Protein 4KP1 (pdb70)

B-factor: mean 35.03, std 10.56, range [16.65, 82.91]

Sequence (410 aa):
GTIVEKILAKASGKKEVSPGDIVANIDVAVHDITGPLTVNTLKEYGIEKVWNPEKIVILFDHQVPADSIKAAENHILRKFVKEQGIKYFYDIREGVCHQVLPEKGHVAPGEVVVGADSHTCTHGAFGAFATGIGSTDAHVFATGKLWFKVPETIYFNITGDLQPYVTSKDVILSIIGEVGVDGATYKACQFGGETVKKSIASRTTNAIEGGKTGIIEPDEKTIQYVKEAKKHGTERPFEVIKGDEDAEFAEVYEIEADKIEPVFACPHNVDNVKQAREVAGKPIDQVFIGSCTNGRLEDLRAIKIIEKHGGIADDVRVVVTPASREEYLKALKEGIIEKFLKYGCVVTNPSCSACGSLYGVLGPGEVCVSTSNRNFRGRQGSLEAEIYLASPITAAACAVKGELVDPRDL

Nearest PDB structures (foldseek):
  4kp1-assembly1_A  TM=1.001E+00  e=5.749E-88  Methanocaldococcus jannaschii DSM 2661
  4nqy-assembly1_A  TM=9.360E-01  e=4.429E-70  Methanocaldococcus jannaschii DSM 2661
  4kp2-assembly1_B-2  TM=8.903E-01  e=5.854E-47  Methanocaldococcus jannaschii DSM 2661
  7acn-assembly1_A  TM=8.647E-01  e=1.264E-29  Sus scrofa
  1l5j-assembly2_B  TM=8.115E-01  e=1.428E-30  Escherichia coli

Structure (mmCIF, N/CA/C/O backbone):
data_4KP1
#
_entry.id   4KP1
#
_cell.length_a   77.457
_cell.length_b   98.838
_cell.length_c   142.680
_cell.angle_alpha   90.00
_cell.angle_beta   90.00
_cell.angle_gamma   90.00
#
_symmetry.space_group_name_H-M   'I 2 2 2'
#
loop_
_entity.id
_entity.type
_entity.pdbx_description
1 polymer 'Isopropylmalate/citramalate isomerase large subunit'
2 non-polymer 2,4-dimethylpentane-2,4-diol
3 non-polymer (4S)-2-METHYL-2,4-PENTANEDIOL
4 non-polymer 'MAGNESIUM ION'
5 water water
#
loop_
_atom_site.group_PDB
_atom_site.id
_atom_site.type_symbol
_atom_site.label_atom_id
_atom_site.label_alt_id
_atom_site.label_comp_id
_atom_site.label_asym_id
_atom_site.label_entity_id
_atom_site.label_seq_id
_atom_site.pdbx_PDB_ins_code
_atom_site.Cartn_x
_atom_site.Cartn_y
_atom_site.Cartn_z
_atom_site.occupancy
_atom_site.B_iso_or_equiv
_atom_site.auth_seq_id
_atom_site.auth_comp_id
_atom_site.auth_asym_id
_atom_site.auth_atom_id
_atom_site.pdbx_PDB_model_num
ATOM 1 N N . GLY A 1 23 ? 5.563 -19.833 -26.013 1.00 38.88 2 GLY A N 1
ATOM 2 C CA . GLY A 1 23 ? 4.347 -20.569 -26.338 1.00 37.48 2 GLY A CA 1
ATOM 3 C C . GLY A 1 23 ? 3.252 -20.294 -25.308 1.00 34.80 2 GLY A C 1
ATOM 4 O O . GLY A 1 23 ? 3.260 -20.852 -24.201 1.00 31.28 2 GLY A O 1
ATOM 13 N N . THR A 1 25 ? -1.007 -19.363 -24.178 1.00 28.53 4 THR A N 1
ATOM 14 C CA . THR A 1 25 ? -2.458 -19.308 -24.436 1.00 26.71 4 THR A CA 1
ATOM 15 C C . THR A 1 25 ? -2.888 -17.879 -24.785 1.00 26.00 4 THR A C 1
ATOM 16 O O . THR A 1 25 ? -2.141 -16.940 -24.549 1.00 25.76 4 THR A O 1
ATOM 20 N N . ILE A 1 26 ? -4.091 -17.722 -25.338 1.00 24.20 5 ILE A N 1
ATOM 21 C CA . ILE A 1 26 ? -4.635 -16.398 -25.604 1.00 24.75 5 ILE A CA 1
ATOM 22 C C . ILE A 1 26 ? -4.712 -15.570 -24.306 1.00 23.48 5 ILE A C 1
ATOM 23 O O . ILE A 1 26 ? -4.341 -14.399 -24.304 1.00 22.41 5 ILE A O 1
ATOM 28 N N . VAL A 1 27 ? -5.143 -16.172 -23.199 1.00 21.80 6 VAL A N 1
ATOM 29 C CA . VAL A 1 27 ? -5.265 -15.390 -21.954 1.00 23.79 6 VAL A CA 1
ATOM 30 C C . VAL A 1 27 ? -3.896 -14.878 -21.485 1.00 24.38 6 VAL A C 1
ATOM 31 O O . VAL A 1 27 ? -3.725 -13.694 -21.134 1.00 23.32 6 VAL A O 1
ATOM 35 N N . GLU A 1 28 ? -2.903 -15.761 -21.512 1.00 24.00 7 GLU A N 1
ATOM 36 C CA . GLU A 1 28 ? -1.525 -15.378 -21.202 1.00 26.34 7 GLU A CA 1
ATOM 37 C C . GLU A 1 28 ? -1.042 -14.199 -22.073 1.00 24.03 7 GLU A C 1
ATOM 38 O O . GLU A 1 28 ? -0.515 -13.192 -21.582 1.00 24.25 7 GLU A O 1
ATOM 44 N N . LYS A 1 29 ? -1.265 -14.290 -23.364 1.00 23.23 8 LYS A N 1
ATOM 45 C CA . LYS A 1 29 ? -0.809 -13.216 -24.232 1.00 24.32 8 LYS A CA 1
ATOM 46 C C . LYS A 1 29 ? -1.494 -11.880 -23.925 1.00 23.25 8 LYS A C 1
ATOM 47 O O . LYS A 1 29 ? -0.831 -10.833 -23.906 1.00 22.92 8 LYS A O 1
ATOM 53 N N . ILE A 1 30 ? -2.815 -11.927 -23.700 1.00 22.30 9 ILE A N 1
ATOM 54 C CA . ILE A 1 30 ? -3.578 -10.718 -23.403 1.00 23.39 9 ILE A CA 1
ATOM 55 C C . ILE A 1 30 ? -3.042 -10.078 -22.123 1.00 21.16 9 ILE A C 1
ATOM 56 O O . ILE A 1 30 ? -2.796 -8.891 -22.089 1.00 22.54 9 ILE A O 1
ATOM 61 N N . LEU A 1 31 ? -2.858 -10.872 -21.070 1.00 22.16 10 LEU A N 1
ATOM 62 C CA . LEU A 1 31 ? -2.303 -10.356 -19.797 1.00 23.07 10 LEU A CA 1
ATOM 63 C C . LEU A 1 31 ? -0.803 -9.932 -19.843 1.00 25.67 10 LEU A C 1
ATOM 64 O O . LEU A 1 31 ? -0.397 -8.988 -19.145 1.00 23.64 10 LEU A O 1
ATOM 69 N N . ALA A 1 32 ? 0.009 -10.636 -20.646 1.00 23.10 11 ALA A N 1
ATOM 70 C CA . ALA A 1 32 ? 1.355 -10.179 -20.953 1.00 26.20 11 ALA A CA 1
ATOM 71 C C . ALA A 1 32 ? 1.349 -8.796 -21.602 1.00 24.61 11 ALA A C 1
ATOM 72 O O . ALA A 1 32 ? 2.051 -7.884 -21.134 1.00 23.71 11 ALA A O 1
ATOM 74 N N . LYS A 1 33 ? 0.606 -8.643 -22.700 1.00 24.24 12 LYS A N 1
ATOM 75 C CA . LYS A 1 33 ? 0.598 -7.357 -23.395 1.00 23.61 12 LYS A CA 1
ATOM 76 C C . LYS A 1 33 ? 0.108 -6.286 -22.431 1.00 23.70 12 LYS A C 1
ATOM 77 O O . LYS A 1 33 ? 0.710 -5.221 -22.314 1.00 25.30 12 LYS A O 1
ATOM 83 N N . ALA A 1 34 ? -0.955 -6.598 -21.704 1.00 22.25 13 ALA A N 1
ATOM 84 C CA . ALA A 1 34 ? -1.594 -5.598 -20.828 1.00 23.95 13 ALA A CA 1
ATOM 85 C C . ALA A 1 34 ? -0.713 -5.163 -19.652 1.00 23.84 13 ALA A C 1
ATOM 86 O O . ALA A 1 34 ? -0.934 -4.103 -19.081 1.00 23.96 13 ALA A O 1
ATOM 88 N N . SER A 1 35 ? 0.255 -6.001 -19.271 1.00 23.98 14 SER A N 1
ATOM 89 C CA . SER A 1 35 ? 1.161 -5.666 -18.176 1.00 26.46 14 SER A CA 1
ATOM 90 C C . SER A 1 35 ? 2.564 -5.279 -18.650 1.00 24.63 14 SER A C 1
ATOM 91 O O . SER A 1 35 ? 3.443 -4.990 -17.823 1.00 23.78 14 SER A O 1
ATOM 94 N N . GLY A 1 36 ? 2.755 -5.261 -19.974 1.00 24.41 15 GLY A N 1
ATOM 95 C CA . GLY A 1 36 ? 3.992 -4.820 -20.595 1.00 23.24 15 GLY A CA 1
ATOM 96 C C . GLY A 1 36 ? 5.104 -5.831 -20.400 1.00 25.90 15 GLY A C 1
ATOM 97 O O . GLY A 1 36 ? 6.284 -5.471 -20.395 1.00 24.89 15 GLY A O 1
ATOM 98 N N . LYS A 1 37 ? 4.714 -7.097 -20.206 1.00 27.07 16 LYS A N 1
ATOM 99 C CA . LYS A 1 37 ? 5.649 -8.190 -20.019 1.00 25.74 16 LYS A CA 1
ATOM 100 C C . LYS A 1 37 ? 5.880 -8.931 -21.343 1.00 26.47 16 LYS A C 1
ATOM 101 O O . LYS A 1 37 ? 5.010 -8.954 -22.225 1.00 25.43 16 LYS A O 1
ATOM 107 N N . LYS A 1 38 ? 7.045 -9.555 -21.472 1.00 27.47 17 LYS A N 1
ATOM 108 C CA . LYS A 1 38 ? 7.342 -10.349 -22.664 1.00 29.92 17 LYS A CA 1
ATOM 109 C C . LYS A 1 38 ? 6.544 -11.638 -22.631 1.00 29.12 17 LYS A C 1
ATOM 110 O O . LYS A 1 38 ? 6.092 -12.140 -23.663 1.00 30.13 17 LYS A O 1
ATOM 116 N N . GLU A 1 39 ? 6.378 -12.179 -21.427 1.00 32.02 18 GLU A N 1
ATOM 117 C CA . GLU A 1 39 ? 5.717 -13.481 -21.240 1.00 32.73 18 GLU A CA 1
ATOM 118 C C . GLU A 1 39 ? 5.107 -13.583 -19.846 1.00 30.27 18 GLU A C 1
ATOM 119 O O . GLU A 1 39 ? 5.504 -12.867 -18.926 1.00 30.38 18 GLU A O 1
ATOM 125 N N . VAL A 1 40 ? 4.225 -14.551 -19.692 1.00 26.74 19 VAL A N 1
ATOM 126 C CA . VAL A 1 40 ? 3.479 -14.731 -18.480 1.00 29.37 19 VAL A CA 1
ATOM 127 C C . VAL A 1 40 ? 3.181 -16.241 -18.338 1.00 28.86 19 VAL A C 1
ATOM 128 O O . VAL A 1 40 ? 3.067 -16.956 -19.334 1.00 29.63 19 VAL A O 1
ATOM 132 N N . SER A 1 41 ? 3.118 -16.742 -17.116 1.00 28.36 20 SER A N 1
ATOM 133 C CA . SER A 1 41 ? 2.770 -18.148 -16.900 1.00 30.20 20 SER A CA 1
ATOM 134 C C . SER A 1 41 ? 1.651 -18.162 -15.906 1.00 29.85 20 SER A C 1
ATOM 135 O O . SER A 1 41 ? 1.525 -17.209 -15.130 1.00 29.59 20 SER A O 1
ATOM 138 N N . PRO A 1 42 ? 0.835 -19.233 -15.918 1.00 28.87 21 PRO A N 1
ATOM 139 C CA . PRO A 1 42 ? -0.232 -19.347 -14.915 1.00 28.10 21 PRO A CA 1
ATOM 140 C C . PRO A 1 42 ? 0.346 -19.246 -13.497 1.00 29.88 21 PRO A C 1
ATOM 141 O O . PRO A 1 42 ? 1.392 -19.828 -13.215 1.00 30.70 21 PRO A O 1
ATOM 145 N N . GLY A 1 43 ? -0.320 -18.499 -12.628 1.00 27.27 22 GLY A N 1
ATOM 146 C CA . GLY A 1 43 ? 0.164 -18.301 -11.277 1.00 29.51 22 GLY A CA 1
ATOM 147 C C . GLY A 1 43 ? 0.951 -17.014 -11.132 1.00 29.63 22 GLY A C 1
ATOM 148 O O . GLY A 1 43 ? 1.090 -16.511 -10.028 1.00 31.78 22 GLY A O 1
ATOM 149 N N . ASP A 1 44 ? 1.480 -16.471 -12.231 1.00 29.77 23 ASP A N 1
ATOM 150 C CA . ASP A 1 44 ? 2.074 -15.141 -12.150 1.00 29.77 23 ASP A CA 1
ATOM 151 C C . ASP A 1 44 ? 1.038 -14.122 -11.717 1.00 30.71 23 ASP A C 1
ATOM 152 O O . ASP A 1 44 ? -0.142 -14.186 -12.115 1.00 28.58 23 ASP A O 1
ATOM 157 N N . ILE A 1 45 ? 1.481 -13.164 -10.914 1.00 29.87 24 ILE A N 1
ATOM 158 C CA . ILE A 1 45 ? 0.597 -12.081 -10.504 1.00 29.56 24 ILE A CA 1
ATOM 159 C C . ILE A 1 45 ? 1.110 -10.809 -11.170 1.00 29.76 24 ILE A C 1
ATOM 160 O O . ILE A 1 45 ? 2.241 -10.376 -10.931 1.00 31.17 24 ILE A O 1
ATOM 165 N N . VAL A 1 46 ? 0.286 -10.241 -12.040 1.00 28.66 25 VAL A N 1
ATOM 166 C CA . VAL A 1 46 ? 0.707 -9.132 -12.881 1.00 26.94 25 VAL A CA 1
ATOM 167 C C . VAL A 1 46 ? -0.270 -7.966 -12.763 1.00 28.22 25 VAL A C 1
ATOM 168 O O . VAL A 1 46 ? -1.464 -8.153 -12.456 1.00 25.95 25 VAL A O 1
ATOM 180 N N . ALA A 1 48 ? -2.194 -5.198 -14.759 1.00 25.11 27 ALA A N 1
ATOM 181 C CA . ALA A 1 48 ? -2.646 -5.083 -16.133 1.00 24.11 27 ALA A CA 1
ATOM 182 C C . ALA A 1 48 ? -3.468 -3.817 -16.364 1.00 21.54 27 ALA A C 1
ATOM 183 O O . ALA A 1 48 ? -4.354 -3.489 -15.572 1.00 22.86 27 ALA A O 1
ATOM 185 N N . ASN A 1 49 ? -3.162 -3.114 -17.451 1.00 21.17 28 ASN A N 1
ATOM 186 C CA . ASN A 1 49 ? -4.014 -2.064 -17.963 1.00 23.65 28 ASN A CA 1
ATOM 187 C C . ASN A 1 49 ? -5.438 -2.565 -18.296 1.00 22.27 28 ASN A C 1
ATOM 188 O O . ASN A 1 49 ? -5.611 -3.615 -18.946 1.00 20.84 28 ASN A O 1
ATOM 193 N N . ILE A 1 50 ? -6.454 -1.817 -17.844 1.00 21.70 29 ILE A N 1
ATOM 194 C CA . ILE A 1 50 ? -7.870 -2.118 -18.123 1.00 20.41 29 ILE A CA 1
ATOM 195 C C . ILE A 1 50 ? -8.373 -1.339 -19.342 1.00 21.53 29 ILE A C 1
ATOM 196 O O . ILE A 1 50 ? -8.187 -0.121 -19.432 1.00 23.26 29 ILE A O 1
ATOM 201 N N . ASP A 1 51 ? -9.019 -2.026 -20.273 1.00 23.12 30 ASP A N 1
ATOM 202 C CA . ASP A 1 51 ? -9.595 -1.362 -21.448 1.00 25.35 30 ASP A CA 1
ATOM 203 C C . ASP A 1 51 ? -11.000 -0.794 -21.234 1.00 22.52 30 ASP A C 1
ATOM 204 O O . ASP A 1 51 ? -11.325 0.261 -21.761 1.00 24.92 30 ASP A O 1
ATOM 209 N N . VAL A 1 52 ? -11.838 -1.516 -20.508 1.00 22.59 31 VAL A N 1
ATOM 210 C CA . VAL A 1 52 ? -13.201 -1.055 -20.291 1.00 23.14 31 VAL A CA 1
ATOM 211 C C . VAL A 1 52 ? -13.683 -1.659 -19.006 1.00 22.63 31 VAL A C 1
ATOM 212 O O . VAL A 1 52 ? -13.408 -2.835 -18.715 1.00 21.15 31 VAL A O 1
ATOM 216 N N . ALA A 1 53 ? -14.338 -0.823 -18.205 1.00 23.03 32 ALA A N 1
ATOM 217 C CA . ALA A 1 53 ? -14.849 -1.227 -16.897 1.00 23.64 32 ALA A CA 1
ATOM 218 C C . ALA A 1 53 ? -16.350 -0.944 -16.879 1.00 24.14 32 ALA A C 1
ATOM 219 O O . ALA A 1 53 ? -16.790 0.187 -17.113 1.00 25.40 32 ALA A O 1
ATOM 229 N N . VAL A 1 55 ? -20.070 -1.112 -14.928 1.00 24.38 34 VAL A N 1
ATOM 230 C CA . VAL A 1 55 ? -20.778 -1.189 -13.656 1.00 26.50 34 VAL A CA 1
ATOM 231 C C . VAL A 1 55 ? -22.278 -0.939 -13.819 1.00 29.75 34 VAL A C 1
ATOM 232 O O . VAL A 1 55 ? -22.713 -0.051 -14.570 1.00 26.78 34 VAL A O 1
ATOM 236 N N . HIS A 1 56 ? -23.074 -1.704 -13.089 1.00 32.79 35 HIS A N 1
ATOM 237 C CA . HIS A 1 56 ? -24.504 -1.423 -13.069 1.00 37.53 35 HIS A CA 1
ATOM 238 C C . HIS A 1 56 ? -25.089 -1.646 -11.693 1.00 38.55 35 HIS A C 1
ATOM 239 O O . HIS A 1 56 ? -24.510 -2.357 -10.865 1.00 38.27 35 HIS A O 1
ATOM 246 N N . ASP A 1 57 ? -26.264 -1.064 -11.477 1.00 41.51 36 ASP A N 1
ATOM 247 C CA . ASP A 1 57 ? -26.953 -1.176 -10.194 1.00 44.79 36 ASP A CA 1
ATOM 248 C C . ASP A 1 57 ? -26.080 -0.747 -9.017 1.00 41.08 36 ASP A C 1
ATOM 249 O O . ASP A 1 57 ? -25.392 0.254 -9.103 1.00 40.30 36 ASP A O 1
ATOM 254 N N . ILE A 1 58 ? -26.094 -1.517 -7.936 1.00 42.73 37 ILE A N 1
ATOM 255 C CA . ILE A 1 58 ? -25.531 -1.039 -6.682 1.00 40.12 37 ILE A CA 1
ATOM 256 C C . ILE A 1 58 ? -24.011 -0.856 -6.727 1.00 41.01 37 ILE A C 1
ATOM 257 O O . ILE A 1 58 ? -23.489 0.021 -6.040 1.00 39.00 37 ILE A O 1
ATOM 262 N N . THR A 1 59 ? -23.294 -1.648 -7.531 1.00 39.02 38 THR A N 1
ATOM 263 C CA . THR A 1 59 ? -21.834 -1.528 -7.531 1.00 38.31 38 THR A CA 1
ATOM 264 C C . THR A 1 59 ? -21.429 -0.116 -8.008 1.00 34.56 38 THR A C 1
ATOM 265 O O . THR A 1 59 ? -20.361 0.389 -7.657 1.00 33.00 38 THR A O 1
ATOM 269 N N . GLY A 1 60 ? -22.297 0.517 -8.792 1.00 33.91 39 GLY A N 1
ATOM 270 C CA . GLY A 1 60 ? -22.070 1.887 -9.209 1.00 33.51 39 GLY A CA 1
ATOM 271 C C . GLY A 1 60 ? -21.890 2.806 -8.009 1.00 35.98 39 GLY A C 1
ATOM 272 O O . GLY A 1 60 ? -20.848 3.461 -7.878 1.00 33.92 39 GLY A O 1
ATOM 273 N N . PRO A 1 61 ? -22.917 2.879 -7.131 1.00 38.75 40 PRO A N 1
ATOM 274 C CA . PRO A 1 61 ? -22.810 3.726 -5.928 1.00 38.19 40 PRO A CA 1
ATOM 275 C C . PRO A 1 61 ? -21.747 3.324 -4.909 1.00 34.56 40 PRO A C 1
ATOM 276 O O . PRO A 1 61 ? -21.185 4.211 -4.270 1.00 35.47 40 PRO A O 1
ATOM 280 N N . LEU A 1 62 ? -21.473 2.038 -4.746 1.00 35.38 41 LEU A N 1
ATOM 281 C CA . LEU A 1 62 ? -20.378 1.652 -3.868 1.00 36.06 41 LEU A CA 1
ATOM 282 C C . LEU A 1 62 ? -19.090 2.255 -4.413 1.00 37.07 41 LEU A C 1
ATOM 283 O O . LEU A 1 62 ? -18.336 2.913 -3.673 1.00 35.20 41 LEU A O 1
ATOM 288 N N . THR A 1 63 ? -18.869 2.072 -5.719 1.00 34.30 42 THR A N 1
ATOM 289 C CA . THR A 1 63 ? -17.600 2.449 -6.333 1.00 34.32 42 THR A CA 1
ATOM 290 C C . THR A 1 63 ? -17.375 3.943 -6.251 1.00 33.77 42 THR A C 1
ATOM 291 O O . THR A 1 63 ? -16.288 4.388 -5.844 1.00 32.54 42 THR A O 1
ATOM 295 N N . VAL A 1 64 ? -18.409 4.710 -6.607 1.00 33.30 43 VAL A N 1
ATOM 296 C CA . VAL A 1 64 ? -18.357 6.175 -6.556 1.00 31.02 43 VAL A CA 1
ATOM 297 C C . VAL A 1 64 ? -18.076 6.684 -5.133 1.00 35.81 43 VAL A C 1
ATOM 298 O O . VAL A 1 64 ? -17.296 7.646 -4.932 1.00 34.42 43 VAL A O 1
ATOM 302 N N . ASN A 1 65 ? -18.690 6.011 -4.161 1.00 34.51 44 ASN A N 1
ATOM 303 C CA . ASN A 1 65 ? -18.512 6.324 -2.753 1.00 34.74 44 ASN A CA 1
ATOM 304 C C . ASN A 1 65 ? -17.082 6.053 -2.251 1.00 35.50 44 ASN A C 1
ATOM 305 O O . ASN A 1 65 ? -16.478 6.903 -1.592 1.00 33.83 44 ASN A O 1
ATOM 310 N N . THR A 1 66 ? -16.562 4.854 -2.536 1.00 33.01 45 THR A N 1
ATOM 311 C CA . THR A 1 66 ? -15.164 4.563 -2.261 1.00 32.34 45 THR A CA 1
ATOM 312 C C . THR A 1 66 ? -14.245 5.637 -2.852 1.00 33.93 45 THR A C 1
ATOM 313 O O . THR A 1 66 ? -13.311 6.126 -2.193 1.00 34.42 45 THR A O 1
ATOM 317 N N . LEU A 1 67 ? -14.520 6.034 -4.088 1.00 32.26 46 LEU A N 1
ATOM 318 C CA . LEU A 1 67 ? -13.680 7.022 -4.748 1.00 33.18 46 LEU A CA 1
ATOM 319 C C . LEU A 1 67 ? -13.744 8.362 -3.993 1.00 35.60 46 LEU A C 1
ATOM 320 O O . LEU A 1 67 ? -12.725 9.030 -3.814 1.00 36.71 46 LEU A O 1
ATOM 325 N N . LYS A 1 68 ? -14.935 8.732 -3.534 1.00 35.49 47 LYS A N 1
ATOM 326 C CA . LYS A 1 68 ? -15.130 9.983 -2.799 1.00 36.29 47 LYS A CA 1
ATOM 327 C C . LYS A 1 68 ? -14.317 9.961 -1.511 1.00 36.15 47 LYS A C 1
ATOM 328 O O . LYS A 1 68 ? -13.638 10.926 -1.197 1.00 37.46 47 LYS A O 1
ATOM 334 N N . GLU A 1 69 ? -14.359 8.836 -0.803 1.00 35.08 48 GLU A N 1
ATOM 335 C CA . GLU A 1 69 ? -13.615 8.663 0.445 1.00 37.00 48 GLU A CA 1
ATOM 336 C C . GLU A 1 69 ? -12.096 8.746 0.317 1.00 36.85 48 GLU A C 1
ATOM 337 O O . GLU A 1 69 ? -11.424 9.136 1.265 1.00 37.24 48 GLU A O 1
ATOM 343 N N . TYR A 1 70 ? -11.549 8.357 -0.827 1.00 34.41 49 TYR A N 1
ATOM 344 C CA . TYR A 1 70 ? -10.105 8.473 -1.025 1.00 34.12 49 TYR A CA 1
ATOM 345 C C . TYR A 1 70 ? -9.737 9.859 -1.536 1.00 34.36 49 TYR A C 1
ATOM 346 O O . TYR A 1 70 ? -8.562 10.161 -1.688 1.00 36.02 49 TYR A O 1
ATOM 355 N N . GLY A 1 71 ? -10.733 10.687 -1.829 1.00 33.51 50 GLY A N 1
ATOM 356 C CA . GLY A 1 71 ? -10.470 11.992 -2.416 1.00 36.33 50 GLY A CA 1
ATOM 357 C C . GLY A 1 71 ? -10.042 11.948 -3.878 1.00 37.63 50 GLY A C 1
ATOM 358 O O . GLY A 1 7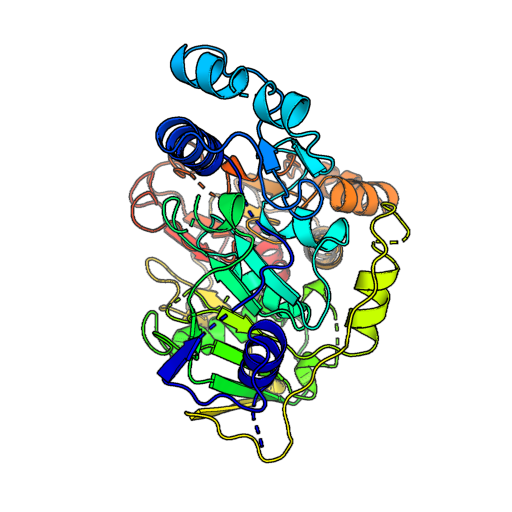1 ? -9.384 12.874 -4.372 1.00 39.06 50 GLY A O 1
ATOM 359 N N . ILE A 1 72 ? -10.411 10.878 -4.585 1.00 35.68 51 ILE A N 1
ATOM 360 C CA . ILE A 1 72 ? -10.107 10.799 -6.014 1.00 34.56 51 ILE A CA 1
ATOM 361 C C . ILE A 1 72 ? -11.054 11.715 -6.788 1.00 35.92 51 ILE A C 1
ATOM 362 O O . ILE A 1 72 ? -12.223 11.387 -6.953 1.00 38.06 51 ILE A O 1
ATOM 367 N N . GLU A 1 73 ? -10.557 12.844 -7.280 1.00 35.47 52 GLU A N 1
ATOM 368 C CA . GLU A 1 73 ? -11.394 13.771 -8.034 1.00 38.44 52 GLU A CA 1
ATOM 369 C C . GLU A 1 73 ? -11.844 13.213 -9.390 1.00 37.93 52 GLU A C 1
ATOM 370 O O . GLU A 1 73 ? -12.955 13.508 -9.840 1.00 35.70 52 GLU A O 1
ATOM 376 N N . LYS A 1 74 ? -10.990 12.420 -10.042 1.00 33.51 53 LYS A N 1
ATOM 377 C CA . LYS A 1 74 ? -11.221 12.021 -11.432 1.00 31.67 53 LYS A CA 1
ATOM 378 C C . LYS A 1 74 ? -10.998 10.523 -11.694 1.00 29.88 53 LYS A C 1
ATOM 379 O O . LYS A 1 74 ? -10.031 9.934 -11.191 1.00 29.17 53 LYS A O 1
ATOM 385 N N . VAL A 1 75 ? -11.874 9.915 -12.497 1.00 25.49 54 VAL A N 1
ATOM 386 C CA . VAL A 1 75 ? -11.606 8.569 -12.996 1.00 26.49 54 VAL A CA 1
ATOM 387 C C . VAL A 1 75 ? -10.442 8.630 -13.997 1.00 25.57 54 VAL A C 1
ATOM 388 O O . VAL A 1 75 ? -10.149 9.684 -14.586 1.00 26.35 54 VAL A O 1
ATOM 392 N N . TRP A 1 76 ? -9.786 7.505 -14.233 1.00 25.80 55 TRP A N 1
ATOM 393 C CA . TRP A 1 76 ? -8.571 7.557 -15.075 1.00 24.51 55 TRP A CA 1
ATOM 394 C C . TRP A 1 76 ? -8.890 7.904 -16.516 1.00 24.96 55 TRP A C 1
ATOM 395 O O . TRP A 1 76 ? -8.165 8.668 -17.147 1.00 25.09 55 TRP A O 1
ATOM 406 N N . ASN A 1 77 ? -9.983 7.341 -17.030 1.00 23.73 56 ASN A N 1
ATOM 407 C CA . ASN A 1 77 ? -10.389 7.576 -18.410 1.00 26.61 56 ASN A CA 1
ATOM 408 C C . ASN A 1 77 ? -11.909 7.424 -18.524 1.00 27.15 56 ASN A C 1
ATOM 409 O O . ASN A 1 77 ? -12.432 6.318 -18.473 1.00 23.72 56 ASN A O 1
ATOM 414 N N . PRO A 1 78 ? -12.624 8.551 -18.651 1.00 29.89 57 PRO A N 1
ATOM 415 C CA . PRO A 1 78 ? -14.094 8.537 -18.666 1.00 30.58 57 PRO A CA 1
ATOM 416 C C . PRO A 1 78 ? -14.668 7.829 -19.913 1.00 30.32 57 PRO A C 1
ATOM 417 O O . PRO A 1 78 ? -15.870 7.546 -19.968 1.00 33.84 57 PRO A O 1
ATOM 421 N N . GLU A 1 79 ? -13.817 7.547 -20.894 1.00 31.03 58 GLU A N 1
ATOM 422 C CA . GLU A 1 79 ? -14.227 6.846 -22.109 1.00 31.03 58 GLU A CA 1
ATOM 423 C C . GLU A 1 79 ? -14.011 5.337 -22.028 1.00 29.13 58 GLU A C 1
ATOM 424 O O . GLU A 1 79 ? -14.265 4.626 -22.994 1.00 30.89 58 GLU A O 1
ATOM 430 N N . LYS A 1 80 ? -13.543 4.843 -20.891 1.00 26.70 59 LYS A N 1
ATOM 431 C CA . LYS A 1 80 ? -13.307 3.400 -20.737 1.00 26.00 59 LYS A CA 1
ATOM 432 C C . LYS A 1 80 ? -14.165 2.863 -19.606 1.00 26.90 59 LYS A C 1
ATOM 433 O O . LYS A 1 80 ? -13.978 1.736 -19.101 1.00 25.27 59 LYS A O 1
ATOM 439 N N . ILE A 1 81 ? -15.141 3.678 -19.228 1.00 25.69 60 ILE A N 1
ATOM 440 C CA . ILE A 1 81 ? -16.126 3.275 -18.235 1.00 24.74 60 ILE A CA 1
ATOM 441 C C . ILE A 1 81 ? -17.537 3.225 -18.851 1.00 26.15 60 ILE A C 1
ATOM 442 O O . ILE A 1 81 ? -17.993 4.169 -19.496 1.00 26.44 60 ILE A O 1
ATOM 447 N N . VAL A 1 82 ? -18.207 2.103 -18.652 1.00 22.97 61 VAL A N 1
ATOM 448 C CA . VAL A 1 82 ? -19.567 1.940 -19.095 1.00 24.96 61 VAL A CA 1
ATOM 449 C C . VAL A 1 82 ? -20.483 1.725 -17.901 1.00 26.47 61 VAL A C 1
ATOM 450 O O . VAL A 1 82 ? -20.351 0.735 -17.144 1.00 25.25 61 VAL A O 1
ATOM 454 N N . ILE A 1 83 ? -21.423 2.651 -17.752 1.00 27.21 62 ILE A N 1
ATOM 455 C CA . ILE A 1 83 ? -22.378 2.620 -16.648 1.00 28.54 62 ILE A CA 1
ATOM 456 C C . ILE A 1 83 ? -23.801 2.288 -17.128 1.00 28.51 62 ILE A C 1
ATOM 457 O O . ILE A 1 8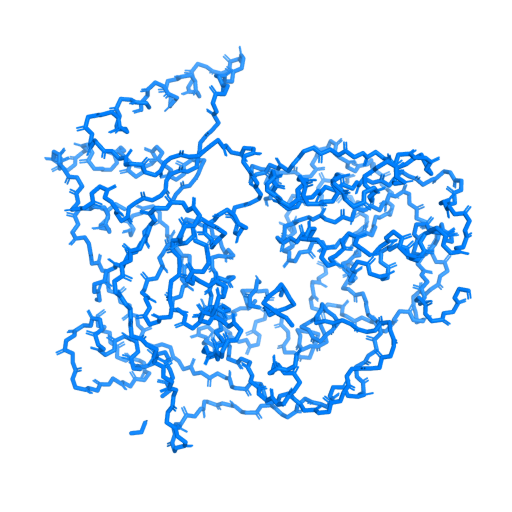3 ? -24.341 2.934 -18.033 1.00 27.24 62 ILE A O 1
ATOM 462 N N . LEU A 1 84 ? -24.399 1.260 -16.537 1.00 27.13 63 LEU A N 1
ATOM 463 C CA . LEU A 1 84 ? -25.807 0.978 -16.777 1.00 31.63 63 LEU A CA 1
ATOM 464 C C . LEU A 1 84 ? -26.597 1.344 -15.523 1.00 34.43 63 LEU A C 1
ATOM 465 O O . LEU A 1 84 ? -26.298 0.869 -14.407 1.00 33.63 63 LEU A O 1
ATOM 470 N N . PHE A 1 85 ? -27.613 2.179 -15.696 1.00 34.04 64 PHE A N 1
ATOM 471 C CA . PHE A 1 85 ? -28.358 2.626 -14.529 1.00 37.26 64 PHE A CA 1
ATOM 472 C C . PHE A 1 85 ? -29.794 3.015 -14.899 1.00 35.58 64 PHE A C 1
ATOM 473 O O . PHE A 1 85 ? -30.041 3.535 -15.986 1.00 34.18 64 PHE A O 1
ATOM 481 N N . ASP A 1 86 ? -30.730 2.743 -13.993 1.00 38.41 65 ASP A N 1
ATOM 482 C CA . ASP A 1 86 ? -32.143 3.029 -14.234 1.00 38.75 65 ASP A CA 1
ATOM 483 C C . ASP A 1 86 ? -32.405 4.520 -14.423 1.00 38.60 65 ASP A C 1
ATOM 484 O O . ASP A 1 86 ? -32.090 5.315 -13.543 1.00 39.98 65 ASP A O 1
ATOM 489 N N . HIS A 1 87 ? -32.986 4.886 -15.569 1.00 39.45 66 HIS A N 1
ATOM 490 C CA . HIS A 1 87 ? -33.369 6.278 -15.853 1.00 42.61 66 HIS A CA 1
ATOM 491 C C . HIS A 1 87 ? -34.524 6.752 -14.970 1.00 44.74 66 HIS A C 1
ATOM 492 O O . HIS A 1 87 ? -34.638 7.944 -14.670 1.00 43.82 66 HIS A O 1
ATOM 499 N N . GLN A 1 88 ? -35.409 5.823 -14.609 1.00 43.23 67 GLN A N 1
ATOM 500 C CA . GLN A 1 88 ? -36.507 6.126 -13.697 1.00 45.22 67 GLN A CA 1
ATOM 501 C C . GLN A 1 88 ? -36.020 6.227 -12.257 1.00 48.33 67 GLN A C 1
ATOM 502 O O . GLN A 1 88 ? -35.335 5.331 -11.762 1.00 46.48 67 GLN A O 1
ATOM 508 N N . VAL A 1 89 ? -36.380 7.304 -11.570 1.00 49.72 68 VAL A N 1
ATOM 509 C CA . VAL A 1 89 ? -36.186 7.323 -10.121 1.00 53.73 68 VAL A CA 1
ATOM 510 C C . VAL A 1 89 ? -37.130 6.302 -9.458 1.00 55.53 68 VAL A C 1
ATOM 511 O O . VAL A 1 89 ? -38.329 6.278 -9.747 1.00 54.64 68 VAL A O 1
ATOM 515 N N . PRO A 1 90 ? -36.577 5.429 -8.595 1.00 58.47 69 PRO A N 1
ATOM 516 C CA . PRO A 1 90 ? -37.398 4.453 -7.858 1.00 60.62 69 PRO A CA 1
ATOM 517 C C . PRO A 1 90 ? -38.438 5.190 -7.002 1.00 61.11 69 PRO A C 1
ATOM 518 O O . PRO A 1 90 ? -38.065 6.097 -6.243 1.00 61.45 69 PRO A O 1
ATOM 522 N N . ALA A 1 91 ? -39.709 4.810 -7.132 1.00 61.18 70 ALA A N 1
ATOM 523 C CA . ALA A 1 91 ? -40.826 5.620 -6.625 1.00 63.32 70 ALA A CA 1
ATOM 524 C C . ALA A 1 91 ? -40.920 5.765 -5.101 1.00 65.22 70 ALA A C 1
ATOM 525 O O . ALA A 1 91 ? -41.531 6.721 -4.611 1.00 65.63 70 ALA A O 1
ATOM 527 N N . ASP A 1 92 ? -40.336 4.828 -4.355 1.00 63.47 71 ASP A N 1
ATOM 528 C CA . ASP A 1 92 ? -40.428 4.885 -2.898 1.00 63.89 71 ASP A CA 1
ATOM 529 C C . ASP A 1 92 ? -39.142 5.257 -2.170 1.00 66.43 71 ASP A C 1
ATOM 530 O O . ASP A 1 92 ? -39.018 6.390 -1.695 1.00 67.21 71 ASP A O 1
ATOM 535 N N . SER A 1 93 ? -38.205 4.307 -2.066 1.00 67.01 72 SER A N 1
ATOM 536 C CA . SER A 1 93 ? -36.997 4.480 -1.244 1.00 65.16 72 SER A CA 1
ATOM 537 C C . SER A 1 93 ? -36.203 5.738 -1.596 1.00 63.46 72 SER A C 1
ATOM 538 O O . SER A 1 93 ? -35.847 5.962 -2.759 1.00 62.48 72 SER A O 1
ATOM 541 N N . ILE A 1 94 ? -35.955 6.559 -0.577 1.00 64.44 73 ILE A N 1
ATOM 542 C CA . ILE A 1 94 ? -35.236 7.821 -0.729 1.00 62.82 73 ILE A CA 1
ATOM 543 C C . ILE A 1 94 ? -33.750 7.577 -0.969 1.00 60.25 73 ILE A C 1
ATOM 544 O O . ILE A 1 94 ? -33.066 8.416 -1.556 1.00 58.82 73 ILE A O 1
ATOM 549 N N . LYS A 1 95 ? -33.260 6.430 -0.500 1.00 61.69 74 LYS A N 1
ATOM 550 C CA . LYS A 1 95 ? -31.874 6.029 -0.719 1.00 61.09 74 LYS A CA 1
ATOM 551 C C . LYS A 1 95 ? -31.605 5.852 -2.219 1.00 58.87 74 LYS A C 1
ATOM 552 O O . LYS A 1 95 ? -30.626 6.386 -2.755 1.00 56.74 74 LYS A O 1
ATOM 558 N N . ALA A 1 96 ? -32.492 5.129 -2.900 1.00 58.79 75 ALA A N 1
ATOM 559 C CA . ALA A 1 96 ? -32.348 4.920 -4.337 1.00 55.29 75 ALA A CA 1
ATOM 560 C C . ALA A 1 96 ? -32.536 6.210 -5.132 1.00 56.19 75 ALA A C 1
ATOM 561 O O . ALA A 1 96 ? -31.992 6.362 -6.228 1.00 54.63 75 ALA A O 1
ATOM 563 N N . ALA A 1 97 ? -33.320 7.140 -4.600 1.00 55.96 76 ALA A N 1
ATOM 564 C CA . ALA A 1 97 ? -33.447 8.431 -5.256 1.00 55.08 76 ALA A CA 1
ATOM 565 C C . ALA A 1 97 ? -32.144 9.181 -5.033 1.00 53.37 76 ALA A C 1
ATOM 566 O O . ALA A 1 97 ? -31.698 9.953 -5.879 1.00 49.41 76 ALA A O 1
ATOM 568 N N . GLU A 1 98 ? -31.543 8.946 -3.872 1.00 54.98 77 GLU A N 1
ATOM 569 C CA . GLU A 1 98 ? -30.274 9.568 -3.538 1.00 55.02 77 GLU A CA 1
ATOM 570 C C . GLU A 1 98 ? -29.162 8.981 -4.407 1.00 50.94 77 GLU A C 1
ATOM 571 O O . GLU A 1 98 ? -28.406 9.725 -5.031 1.00 49.15 77 GLU A O 1
ATOM 577 N N . ASN A 1 99 ? -29.088 7.651 -4.463 1.00 51.51 78 ASN A N 1
ATOM 578 C CA . ASN A 1 99 ? -28.171 6.961 -5.373 1.00 48.78 78 ASN A CA 1
ATOM 579 C C . ASN A 1 99 ? -28.325 7.427 -6.816 1.00 49.44 78 ASN A C 1
ATOM 580 O O . ASN A 1 99 ? -27.347 7.548 -7.558 1.00 50.29 78 ASN A O 1
ATOM 585 N N . HIS A 1 100 ? -29.554 7.724 -7.207 1.00 49.41 79 HIS A N 1
ATOM 586 C CA . HIS A 1 100 ? -29.840 8.149 -8.571 1.00 48.04 79 HIS A CA 1
ATOM 587 C C . HIS A 1 100 ? -29.278 9.541 -8.872 1.00 46.38 79 HIS A C 1
ATOM 588 O O . HIS A 1 100 ? -28.682 9.774 -9.930 1.00 46.34 79 HIS A O 1
ATOM 595 N N . ILE A 1 101 ? -29.483 10.473 -7.944 1.00 48.38 80 ILE A N 1
ATOM 596 C CA . ILE A 1 101 ? -28.902 11.815 -8.051 1.00 47.99 80 ILE A CA 1
ATOM 597 C C . ILE A 1 101 ? -27.365 11.740 -8.077 1.00 43.02 80 ILE A C 1
ATOM 598 O O . ILE A 1 101 ? -26.706 12.457 -8.840 1.00 41.60 80 ILE A O 1
ATOM 603 N N . LEU A 1 102 ? -26.820 10.883 -7.220 1.00 42.77 81 LEU A N 1
ATOM 604 C CA . LEU A 1 102 ? -25.380 10.629 -7.140 1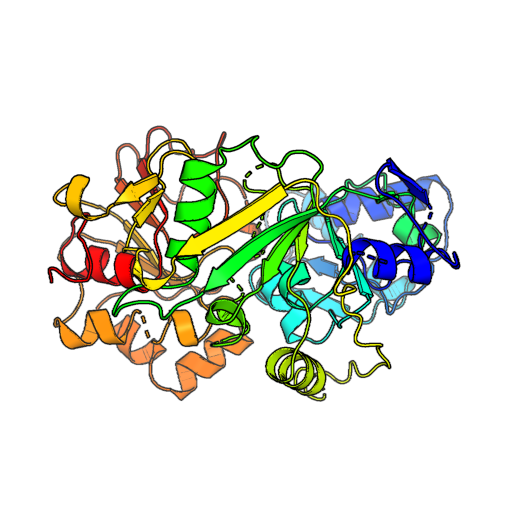.00 44.42 81 LEU A CA 1
ATOM 605 C C . LEU A 1 102 ? -24.817 10.222 -8.514 1.00 43.19 81 LEU A C 1
ATOM 606 O O . LEU A 1 102 ? -23.852 10.833 -9.020 1.00 40.01 81 LEU A O 1
ATOM 619 N N . ARG A 1 104 ? -26.057 10.584 -11.542 1.00 41.98 83 ARG A N 1
ATOM 620 C CA . ARG A 1 104 ? -26.207 11.609 -12.571 1.00 38.96 83 ARG A CA 1
ATOM 621 C C . ARG A 1 104 ? -25.129 12.667 -12.413 1.00 36.92 83 ARG A C 1
ATOM 622 O O . ARG A 1 104 ? -24.593 13.175 -13.407 1.00 34.30 83 ARG A O 1
ATOM 630 N N . LYS A 1 105 ? -24.841 13.017 -11.159 1.00 36.53 84 LYS A N 1
ATOM 631 C CA . LYS A 1 105 ? -23.804 13.989 -10.849 1.00 38.50 84 LYS A CA 1
ATOM 632 C C . LYS A 1 105 ? -22.438 13.477 -11.349 1.00 34.93 84 LYS A C 1
ATOM 633 O O . LYS A 1 105 ? -21.737 14.162 -12.096 1.00 34.23 84 LYS A O 1
ATOM 639 N N . PHE A 1 106 ? -22.100 12.255 -10.950 1.00 35.67 85 PHE A N 1
ATOM 640 C CA . PHE A 1 106 ? -20.868 11.582 -11.372 1.00 33.74 85 PHE A CA 1
ATOM 641 C C . PHE A 1 106 ? -20.695 11.558 -12.898 1.00 32.71 85 PHE A C 1
ATOM 642 O O . PHE A 1 106 ? -19.692 12.045 -13.436 1.00 32.49 85 PHE A O 1
ATOM 650 N N . VAL A 1 107 ? -21.679 10.995 -13.588 1.00 33.73 86 VAL A N 1
ATOM 651 C CA . VAL A 1 107 ? -21.670 10.930 -15.049 1.00 32.84 86 VAL A CA 1
ATOM 652 C C . VAL A 1 107 ? -21.396 12.308 -15.642 1.00 32.74 86 VAL A C 1
ATOM 653 O O . VAL A 1 107 ? -20.571 12.473 -16.541 1.00 31.12 86 VAL A O 1
ATOM 657 N N . LYS A 1 108 ? -22.089 13.309 -15.115 1.00 33.60 87 LYS A N 1
ATOM 658 C CA . LYS A 1 108 ? -21.950 14.664 -15.626 1.00 34.43 87 LYS A CA 1
ATOM 659 C C . LYS A 1 108 ? -20.563 15.246 -15.319 1.00 32.03 87 LYS A C 1
ATOM 660 O O . LYS A 1 108 ? -19.879 15.747 -16.210 1.00 35.81 87 LYS A O 1
ATOM 666 N N . GLU A 1 109 ? -20.155 15.177 -14.060 1.00 31.92 88 GLU A N 1
ATOM 667 C CA . GLU A 1 109 ? -18.907 15.795 -13.644 1.00 34.99 88 GLU A CA 1
ATOM 668 C C . GLU A 1 109 ? -17.696 15.074 -14.222 1.00 32.47 88 GLU A C 1
ATOM 669 O O . GLU A 1 109 ? -16.709 15.706 -14.585 1.00 32.44 88 GLU A O 1
ATOM 675 N N . GLN A 1 110 ? -17.776 13.748 -14.306 1.00 32.98 89 GLN A N 1
ATOM 676 C CA . GLN A 1 110 ? -16.662 12.958 -14.818 1.00 32.15 89 GLN A CA 1
ATOM 677 C C . GLN A 1 110 ? -16.631 13.004 -16.328 1.00 30.70 89 GLN A C 1
ATOM 678 O O . GLN A 1 110 ? -15.630 12.632 -16.938 1.00 31.70 89 GLN A O 1
ATOM 684 N N . GLY A 1 111 ? -17.710 13.491 -16.943 1.00 31.78 90 GLY A N 1
ATOM 685 C CA . GLY A 1 111 ? -17.815 13.462 -18.398 1.00 29.25 90 GLY A CA 1
ATOM 686 C C . GLY A 1 111 ? -17.873 12.038 -18.967 1.00 30.57 90 GLY A C 1
ATOM 687 O O . GLY A 1 111 ? -17.266 11.744 -19.998 1.00 32.71 90 GLY A O 1
ATOM 688 N N . ILE A 1 112 ? -18.598 11.147 -18.300 1.00 32.96 91 ILE A N 1
ATOM 689 C CA . ILE A 1 112 ? -18.720 9.754 -18.750 1.00 33.23 91 ILE A CA 1
ATOM 690 C C . ILE A 1 112 ? -19.603 9.674 -20.001 1.00 36.25 91 ILE A C 1
ATOM 691 O O . ILE A 1 112 ? -20.807 9.966 -19.961 1.00 36.28 91 ILE A O 1
ATOM 696 N N . LYS A 1 113 ? -19.014 9.252 -21.108 1.00 36.71 92 LYS A N 1
ATOM 697 C CA . LYS A 1 113 ? -19.697 9.236 -22.395 1.00 35.74 92 LYS A CA 1
ATOM 698 C C . LYS A 1 113 ? -20.771 8.141 -22.411 1.00 35.19 92 LYS A C 1
ATOM 699 O O . LYS A 1 113 ? -21.943 8.382 -22.738 1.00 34.75 92 LYS A O 1
ATOM 705 N N . TYR A 1 114 ? -20.356 6.943 -22.000 1.00 31.87 93 TYR A N 1
ATOM 706 C CA . TYR A 1 114 ? -21.126 5.727 -22.182 1.00 30.75 93 TYR A CA 1
ATOM 707 C C . TYR A 1 114 ? -21.965 5.297 -20.995 1.00 31.41 93 TYR A C 1
ATOM 708 O O . TYR A 1 114 ? -21.541 4.460 -20.168 1.00 29.44 93 TYR A O 1
ATOM 717 N N . PHE A 1 115 ? -23.190 5.826 -20.956 1.00 30.01 94 PHE A N 1
ATOM 718 C CA . PHE A 1 115 ? -24.147 5.470 -19.926 1.00 30.60 94 PHE A CA 1
ATOM 719 C C . PHE A 1 115 ? -25.505 5.054 -20.547 1.00 30.36 94 PHE A C 1
ATOM 720 O O . PHE A 1 115 ? -26.003 5.681 -21.485 1.00 32.82 94 PHE A O 1
ATOM 728 N N . TYR A 1 116 ? -26.072 3.973 -20.027 1.00 30.61 95 TYR A N 1
ATOM 729 C CA . TYR A 1 116 ? -27.220 3.309 -20.633 1.00 30.81 95 TYR A CA 1
ATOM 730 C C . TYR A 1 116 ? -28.258 2.985 -19.564 1.00 32.46 95 TYR A C 1
ATOM 731 O O . TYR A 1 116 ? -27.904 2.652 -18.427 1.00 30.37 95 TYR A O 1
ATOM 740 N N . ASP A 1 117 ? -29.532 3.068 -19.948 1.00 32.06 96 ASP A N 1
ATOM 741 C CA . ASP A 1 117 ? -30.649 2.717 -19.084 1.00 32.95 96 ASP A CA 1
ATOM 742 C C . ASP A 1 117 ? -30.549 1.232 -18.749 1.00 30.73 96 ASP A C 1
ATOM 743 O O . ASP A 1 117 ? -30.118 0.438 -19.558 1.00 31.38 96 ASP A O 1
ATOM 748 N N . ILE A 1 118 ? -30.933 0.849 -17.546 1.00 34.10 97 ILE A N 1
ATOM 749 C CA . ILE A 1 118 ? -30.882 -0.558 -17.165 1.00 32.79 97 ILE A CA 1
ATOM 750 C C . ILE A 1 118 ? -31.778 -1.416 -18.095 1.00 34.22 97 ILE A C 1
ATOM 751 O O . ILE A 1 118 ? -31.630 -2.647 -18.170 1.00 31.39 97 ILE A O 1
ATOM 756 N N . ARG A 1 119 ? -32.682 -0.744 -18.817 1.00 32.90 98 ARG A N 1
ATOM 757 C CA . ARG A 1 119 ? -33.617 -1.404 -19.721 1.00 33.46 98 ARG A CA 1
ATOM 758 C C . ARG A 1 119 ? -33.190 -1.328 -21.186 1.00 33.07 98 ARG A C 1
ATOM 759 O O . ARG A 1 119 ? -33.911 -1.798 -22.067 1.00 32.13 98 ARG A O 1
ATOM 767 N N . GLU A 1 120 ? -32.028 -0.733 -21.446 1.00 32.39 99 GLU A N 1
ATOM 768 C CA . GLU A 1 120 ? -31.415 -0.834 -22.773 1.00 31.07 99 GLU A CA 1
ATOM 769 C C . GLU A 1 120 ? -31.285 -2.309 -23.207 1.00 28.04 99 GLU A C 1
ATOM 770 O O . GLU A 1 120 ? -31.331 -2.622 -24.392 1.00 28.66 99 GLU A O 1
ATOM 776 N N . GLY A 1 121 ? -31.162 -3.206 -22.233 1.00 28.88 100 GLY A N 1
ATOM 777 C CA . GLY A 1 121 ? -30.958 -4.621 -22.496 1.00 27.73 100 GLY A CA 1
ATOM 778 C C . GLY A 1 121 ? -30.395 -5.340 -21.286 1.00 28.29 100 GLY A C 1
ATOM 779 O O . GLY A 1 121 ? -30.067 -4.713 -20.272 1.00 28.13 100 GLY A O 1
ATOM 780 N N . VAL A 1 122 ? -30.289 -6.663 -21.359 1.00 28.50 101 VAL A N 1
ATOM 781 C CA . VAL A 1 122 ? -29.679 -7.401 -20.263 1.00 25.76 101 VAL A CA 1
ATOM 782 C C . VAL A 1 122 ? -28.197 -7.040 -20.236 1.00 27.61 101 VAL A C 1
ATOM 783 O O . VAL A 1 122 ? -27.653 -6.611 -21.255 1.00 24.60 101 VAL A O 1
ATOM 787 N N . CYS A 1 123 ? -27.556 -7.178 -19.068 1.00 30.74 102 CYS A N 1
ATOM 788 C CA . CYS A 1 123 ? -26.218 -6.597 -18.807 1.00 32.40 102 CYS A CA 1
ATOM 789 C C . CYS A 1 123 ? -25.199 -6.929 -19.908 1.00 30.76 102 CYS A C 1
ATOM 790 O O . CYS A 1 123 ? -24.601 -6.042 -20.551 1.00 28.84 102 CYS A O 1
ATOM 793 N N . HIS A 1 124 ? -25.074 -8.219 -20.182 1.00 25.62 103 HIS A N 1
ATOM 794 C CA . HIS A 1 124 ? -24.003 -8.680 -21.056 1.00 25.95 103 HIS A CA 1
ATOM 795 C C . HIS A 1 124 ? -24.293 -8.620 -22.553 1.00 24.92 103 HIS A C 1
ATOM 796 O O . HIS A 1 124 ? -23.443 -9.007 -23.357 1.00 24.65 103 HIS A O 1
ATOM 803 N N . GLN A 1 125 ? -25.460 -8.073 -22.920 1.00 23.87 104 GLN A N 1
ATOM 804 C CA . GLN A 1 125 ? -25.807 -7.891 -24.321 1.00 22.33 104 GLN A CA 1
ATOM 805 C C . GLN A 1 125 ? -25.441 -6.502 -24.794 1.00 23.42 104 GLN A C 1
ATOM 806 O O . GLN A 1 125 ? -24.948 -6.322 -25.922 1.00 21.73 104 GLN A O 1
ATOM 812 N N . VAL A 1 126 ? -25.708 -5.519 -23.926 1.00 21.63 105 VAL A N 1
ATOM 813 C CA . VAL A 1 126 ? -25.496 -4.108 -24.236 1.00 23.64 105 VAL A CA 1
ATOM 814 C C . VAL A 1 126 ? -24.038 -3.766 -24.455 1.00 24.08 105 VAL A C 1
ATOM 815 O O . VAL A 1 126 ? -23.700 -3.057 -25.397 1.00 23.07 105 VAL A O 1
ATOM 819 N N . LEU A 1 127 ? -23.163 -4.278 -23.592 1.00 21.28 106 LEU A N 1
ATOM 820 C CA . LEU A 1 127 ? -21.736 -3.947 -23.718 1.00 24.33 106 LEU A CA 1
ATOM 821 C C . LEU A 1 127 ? -21.117 -4.292 -25.102 1.00 22.73 106 LEU A C 1
ATOM 822 O O . LEU A 1 127 ? -20.503 -3.431 -25.765 1.00 21.69 106 LEU A O 1
ATOM 827 N N . PRO A 1 128 ? -21.270 -5.552 -25.543 1.00 21.49 107 PRO A N 1
ATOM 828 C CA . PRO A 1 128 ? -20.691 -5.842 -26.860 1.00 22.45 107 PRO A CA 1
ATOM 829 C C . PRO A 1 128 ? -21.435 -5.219 -28.064 1.00 22.97 107 PRO A C 1
ATOM 830 O O . PRO A 1 128 ? -20.814 -4.874 -29.058 1.00 22.64 107 PRO A O 1
ATOM 834 N N . GLU A 1 129 ? -22.753 -5.109 -27.996 1.00 23.51 108 GLU A N 1
ATOM 835 C CA . GLU A 1 129 ? -23.459 -4.632 -29.178 1.00 26.88 108 GLU A CA 1
ATOM 836 C C . GLU A 1 129 ? -23.167 -3.160 -29.436 1.00 24.64 108 GLU A C 1
ATOM 837 O O . GLU A 1 129 ? -23.381 -2.680 -30.533 1.00 26.18 108 GLU A O 1
ATOM 843 N N . LYS A 1 130 ? -22.674 -2.426 -28.442 1.00 25.82 109 LYS A N 1
ATOM 844 C CA . LYS A 1 130 ? -22.340 -1.018 -28.706 1.00 27.14 109 LYS A CA 1
ATOM 845 C C . LYS A 1 130 ? -20.885 -0.866 -29.126 1.00 26.94 109 LYS A C 1
ATOM 846 O O . LYS A 1 130 ? -20.406 0.258 -29.358 1.00 28.78 109 LYS A O 1
ATOM 852 N N . GLY A 1 131 ? -20.167 -1.986 -29.221 1.00 25.91 110 GLY A N 1
ATOM 853 C CA . GLY A 1 131 ? -18.775 -1.925 -29.623 1.00 24.25 110 GLY A CA 1
ATOM 854 C C . GLY A 1 131 ? -17.777 -1.778 -28.480 1.00 22.83 110 GLY A C 1
ATOM 855 O O . GLY A 1 131 ? -16.610 -1.500 -28.723 1.00 25.23 110 GLY A O 1
ATOM 856 N N . HIS A 1 132 ? -18.208 -1.942 -27.233 1.00 22.63 111 HIS A N 1
ATOM 857 C CA . HIS A 1 132 ? -17.285 -1.712 -26.104 1.00 22.80 111 HIS A CA 1
ATOM 858 C C . HIS A 1 132 ? -16.348 -2.894 -25.782 1.00 23.39 111 HIS A C 1
ATOM 859 O O . HIS A 1 132 ? -15.562 -2.831 -24.819 1.00 21.28 111 HIS A O 1
ATOM 866 N N . VAL A 1 133 ? -16.465 -3.983 -26.549 1.00 21.22 112 VAL A N 1
ATOM 867 C CA . VAL A 1 133 ? -15.612 -5.155 -26.333 1.00 21.50 112 VAL A CA 1
ATOM 868 C C . VAL A 1 133 ? -14.904 -5.563 -27.624 1.00 21.53 112 VAL A C 1
ATOM 869 O O . VAL A 1 133 ? -15.568 -5.956 -28.576 1.00 20.04 112 VAL A O 1
ATOM 873 N N . ALA A 1 134 ? -13.575 -5.463 -27.651 1.00 22.53 113 ALA A N 1
ATOM 874 C CA . ALA A 1 134 ? -12.798 -5.862 -28.825 1.00 23.82 113 ALA A CA 1
ATOM 875 C C . ALA A 1 134 ? -11.817 -7.006 -28.483 1.00 23.96 113 ALA A C 1
ATOM 876 O O . ALA A 1 134 ? -11.440 -7.182 -27.299 1.00 22.04 113 ALA A O 1
ATOM 878 N N . PRO A 1 135 ? -11.398 -7.773 -29.511 1.00 22.94 114 PRO A N 1
ATOM 879 C CA . PRO A 1 135 ? -10.333 -8.756 -29.297 1.00 22.27 114 PRO A CA 1
ATOM 880 C C . PRO A 1 135 ? -9.110 -8.125 -28.631 1.00 21.02 114 PRO A C 1
ATOM 881 O O . PRO A 1 135 ? -8.761 -6.987 -28.939 1.00 22.30 114 PRO A O 1
ATOM 885 N N . GLY A 1 136 ? -8.520 -8.835 -27.671 1.00 18.48 115 GLY A N 1
ATOM 886 C CA . GLY A 1 136 ? -7.216 -8.482 -27.134 1.00 20.13 115 GLY A CA 1
ATOM 887 C C . GLY A 1 136 ? -7.345 -7.548 -25.944 1.00 21.13 115 GLY A C 1
ATOM 888 O O . GLY A 1 136 ? -6.337 -7.126 -25.375 1.00 21.03 115 GLY A O 1
ATOM 889 N N . GLU A 1 137 ? -8.591 -7.241 -25.574 1.00 21.53 116 GLU A N 1
ATOM 890 C CA . GLU A 1 137 ? -8.853 -6.248 -24.529 1.00 20.85 116 GLU A CA 1
ATOM 891 C C . GLU A 1 137 ? -9.025 -6.898 -23.162 1.00 19.77 116 GLU A C 1
ATOM 892 O O . GLU A 1 137 ? -9.374 -8.082 -23.070 1.00 21.62 116 GLU A O 1
ATOM 898 N N . VAL A 1 138 ? -8.755 -6.120 -22.112 1.00 20.17 117 VAL A N 1
ATOM 899 C CA . VAL A 1 138 ? -9.035 -6.551 -20.759 1.00 20.59 117 VAL A CA 1
ATOM 900 C C . VAL A 1 138 ? -10.317 -5.850 -20.314 1.00 20.95 117 VAL A C 1
ATOM 901 O O . VAL A 1 138 ? -10.376 -4.603 -20.274 1.00 21.33 117 VAL A O 1
ATOM 905 N N . VAL A 1 139 ? -11.345 -6.656 -20.044 1.00 17.24 118 VAL A N 1
ATOM 906 C CA . VAL A 1 139 ? -12.669 -6.173 -19.669 1.00 20.22 118 VAL A CA 1
ATOM 907 C C . VAL A 1 139 ? -12.946 -6.547 -18.227 1.00 20.30 118 VAL A C 1
ATOM 908 O O . VAL A 1 139 ? -12.850 -7.736 -17.855 1.00 20.48 118 VAL A O 1
ATOM 912 N N . VAL A 1 140 ? -13.300 -5.568 -17.403 1.00 18.93 119 VAL A N 1
ATOM 913 C CA . VAL A 1 140 ? -13.803 -5.928 -16.069 1.00 21.09 119 VAL A CA 1
ATOM 914 C C . VAL A 1 140 ? -15.271 -5.463 -15.863 1.00 20.91 119 VAL A C 1
ATOM 915 O O . VAL A 1 140 ? -15.711 -4.449 -16.406 1.00 21.07 119 VAL A O 1
ATOM 919 N N . GLY A 1 141 ? -16.026 -6.223 -15.080 1.00 22.02 120 GLY A N 1
ATOM 920 C CA . GLY A 1 141 ? -17.422 -5.942 -14.858 1.00 20.86 120 GLY A CA 1
ATOM 921 C C . GLY A 1 141 ? -17.847 -6.289 -13.442 1.00 24.13 120 GLY A C 1
ATOM 922 O O . GLY A 1 141 ? -17.269 -7.170 -12.790 1.00 23.97 120 GLY A O 1
ATOM 923 N N . ALA A 1 142 ? -18.882 -5.601 -12.973 1.00 24.71 121 ALA A N 1
ATOM 924 C CA . ALA A 1 142 ? -19.373 -5.804 -11.634 1.00 24.83 121 ALA A CA 1
ATOM 925 C C . ALA A 1 142 ? -20.142 -7.097 -11.469 1.00 26.61 121 ALA A C 1
ATOM 926 O O . ALA A 1 142 ? -20.352 -7.548 -10.336 1.00 30.22 121 ALA A O 1
ATOM 928 N N . ASP A 1 143 ? -20.552 -7.724 -12.572 1.00 26.43 122 ASP A N 1
ATOM 929 C CA . ASP A 1 143 ? -21.407 -8.915 -12.485 1.00 26.32 122 ASP A CA 1
ATOM 930 C C . ASP A 1 143 ? -20.639 -10.248 -12.596 1.00 25.42 122 ASP A C 1
ATOM 931 O O . ASP A 1 143 ? -19.565 -10.322 -13.211 1.00 24.79 122 ASP A O 1
ATOM 936 N N . SER A 1 144 ? -21.186 -11.281 -11.964 1.00 25.05 123 SER A N 1
ATOM 937 C CA . SER A 1 144 ? -20.590 -12.603 -11.918 1.00 25.69 123 SER A CA 1
ATOM 938 C C . SER A 1 144 ? -20.451 -13.223 -13.316 1.00 26.01 123 SER A C 1
ATOM 939 O O . SER A 1 144 ? -19.703 -14.196 -13.466 1.00 26.89 123 SER A O 1
ATOM 942 N N . HIS A 1 145 ? -21.176 -12.686 -14.315 1.00 22.99 124 HIS A N 1
ATOM 943 C CA . HIS A 1 145 ? -21.276 -13.317 -15.658 1.00 24.62 124 HIS A CA 1
ATOM 944 C C . HIS A 1 145 ? -20.630 -12.469 -16.748 1.00 23.13 124 HIS A C 1
ATOM 945 O O . HIS A 1 145 ? -20.945 -12.624 -17.939 1.00 20.82 124 HIS A O 1
ATOM 952 N N . THR A 1 146 ? -19.704 -11.604 -16.328 1.00 21.36 125 THR A N 1
ATOM 953 C CA . THR A 1 146 ? -18.869 -10.803 -17.247 1.00 22.09 125 THR A CA 1
ATOM 954 C C . THR A 1 146 ? -17.999 -11.703 -18.130 1.00 20.62 125 THR A C 1
ATOM 955 O O . THR A 1 146 ? -17.555 -11.277 -19.181 1.00 20.49 125 THR A O 1
ATOM 959 N N . CYS A 1 147 ? -17.801 -12.961 -17.723 1.00 21.98 126 CYS A N 1
ATOM 960 C CA . CYS A 1 147 ? -17.128 -13.969 -18.555 1.00 21.10 126 CYS A CA 1
ATOM 961 C C . CYS A 1 147 ? -17.705 -14.032 -19.970 1.00 22.01 126 CYS A C 1
ATOM 962 O O . CYS A 1 147 ? -17.004 -14.437 -20.908 1.00 21.11 126 CYS A O 1
ATOM 965 N N . THR A 1 148 ? -18.977 -13.627 -20.100 1.00 20.59 127 THR A N 1
ATOM 966 C CA . THR A 1 148 ? -19.684 -13.592 -21.384 1.00 21.74 127 THR A CA 1
ATOM 967 C C . THR A 1 148 ? -18.813 -13.030 -22.480 1.00 21.17 127 THR A C 1
ATOM 968 O O . THR A 1 148 ? -18.705 -13.621 -23.574 1.00 18.61 127 THR A O 1
ATOM 972 N N . HIS A 1 149 ? -18.158 -11.916 -22.172 1.00 19.75 128 HIS A N 1
ATOM 973 C CA . HIS A 1 149 ? -17.418 -11.121 -23.176 1.00 19.51 128 HIS A CA 1
ATOM 974 C C . HIS A 1 149 ? -16.133 -11.759 -23.658 1.00 18.30 128 HIS A C 1
ATOM 975 O O . HIS A 1 149 ? -15.521 -11.287 -24.601 1.00 17.86 128 HIS A O 1
ATOM 982 N N . GLY A 1 150 ? -15.743 -12.872 -23.045 1.00 18.98 129 GLY A N 1
ATOM 983 C CA . GLY A 1 150 ? -14.658 -13.661 -23.623 1.00 20.42 129 GLY A CA 1
ATOM 984 C C . GLY A 1 150 ? -14.975 -14.256 -24.998 1.00 22.22 129 GLY A C 1
ATOM 985 O O . GLY A 1 150 ? -14.044 -14.721 -25.701 1.00 21.46 129 GLY A O 1
ATOM 986 N N . ALA A 1 151 ? -16.253 -14.220 -25.397 1.00 20.28 130 ALA A N 1
ATOM 987 C CA . ALA A 1 151 ? -16.634 -14.652 -26.747 1.00 21.10 130 ALA A CA 1
ATOM 988 C C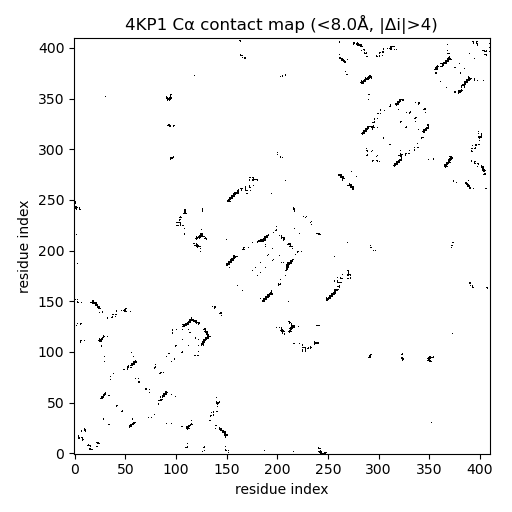 . ALA A 1 151 ? -15.926 -13.824 -27.791 1.00 21.37 130 ALA A C 1
ATOM 989 O O . ALA A 1 151 ? -15.780 -14.250 -28.939 1.00 20.13 130 ALA A O 1
ATOM 991 N N . PHE A 1 152 ? -15.473 -12.630 -27.409 1.00 20.52 131 PHE A N 1
ATOM 992 C CA . PHE A 1 152 ? -14.873 -11.723 -28.388 1.00 18.72 131 PHE A CA 1
ATOM 993 C C . PHE A 1 152 ? -13.338 -11.768 -28.437 1.00 18.50 131 PHE A C 1
ATOM 994 O O . PHE A 1 152 ? -12.699 -10.931 -29.050 1.00 20.45 131 PHE A O 1
ATOM 1002 N N . GLY A 1 153 ? -12.731 -12.776 -27.816 1.00 18.03 132 GLY A N 1
ATOM 1003 C CA . GLY A 1 153 ? -11.285 -12.826 -27.749 1.00 18.88 132 GLY A CA 1
ATOM 1004 C C . GLY A 1 153 ? -10.753 -11.777 -26.785 1.00 20.39 132 GLY A C 1
ATOM 1005 O O . GLY A 1 153 ? -9.644 -11.265 -26.986 1.00 20.81 132 GLY A O 1
ATOM 1006 N N . ALA A 1 154 ? -11.548 -11.466 -25.754 1.00 18.37 133 ALA A N 1
ATOM 1007 C CA . ALA A 1 154 ? -11.167 -10.495 -24.711 1.00 20.33 133 ALA A CA 1
ATOM 1008 C C . ALA A 1 154 ? -11.020 -11.262 -23.422 1.00 19.19 133 ALA A C 1
ATOM 1009 O O . ALA A 1 154 ? -11.664 -12.304 -23.268 1.00 17.88 133 ALA A O 1
ATOM 1011 N N . PHE A 1 155 ? -10.188 -10.757 -22.504 1.00 18.48 134 PHE A N 1
ATOM 1012 C CA . PHE A 1 155 ? -10.092 -11.334 -21.146 1.00 19.16 134 PHE A CA 1
ATOM 1013 C C . PHE A 1 155 ? -11.047 -10.563 -20.251 1.00 19.77 134 PHE A C 1
ATOM 1014 O O . PHE A 1 155 ? -10.825 -9.386 -19.980 1.00 20.24 134 PHE A O 1
ATOM 1022 N N . ALA A 1 156 ? -12.093 -11.229 -19.782 1.00 21.88 135 ALA A N 1
ATOM 1023 C CA . ALA A 1 156 ? -13.236 -10.547 -19.190 1.00 20.81 135 ALA A CA 1
ATOM 1024 C C . ALA A 1 156 ? -13.554 -11.249 -17.910 1.00 20.86 135 ALA A C 1
ATOM 1025 O O . ALA A 1 156 ? -13.788 -12.464 -17.899 1.00 20.20 135 ALA A O 1
ATOM 1027 N N . THR A 1 157 ? -13.547 -10.489 -16.814 1.00 21.20 136 THR A N 1
ATOM 1028 C CA . THR A 1 157 ? -13.809 -11.071 -15.501 1.00 21.66 136 THR A CA 1
ATOM 1029 C C . THR A 1 157 ? -14.711 -10.180 -14.645 1.00 23.62 136 THR A C 1
ATOM 1030 O O . THR A 1 157 ? -14.766 -8.951 -14.822 1.00 21.26 136 THR A O 1
ATOM 1034 N N . GLY A 1 158 ? -15.424 -10.818 -13.726 1.00 21.80 137 GLY A N 1
ATOM 1035 C CA . GLY A 1 158 ? -16.203 -10.095 -12.739 1.00 26.03 137 GLY A CA 1
ATOM 1036 C C . GLY A 1 158 ? -15.337 -9.763 -11.530 1.00 24.90 137 GLY A C 1
ATOM 1037 O O . GLY A 1 158 ? -14.575 -10.594 -11.064 1.00 24.43 137 GLY A O 1
ATOM 1038 N N . ILE A 1 159 ? -15.439 -8.534 -11.041 1.00 25.24 138 ILE A N 1
ATOM 1039 C CA . ILE A 1 159 ? -14.682 -8.087 -9.860 1.00 24.65 138 ILE A CA 1
ATOM 1040 C C . ILE A 1 159 ? -15.614 -7.350 -8.898 1.00 24.27 138 ILE A C 1
ATOM 1041 O O . ILE A 1 159 ? -16.672 -6.876 -9.318 1.00 25.22 138 ILE A O 1
ATOM 1046 N N . GLY A 1 160 ? -15.230 -7.271 -7.619 1.00 26.76 139 GLY A N 1
ATOM 1047 C CA . GLY A 1 160 ? -16.028 -6.602 -6.590 1.00 25.67 139 GLY A CA 1
ATOM 1048 C C . GLY A 1 160 ? -15.815 -5.104 -6.587 1.00 25.96 139 GLY A C 1
ATOM 1049 O O . GLY A 1 160 ? -14.962 -4.591 -7.318 1.00 23.16 139 GLY A O 1
ATOM 1050 N N . SER A 1 161 ? -16.588 -4.381 -5.777 1.00 25.97 140 SER A N 1
ATOM 1051 C CA . SER A 1 161 ? -16.481 -2.926 -5.775 1.00 28.25 140 SER A CA 1
ATOM 1052 C C . SER A 1 161 ? -15.131 -2.371 -5.276 1.00 24.60 140 SER A C 1
ATOM 1053 O O . SER A 1 161 ? -14.748 -1.290 -5.702 1.00 25.61 140 SER A O 1
ATOM 1056 N N . THR A 1 162 ? -14.428 -3.070 -4.382 1.00 25.73 141 THR A N 1
ATOM 1057 C CA . THR A 1 162 ? -13.098 -2.592 -3.971 1.00 27.38 141 THR A CA 1
ATOM 1058 C C . THR A 1 162 ? -12.144 -2.524 -5.165 1.00 23.39 141 THR A C 1
ATOM 1059 O O . THR A 1 162 ? -11.523 -1.504 -5.424 1.00 21.79 141 THR A O 1
ATOM 1063 N N . ASP A 1 163 ? -12.044 -3.629 -5.895 1.00 24.69 142 ASP A N 1
ATOM 1064 C CA . ASP A 1 163 ? -11.248 -3.679 -7.120 1.00 23.22 142 ASP A CA 1
ATOM 1065 C C . ASP A 1 163 ? -11.753 -2.663 -8.143 1.00 23.06 142 ASP A C 1
ATOM 1066 O O . ASP A 1 163 ? -10.954 -1.956 -8.784 1.00 22.72 142 ASP A O 1
ATOM 1079 N N . ALA A 1 165 ? -13.247 0.221 -7.608 1.00 23.37 144 ALA A N 1
ATOM 1080 C CA . ALA A 1 165 ? -12.751 1.566 -7.263 1.00 24.46 144 ALA A CA 1
ATOM 1081 C C . ALA A 1 165 ? -11.296 1.720 -7.661 1.00 22.52 144 ALA A C 1
ATOM 1082 O O . ALA A 1 165 ? -10.910 2.741 -8.220 1.00 22.92 144 ALA A O 1
ATOM 1084 N N . HIS A 1 166 ? -10.484 0.698 -7.403 1.00 22.64 145 HIS A N 1
ATOM 1085 C CA . HIS A 1 166 ? -9.073 0.768 -7.813 1.00 24.88 145 HIS A CA 1
ATOM 1086 C C . HIS A 1 166 ? -8.982 0.951 -9.312 1.00 24.16 145 HIS A C 1
ATOM 1087 O O . HIS A 1 166 ? -8.180 1.781 -9.809 1.00 25.55 145 HIS A O 1
ATOM 1094 N N . VAL A 1 167 ? -9.831 0.215 -10.049 1.00 23.32 146 VAL A N 1
ATOM 1095 C CA . VAL A 1 167 ? -9.831 0.333 -11.514 1.00 21.21 146 VAL A CA 1
ATOM 1096 C C . VAL A 1 167 ? -10.228 1.749 -11.936 1.00 21.00 146 VAL A C 1
ATOM 1097 O O . VAL A 1 167 ? -9.580 2.342 -12.786 1.00 23.68 146 VAL A O 1
ATOM 1101 N N . PHE A 1 168 ? -11.306 2.288 -11.366 1.00 22.81 147 PHE A N 1
ATOM 1102 C CA . PHE A 1 168 ? -11.742 3.663 -11.720 1.00 23.97 147 PHE A CA 1
ATOM 1103 C C . PHE A 1 168 ? -10.639 4.692 -11.428 1.00 24.15 147 PHE A C 1
ATOM 1104 O O . PHE A 1 168 ? -10.474 5.707 -12.129 1.00 23.57 147 PHE A O 1
ATOM 1112 N N . ALA A 1 169 ? -9.905 4.459 -10.352 1.00 23.52 148 ALA A N 1
ATOM 1113 C CA . ALA A 1 169 ? -8.872 5.423 -9.964 1.00 27.33 148 ALA A CA 1
ATOM 1114 C C . ALA A 1 169 ? -7.643 5.361 -10.853 1.00 24.20 148 ALA A C 1
ATOM 1115 O O . ALA A 1 169 ? -7.083 6.390 -11.202 1.00 24.90 148 ALA A O 1
ATOM 1117 N N . THR A 1 170 ? -7.230 4.155 -11.233 1.00 24.28 149 THR A N 1
ATOM 1118 C CA . THR A 1 170 ? -5.886 3.967 -11.815 1.00 24.58 149 THR A CA 1
ATOM 1119 C C . THR A 1 170 ? -5.857 3.380 -13.220 1.00 26.02 149 THR A C 1
ATOM 1120 O O . THR A 1 170 ? -4.826 3.469 -13.925 1.00 26.25 149 THR A O 1
ATOM 1124 N N . GLY A 1 171 ? -6.966 2.776 -13.635 1.00 24.37 150 GLY A N 1
ATOM 1125 C CA . GLY A 1 171 ? -6.973 2.087 -14.920 1.00 23.76 150 GLY A CA 1
ATOM 1126 C C . GLY A 1 171 ? -6.174 0.792 -14.910 1.00 23.88 150 GLY A C 1
ATOM 1127 O O . GLY A 1 171 ? -5.838 0.272 -15.981 1.00 23.19 150 GLY A O 1
ATOM 1128 N N . LYS A 1 172 ? -5.912 0.254 -13.713 1.00 23.07 151 LYS A N 1
ATOM 1129 C CA . LYS A 1 172 ? -5.108 -0.958 -13.554 1.00 23.85 151 LYS A CA 1
ATOM 1130 C C . LYS A 1 172 ? -5.736 -1.851 -12.543 1.00 23.22 151 LYS A C 1
ATOM 1131 O O . LYS A 1 172 ? -6.555 -1.397 -11.728 1.00 22.72 151 LYS A O 1
ATOM 1137 N N . LEU A 1 173 ? -5.339 -3.127 -12.581 1.00 23.03 152 LEU A N 1
ATOM 1138 C CA . LEU A 1 173 ? -5.705 -4.084 -11.546 1.00 23.91 152 LEU A CA 1
ATOM 1139 C C . LEU A 1 173 ? -4.690 -5.226 -11.537 1.00 25.10 152 LEU A C 1
ATOM 1140 O O . LEU A 1 173 ? -4.137 -5.597 -12.590 1.00 22.92 152 LEU A O 1
ATOM 1145 N N . TRP A 1 174 ? -4.425 -5.772 -10.348 1.00 25.75 153 TRP A N 1
ATOM 1146 C CA . TRP A 1 174 ? -3.624 -6.997 -10.260 1.00 25.85 153 TRP A CA 1
ATOM 1147 C C . TRP A 1 174 ? -4.481 -8.177 -10.670 1.00 25.83 153 TRP A C 1
ATOM 1148 O O . TRP A 1 174 ? -5.636 -8.285 -10.256 1.00 26.63 153 TRP A O 1
ATOM 1159 N N . PHE A 1 175 ? -3.914 -9.067 -11.475 1.00 25.95 154 PHE A N 1
ATOM 1160 C CA . PHE A 1 175 ? -4.607 -10.292 -11.838 1.00 24.84 154 PHE A CA 1
ATOM 1161 C C . PHE A 1 175 ? -3.665 -11.443 -11.565 1.00 27.59 154 PHE A C 1
ATOM 1162 O O . PHE A 1 175 ? -2.454 -11.298 -11.783 1.00 26.42 154 PHE A O 1
ATOM 1170 N N . LYS A 1 176 ? -4.193 -12.596 -11.141 1.00 27.80 155 LYS A N 1
ATOM 1171 C CA . LYS A 1 176 ? -3.385 -13.800 -11.163 1.00 26.87 155 LYS A CA 1
ATOM 1172 C C . LYS A 1 176 ? -3.661 -14.511 -12.481 1.00 25.11 155 LYS A C 1
ATOM 1173 O O . LYS A 1 176 ? -4.816 -14.812 -12.771 1.00 26.07 155 LYS A O 1
ATOM 1179 N N . VAL A 1 177 ? -2.626 -14.780 -13.271 1.00 23.85 156 VAL A N 1
ATOM 1180 C CA . VAL A 1 177 ? -2.833 -15.435 -14.562 1.00 26.02 156 VAL A CA 1
ATOM 1181 C C . VAL A 1 177 ? -3.392 -16.824 -14.316 1.00 26.99 156 VAL A C 1
ATOM 1182 O O . VAL A 1 177 ? -2.772 -17.628 -13.603 1.00 26.97 156 VAL A O 1
ATOM 1186 N N . PRO A 1 178 ? -4.583 -17.110 -14.874 1.00 29.17 157 PRO A N 1
ATOM 1187 C CA . PRO A 1 178 ? -5.163 -18.442 -14.658 1.00 27.07 157 PRO A CA 1
ATOM 1188 C C . PRO A 1 178 ? -4.616 -19.497 -15.633 1.00 28.49 157 PRO A C 1
ATOM 1189 O O . PRO A 1 178 ? -4.096 -19.176 -16.720 1.00 27.84 157 PRO A O 1
ATOM 1193 N N . GLU A 1 179 ? -4.743 -20.763 -15.238 1.00 27.46 158 GLU A N 1
ATOM 1194 C CA . GLU A 1 179 ? -4.560 -21.852 -16.175 1.00 29.89 158 GL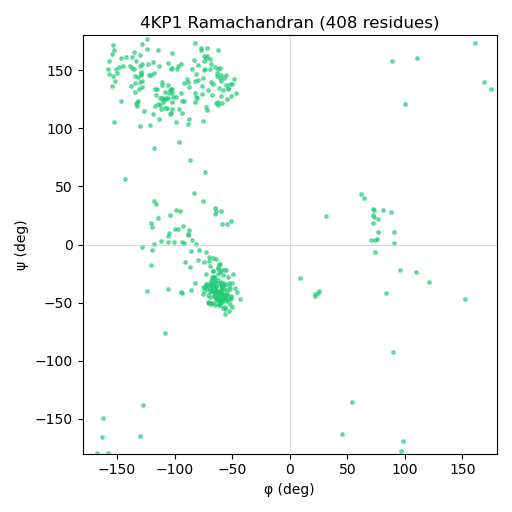U A CA 1
ATOM 1195 C C . GLU A 1 179 ? -5.748 -21.917 -17.115 1.00 27.20 158 GLU A C 1
ATOM 1196 O O . GLU A 1 179 ? -6.827 -21.412 -16.806 1.00 27.04 158 GLU A O 1
ATOM 1202 N N . THR A 1 180 ? -5.557 -22.573 -18.254 1.00 26.81 159 THR A N 1
ATOM 1203 C CA . THR A 1 180 ? -6.619 -22.722 -19.236 1.00 28.36 159 THR A CA 1
ATOM 1204 C C . THR A 1 180 ? -6.988 -24.167 -19.440 1.00 31.21 159 THR A C 1
ATOM 1205 O O . THR A 1 180 ? -6.106 -25.036 -19.590 1.00 28.70 159 THR A O 1
ATOM 1209 N N . ILE A 1 181 ? -8.298 -24.416 -19.443 1.00 28.77 160 ILE A N 1
ATOM 1210 C CA . ILE A 1 181 ? -8.830 -25.680 -19.912 1.00 28.23 160 ILE A CA 1
ATOM 1211 C C . ILE A 1 181 ? -9.339 -25.415 -21.309 1.00 29.97 160 ILE A C 1
ATOM 1212 O O . ILE A 1 181 ? -10.120 -24.463 -21.534 1.00 27.83 160 ILE A O 1
ATOM 1217 N N . TYR A 1 182 ? -8.894 -26.221 -22.261 1.00 27.51 161 TYR A N 1
ATOM 1218 C CA . TYR A 1 182 ? -9.333 -26.049 -23.635 1.00 30.82 161 TYR A CA 1
ATOM 1219 C C . TYR A 1 182 ? -10.403 -27.093 -23.997 1.00 32.64 161 TYR A C 1
ATOM 1220 O O . TYR A 1 182 ? -10.166 -28.303 -23.881 1.00 33.24 161 TYR A O 1
ATOM 1229 N N . PHE A 1 183 ? -11.580 -26.627 -24.424 1.00 29.49 162 PHE A N 1
ATOM 1230 C CA . PHE A 1 183 ? -12.592 -27.534 -24.948 1.00 30.21 162 PHE A CA 1
ATOM 1231 C C . PHE A 1 183 ? -12.545 -27.513 -26.484 1.00 32.22 162 PHE A C 1
ATOM 1232 O O . PHE A 1 183 ? -12.966 -26.537 -27.133 1.00 30.06 162 PHE A O 1
ATOM 1240 N N . ASN A 1 184 ? -11.997 -28.580 -27.066 1.00 31.41 163 ASN A N 1
ATOM 1241 C CA . ASN A 1 184 ? -11.926 -28.697 -28.512 1.00 33.15 163 ASN A CA 1
ATOM 1242 C C . ASN A 1 184 ? -13.207 -29.330 -29.034 1.00 33.94 163 ASN A C 1
ATOM 1243 O O . ASN A 1 184 ? -13.442 -30.541 -28.851 1.00 33.87 163 ASN A O 1
ATOM 1248 N N . ILE A 1 185 ? -14.048 -28.523 -29.683 1.00 32.77 164 ILE A N 1
ATOM 1249 C CA . ILE A 1 185 ? -15.374 -28.986 -30.082 1.00 32.57 164 ILE A CA 1
ATOM 1250 C C . ILE A 1 185 ? -15.422 -29.167 -31.590 1.00 32.46 164 ILE A C 1
ATOM 1251 O O . ILE A 1 185 ? -15.243 -28.199 -32.341 1.00 29.00 164 ILE A O 1
ATOM 1256 N N . THR A 1 186 ? -15.647 -30.410 -32.033 1.00 33.09 165 THR A N 1
ATOM 1257 C CA . THR A 1 186 ? -15.601 -30.718 -33.467 1.00 34.26 165 THR A CA 1
ATOM 1258 C C . THR A 1 186 ? -16.833 -31.490 -33.908 1.00 32.88 165 THR A C 1
ATOM 1259 O O . THR A 1 186 ? -17.573 -32.040 -33.080 1.00 35.62 165 THR A O 1
ATOM 1263 N N . GLY A 1 187 ? -17.059 -31.512 -35.214 1.00 35.70 166 GLY A N 1
ATOM 1264 C CA . GLY A 1 187 ? -18.262 -32.116 -35.741 1.00 36.33 166 GLY A CA 1
ATOM 1265 C C . GLY A 1 187 ? -19.342 -31.079 -36.004 1.00 37.45 166 GLY A C 1
ATOM 1266 O O . GLY A 1 187 ? -19.141 -29.852 -35.826 1.00 35.11 166 GLY A O 1
ATOM 1267 N N . ASP A 1 188 ? -20.493 -31.568 -36.453 1.00 37.73 167 ASP A N 1
ATOM 1268 C CA . ASP A 1 188 ? -21.619 -30.700 -36.766 1.00 36.91 167 ASP A CA 1
ATOM 1269 C C . ASP A 1 188 ? -22.701 -30.936 -35.750 1.00 36.78 167 ASP A C 1
ATOM 1270 O O . ASP A 1 188 ? -22.953 -32.077 -35.361 1.00 34.68 167 ASP A O 1
ATOM 1275 N N . LEU A 1 189 ? -23.348 -29.857 -35.315 1.00 35.60 168 LEU A N 1
ATOM 1276 C CA . LEU A 1 189 ? -24.476 -29.993 -34.403 1.00 34.02 168 LEU A CA 1
ATOM 1277 C C . LEU A 1 189 ? -25.656 -30.580 -35.166 1.00 35.49 168 LEU A C 1
ATOM 1278 O O . LEU A 1 189 ? -25.965 -30.141 -36.267 1.00 33.83 168 LEU A O 1
ATOM 1283 N N . GLN A 1 190 ? -26.313 -31.577 -34.592 1.00 35.57 169 GLN A N 1
ATOM 1284 C CA . GLN A 1 190 ? -27.488 -32.155 -35.232 1.00 35.67 169 GLN A CA 1
ATOM 1285 C C . GLN A 1 190 ? -28.667 -31.195 -35.170 1.00 36.71 169 GLN A C 1
ATOM 1286 O O . GLN A 1 190 ? -28.645 -30.243 -34.373 1.00 34.69 169 GLN A O 1
ATOM 1292 N N . PRO A 1 191 ? -29.700 -31.424 -36.022 1.00 38.96 170 PRO A N 1
ATOM 1293 C CA . PRO A 1 191 ? -30.922 -30.611 -35.970 1.00 36.34 170 PRO A CA 1
ATOM 1294 C C . PRO A 1 191 ? -31.512 -30.493 -34.563 1.00 34.48 170 PRO A C 1
ATOM 1295 O O . PRO A 1 191 ? -31.574 -31.494 -33.829 1.00 34.72 170 PRO A O 1
ATOM 1299 N N . TYR A 1 192 ? -31.947 -29.275 -34.229 1.00 33.28 171 TYR A N 1
ATOM 1300 C CA . TYR A 1 192 ? -32.563 -28.929 -32.951 1.00 31.54 171 TYR A CA 1
ATOM 1301 C C . TYR A 1 192 ? -31.581 -28.815 -31.804 1.00 30.86 171 TYR A C 1
ATOM 1302 O O . TYR A 1 192 ? -31.990 -28.595 -30.668 1.00 29.93 171 TYR A O 1
ATOM 1311 N N . VAL A 1 193 ? -30.291 -28.937 -32.107 1.00 30.67 172 VAL A N 1
ATOM 1312 C CA . VAL A 1 193 ? -29.258 -28.810 -31.094 1.00 31.89 172 VAL A CA 1
ATOM 1313 C C . VAL A 1 193 ? -28.519 -27.464 -31.219 1.00 30.42 172 VAL A C 1
ATOM 1314 O O . VAL A 1 193 ? -28.231 -26.996 -32.320 1.00 29.70 172 VAL A O 1
ATOM 1318 N N . THR A 1 194 ? -28.263 -26.814 -30.079 1.00 30.19 173 THR A N 1
ATOM 1319 C CA . THR A 1 194 ? -27.694 -25.467 -30.098 1.00 28.18 173 THR A CA 1
ATOM 1320 C C . THR A 1 194 ? -26.460 -25.380 -29.198 1.00 25.61 173 THR A C 1
ATOM 1321 O O . THR A 1 194 ? -26.162 -26.309 -28.469 1.00 25.25 173 THR A O 1
ATOM 1325 N N . SER A 1 195 ? -25.747 -24.254 -29.233 1.00 25.36 174 SER A N 1
ATOM 1326 C CA . SER A 1 195 ? -24.613 -24.069 -28.325 1.00 27.11 174 SER A CA 1
ATOM 1327 C C . SER A 1 195 ? -25.013 -24.124 -26.837 1.00 25.79 174 SER A C 1
ATOM 1328 O O . SER A 1 195 ? -24.165 -24.435 -25.971 1.00 26.66 174 SER A O 1
ATOM 1331 N N . LYS A 1 196 ? -26.290 -23.844 -26.537 1.00 22.87 175 LYS A N 1
ATOM 1332 C CA . LYS A 1 196 ? -26.799 -23.958 -25.167 1.00 25.55 175 LYS A CA 1
ATOM 1333 C C . LYS A 1 196 ? -26.660 -25.410 -24.710 1.00 26.97 175 LYS A C 1
ATOM 1334 O O . LYS A 1 196 ? -26.203 -25.691 -23.579 1.00 26.21 175 LYS A O 1
ATOM 1340 N N . ASP A 1 197 ? -27.001 -26.341 -25.605 1.00 25.54 176 ASP A N 1
ATOM 1341 C CA . ASP A 1 197 ? -26.868 -27.755 -25.258 1.00 27.27 176 ASP A CA 1
ATOM 1342 C C . ASP A 1 197 ? -25.422 -28.187 -25.118 1.00 26.54 176 ASP A C 1
ATOM 1343 O O . ASP A 1 197 ? -25.092 -28.997 -24.243 1.00 28.64 176 ASP A O 1
ATOM 1348 N N . VAL A 1 198 ? -24.563 -27.682 -25.995 1.00 26.80 177 VAL A N 1
ATOM 1349 C CA . VAL A 1 198 ? -23.124 -27.919 -25.870 1.00 28.72 177 VAL A CA 1
ATOM 1350 C C . VAL A 1 198 ? -22.623 -27.456 -24.496 1.00 27.56 177 VAL A C 1
ATOM 1351 O O . VAL A 1 198 ? -22.050 -28.245 -23.718 1.00 28.14 177 VAL A O 1
ATOM 1355 N N . ILE A 1 199 ? -22.873 -26.196 -24.150 1.00 28.18 178 ILE A N 1
ATOM 1356 C CA . ILE A 1 199 ? -22.312 -25.707 -22.883 1.00 27.49 178 ILE A CA 1
ATOM 1357 C C . ILE A 1 199 ? -22.903 -26.426 -21.654 1.00 28.69 178 ILE A C 1
ATOM 1358 O O . ILE A 1 199 ? -22.166 -26.784 -20.702 1.00 27.66 178 ILE A O 1
ATOM 1363 N N . LEU A 1 200 ? -24.217 -26.666 -21.683 1.00 28.23 179 LEU A N 1
ATOM 1364 C CA . LEU A 1 200 ? -24.880 -27.417 -20.606 1.00 29.07 179 LEU A CA 1
ATOM 1365 C C . LEU A 1 200 ? -24.323 -28.821 -20.465 1.00 29.14 179 LEU A C 1
ATOM 1366 O O . LEU A 1 200 ? -24.112 -29.283 -19.348 1.00 30.73 179 LEU A O 1
ATOM 1371 N N . SER A 1 201 ? -24.073 -29.493 -21.589 1.00 26.51 180 SER A N 1
ATOM 1372 C CA . SER A 1 201 ? -23.478 -30.827 -21.555 1.00 29.45 180 SER A CA 1
ATOM 1373 C C . SER A 1 201 ? -22.052 -30.814 -20.984 1.00 31.92 180 SER A C 1
ATOM 1374 O O . SER A 1 201 ? -21.651 -31.726 -20.233 1.00 32.66 180 SER A O 1
ATOM 1377 N N . ILE A 1 202 ? -21.291 -29.781 -21.335 1.00 29.79 181 ILE A N 1
ATOM 1378 C CA . ILE A 1 202 ? -19.949 -29.623 -20.789 1.00 30.70 181 ILE A CA 1
ATOM 1379 C C . ILE A 1 202 ? -20.048 -29.427 -19.267 1.00 31.83 181 ILE A C 1
ATOM 1380 O O . ILE A 1 202 ? -19.281 -30.011 -18.492 1.00 34.83 181 ILE A O 1
ATOM 1385 N N . ILE A 1 203 ? -21.020 -28.637 -18.831 1.00 30.70 182 ILE A N 1
ATOM 1386 C CA . ILE A 1 203 ? -21.125 -28.327 -17.408 1.00 31.27 182 ILE A CA 1
ATOM 1387 C C . ILE A 1 203 ? -21.625 -29.525 -16.570 1.00 35.82 182 ILE A C 1
ATOM 1388 O O . ILE A 1 203 ? -21.175 -29.715 -15.428 1.00 36.53 182 ILE A O 1
ATOM 1393 N N . GLY A 1 204 ? -22.533 -30.332 -17.125 1.00 34.10 183 GLY A N 1
ATOM 1394 C CA . GLY A 1 204 ? -22.986 -31.548 -16.451 1.00 35.19 183 GLY A CA 1
ATOM 1395 C C . GLY A 1 204 ? -21.849 -32.518 -16.156 1.00 37.44 183 GLY A C 1
ATOM 1396 O O . GLY A 1 204 ? -21.837 -33.180 -15.114 1.00 40.04 183 GLY A O 1
ATOM 1397 N N . GLU A 1 205 ? -20.891 -32.599 -17.074 1.00 38.21 184 GLU A N 1
ATOM 1398 C CA . GLU A 1 205 ? -19.680 -33.416 -16.907 1.00 39.36 184 GLU A CA 1
ATOM 1399 C C . GLU A 1 205 ? -18.636 -32.821 -15.954 1.00 41.21 184 GLU A C 1
ATOM 1400 O O . GLU A 1 205 ? -18.049 -33.548 -15.157 1.00 43.18 184 GLU A O 1
ATOM 1406 N N . VAL A 1 206 ? -18.402 -31.509 -16.057 1.00 38.57 185 VAL A N 1
ATOM 1407 C CA . VAL A 1 206 ? -17.302 -30.850 -15.364 1.00 37.32 185 VAL A CA 1
ATOM 1408 C C . VAL A 1 206 ? -17.693 -30.537 -13.927 1.00 37.47 185 VAL A C 1
ATOM 1409 O O . VAL A 1 206 ? -16.852 -30.572 -13.026 1.00 38.81 185 VAL A O 1
ATOM 1413 N N . GLY A 1 207 ? -18.974 -30.244 -13.715 1.00 38.08 186 GLY A N 1
ATOM 1414 C CA . GLY A 1 207 ? -19.497 -29.969 -12.382 1.00 39.52 186 GLY A CA 1
ATOM 1415 C C . GLY A 1 207 ? -19.399 -28.507 -12.008 1.00 38.50 186 GLY A C 1
ATOM 1416 O O . GLY A 1 207 ? -18.572 -27.794 -12.585 1.00 38.87 186 GLY A O 1
ATOM 1417 N N . VAL A 1 208 ? -20.221 -28.056 -11.058 1.00 36.71 187 VAL A N 1
ATOM 1418 C CA . VAL A 1 208 ? -20.208 -26.649 -10.629 1.00 38.32 187 VAL A CA 1
ATOM 1419 C C . VAL A 1 208 ? -18.834 -26.135 -10.168 1.00 38.66 187 VAL A C 1
ATOM 1420 O O . VAL A 1 208 ? -18.602 -24.921 -10.162 1.00 36.76 187 VAL A O 1
ATOM 1424 N N . ASP A 1 209 ? -17.940 -27.040 -9.764 1.00 38.67 188 ASP A N 1
ATOM 1425 C CA . ASP A 1 209 ? -16.606 -26.646 -9.299 1.00 39.75 188 ASP A CA 1
ATOM 1426 C C . ASP A 1 209 ? -15.461 -27.202 -10.141 1.00 38.44 188 ASP A C 1
ATOM 1427 O O . ASP A 1 209 ? -14.295 -26.965 -9.830 1.00 40.83 188 ASP A O 1
ATOM 1432 N N . GLY A 1 210 ? -15.780 -27.948 -11.187 1.00 34.12 189 GLY A N 1
ATOM 1433 C CA . GLY A 1 210 ? -14.749 -28.542 -12.007 1.00 34.12 189 GLY A CA 1
ATOM 1434 C C . GLY A 1 210 ? -13.726 -27.617 -12.652 1.00 37.19 189 GLY A C 1
ATOM 1435 O O . GLY A 1 210 ? -12.644 -28.077 -13.011 1.00 38.20 189 GLY A O 1
ATOM 1436 N N . ALA A 1 211 ? -14.028 -26.327 -12.820 1.00 32.90 190 ALA A N 1
ATOM 1437 C CA . ALA A 1 211 ? -13.098 -25.455 -13.562 1.00 33.28 190 ALA A CA 1
ATOM 1438 C C . ALA A 1 211 ? -12.591 -24.279 -12.727 1.00 33.38 190 ALA A C 1
ATOM 1439 O O . ALA A 1 211 ? -12.095 -23.288 -13.289 1.00 30.77 190 ALA A O 1
ATOM 1441 N N . THR A 1 212 ? -12.725 -24.412 -11.403 1.00 32.48 191 THR A N 1
ATOM 1442 C CA . THR A 1 212 ? -12.345 -23.363 -10.434 1.00 35.16 191 THR A CA 1
ATOM 1443 C C . THR A 1 212 ? -10.960 -22.784 -10.734 1.00 34.36 191 THR A C 1
ATOM 1444 O O . THR A 1 212 ? -10.018 -23.538 -10.954 1.00 31.63 191 THR A O 1
ATOM 1448 N N . TYR A 1 213 ? -10.861 -21.447 -10.771 1.00 35.89 192 TYR A N 1
ATOM 1449 C CA . TYR A 1 213 ? -9.610 -20.713 -11.057 1.00 33.12 192 TYR A CA 1
ATOM 1450 C C . TYR A 1 213 ? -9.187 -20.741 -12.518 1.00 31.51 192 TYR A C 1
ATOM 1451 O O . TYR A 1 213 ? -8.196 -20.108 -12.870 1.00 32.76 192 TYR A O 1
ATOM 1460 N N . LYS A 1 214 ? -9.877 -21.498 -13.365 1.00 30.06 193 LYS A N 1
ATOM 1461 C CA . LYS A 1 214 ? -9.385 -21.666 -14.734 1.00 28.05 193 LYS A CA 1
ATOM 1462 C C . LYS A 1 214 ? -10.163 -20.829 -15.748 1.00 26.31 193 LYS A C 1
ATOM 1463 O O . LYS A 1 214 ? -11.355 -20.560 -15.568 1.00 27.49 193 LYS A O 1
ATOM 1469 N N . ALA A 1 215 ? -9.478 -20.441 -16.819 1.00 25.30 194 ALA A N 1
ATOM 1470 C CA . ALA A 1 215 ? -10.105 -19.855 -17.987 1.00 26.51 194 ALA A CA 1
ATOM 1471 C C . ALA A 1 215 ? -10.610 -21.044 -18.814 1.00 28.28 194 ALA A C 1
ATOM 1472 O O . ALA A 1 215 ? -9.850 -21.993 -19.059 1.00 27.61 194 ALA A O 1
ATOM 1474 N N . CYS A 1 216 ? -11.869 -21.010 -19.237 1.00 22.91 195 CYS A N 1
ATOM 1475 C CA . CYS A 1 216 ? -12.389 -22.092 -20.058 1.00 24.87 195 CYS A CA 1
ATOM 1476 C C . CYS A 1 216 ? -12.423 -21.565 -21.462 1.00 25.39 195 CYS A C 1
ATOM 1477 O O . CYS A 1 216 ? -13.168 -20.598 -21.762 1.00 23.36 195 CYS A O 1
ATOM 1480 N N . GLN A 1 217 ? -11.581 -22.153 -22.305 1.00 22.71 196 GLN A N 1
ATOM 1481 C CA . GLN A 1 217 ? -11.470 -21.724 -23.696 1.00 24.11 196 GLN A CA 1
ATOM 1482 C C . GLN A 1 217 ? -12.215 -22.722 -24.554 1.00 24.95 196 GLN A C 1
ATOM 1483 O O . GLN A 1 217 ? -12.026 -23.925 -24.402 1.00 25.09 196 GLN A O 1
ATOM 1489 N N . PHE A 1 218 ? -13.078 -22.226 -25.429 1.00 23.49 197 PHE A N 1
ATOM 1490 C CA . PHE A 1 218 ? -13.749 -23.091 -26.381 1.00 24.06 197 PHE A CA 1
ATOM 1491 C C . PHE A 1 218 ? -13.222 -22.798 -27.780 1.00 26.86 197 PHE A C 1
ATOM 1492 O O . PHE A 1 218 ? -13.027 -21.630 -28.171 1.00 25.80 197 PHE A O 1
ATOM 1500 N N . GLY A 1 219 ? -12.981 -23.861 -28.545 1.00 27.53 198 GLY A N 1
ATOM 1501 C CA . GLY A 1 219 ? -12.430 -23.708 -29.878 1.00 28.30 198 GLY A CA 1
ATOM 1502 C C . GLY A 1 219 ? -12.778 -24.952 -30.664 1.00 29.59 198 GLY A C 1
ATOM 1503 O O . GLY A 1 219 ? -13.437 -25.858 -30.152 1.00 30.12 198 GLY A O 1
ATOM 1504 N N . GLY A 1 220 ? -12.342 -25.009 -31.909 1.00 31.34 199 GLY A N 1
ATOM 1505 C CA . GLY A 1 220 ? -12.639 -26.177 -32.715 1.00 31.96 199 GLY A CA 1
ATOM 1506 C C . GLY A 1 220 ? -13.611 -25.825 -33.807 1.00 31.99 199 GLY A C 1
ATOM 1507 O O . GLY A 1 220 ? -14.293 -24.789 -33.756 1.00 30.65 199 GLY A O 1
ATOM 1508 N N . GLU A 1 221 ? -13.633 -26.684 -34.817 1.00 31.85 200 GLU A N 1
ATOM 1509 C CA . GLU A 1 221 ? -14.484 -26.546 -35.976 1.00 30.70 200 GLU A CA 1
ATOM 1510 C C . GLU A 1 221 ? -15.936 -26.192 -35.625 1.00 30.63 200 GLU A C 1
ATOM 1511 O O . GLU A 1 221 ? -16.548 -25.382 -36.312 1.00 29.45 200 GLU A O 1
ATOM 1517 N N . THR A 1 222 ? -16.498 -26.797 -34.576 1.00 29.38 201 THR A N 1
ATOM 1518 C CA . THR A 1 222 ? -17.888 -26.511 -34.258 1.00 29.74 201 THR A CA 1
ATOM 1519 C C . THR A 1 222 ? -18.059 -25.046 -33.813 1.00 29.06 201 THR A C 1
ATOM 1520 O O . THR A 1 222 ? -19.075 -24.410 -34.125 1.00 29.86 201 THR A O 1
ATOM 1524 N N . VAL A 1 223 ? -17.074 -24.516 -33.091 1.00 27.76 202 VAL A N 1
ATOM 1525 C CA . VAL A 1 223 ? -17.140 -23.137 -32.612 1.00 27.09 202 VAL A CA 1
ATOM 1526 C C . VAL A 1 223 ? -16.959 -22.127 -33.762 1.00 29.04 202 VAL A C 1
ATOM 1527 O O . VAL A 1 223 ? -17.634 -21.089 -33.825 1.00 27.12 202 VAL A O 1
ATOM 1531 N N . LYS A 1 224 ? -16.064 -22.451 -34.690 1.00 28.82 203 LYS A N 1
ATOM 1532 C CA . LYS A 1 224 ? -15.883 -21.654 -35.899 1.00 28.07 203 LYS A CA 1
ATOM 1533 C C . LYS A 1 224 ? -17.213 -21.455 -36.660 1.00 28.32 203 LYS A C 1
ATOM 1534 O O . LYS A 1 224 ? -17.539 -20.350 -37.076 1.00 27.11 203 LYS A O 1
ATOM 1540 N N . LYS A 1 225 ? -17.995 -22.521 -36.809 1.00 27.14 204 LYS A N 1
ATOM 1541 C CA . LYS A 1 225 ? -19.254 -22.435 -37.546 1.00 28.98 204 LYS A CA 1
ATOM 1542 C C . LYS A 1 225 ? -20.326 -21.698 -36.763 1.00 28.38 204 LYS A C 1
ATOM 1543 O O . LYS A 1 225 ? -21.279 -21.220 -37.366 1.00 29.35 204 LYS A O 1
ATOM 1557 N N . SER A 1 227 ? -22.372 -18.851 -34.791 1.00 24.41 206 SER A N 1
ATOM 1558 C CA . SER A 1 227 ? -22.461 -17.400 -34.851 1.00 24.35 206 SER A CA 1
ATOM 1559 C C . SER A 1 227 ? -21.902 -16.791 -33.541 1.00 24.36 206 SER A C 1
ATOM 1560 O O . SER A 1 227 ? -21.702 -17.500 -32.532 1.00 22.72 206 SER A O 1
ATOM 1563 N N . ILE A 1 228 ? -21.682 -15.476 -33.564 1.00 23.32 207 ILE A N 1
ATOM 1564 C CA . ILE A 1 228 ? -21.286 -14.738 -32.362 1.00 24.32 207 ILE A CA 1
ATOM 1565 C C . ILE A 1 228 ? -22.318 -14.950 -31.259 1.00 22.47 207 ILE A C 1
ATOM 1566 O O . ILE A 1 228 ? -21.962 -15.223 -30.101 1.00 23.45 207 ILE A O 1
ATOM 1571 N N . ALA A 1 229 ? -23.598 -14.864 -31.620 1.00 22.48 208 ALA A N 1
ATOM 1572 C CA . ALA A 1 229 ? -24.657 -15.075 -30.644 1.00 23.45 208 ALA A CA 1
ATOM 1573 C C . ALA A 1 229 ? -24.503 -16.432 -29.974 1.00 24.89 208 ALA A C 1
ATOM 1574 O O . ALA A 1 229 ? -24.618 -16.541 -28.759 1.00 22.49 208 ALA A O 1
ATOM 1576 N N . SER A 1 230 ? -24.278 -17.467 -30.771 1.00 22.73 209 SER A N 1
ATOM 1577 C CA . SER A 1 230 ? -24.131 -18.795 -30.202 1.00 23.56 209 SER A CA 1
ATOM 1578 C C . SER A 1 230 ? -22.884 -18.873 -29.346 1.00 21.68 209 SER A C 1
ATOM 1579 O O . SER A 1 230 ? -22.911 -19.522 -28.338 1.00 22.56 209 SER A O 1
ATOM 1582 N N . ARG A 1 231 ? -21.804 -18.199 -29.736 1.00 21.34 210 ARG A N 1
ATOM 1583 C CA . ARG A 1 231 ? -20.569 -18.238 -28.960 1.00 22.54 210 ARG A CA 1
ATOM 1584 C C . ARG A 1 231 ? -20.758 -17.590 -27.577 1.00 21.91 210 ARG A C 1
ATOM 1585 O O . ARG A 1 231 ? -20.276 -18.097 -26.564 1.00 21.29 210 ARG A O 1
ATOM 1601 N N . THR A 1 233 ? -23.347 -17.477 -25.769 1.00 22.20 212 THR A N 1
ATOM 1602 C CA . THR A 1 233 ? -24.121 -18.296 -24.829 1.00 23.20 212 THR A CA 1
ATOM 1603 C C . THR A 1 233 ? -23.203 -19.259 -24.062 1.00 23.94 212 THR A C 1
ATOM 1604 O O . THR A 1 233 ? -23.405 -19.549 -22.869 1.00 21.44 212 THR A O 1
ATOM 1616 N N . THR A 1 235 ? -19.662 -18.769 -23.455 1.00 20.06 214 THR A N 1
ATOM 1617 C CA . THR A 1 235 ? -18.792 -18.056 -22.526 1.00 20.97 214 THR A CA 1
ATOM 1618 C C . THR A 1 235 ? -19.605 -17.467 -21.362 1.00 21.98 214 THR A C 1
ATOM 1619 O O . THR A 1 235 ? -19.074 -17.319 -20.239 1.00 23.02 214 THR A O 1
ATOM 1623 N N . ASN A 1 236 ? -20.878 -17.155 -21.617 1.00 20.13 215 ASN A N 1
ATOM 1624 C CA . ASN A 1 236 ? -21.821 -16.670 -20.589 1.00 20.12 215 ASN A CA 1
ATOM 1625 C C . ASN A 1 236 ? -21.824 -17.592 -19.380 1.00 21.87 215 ASN A C 1
ATOM 1626 O O . ASN A 1 236 ? -21.954 -17.141 -18.234 1.00 21.39 215 ASN A O 1
ATOM 1639 N N . ALA A 1 238 ? -19.426 -19.893 -18.363 1.00 23.67 217 ALA A N 1
ATOM 1640 C CA . ALA A 1 238 ? -18.141 -20.381 -17.851 1.00 24.91 217 ALA A CA 1
ATOM 1641 C C . ALA A 1 238 ? -18.100 -20.363 -16.327 1.00 25.28 217 ALA A C 1
ATOM 1642 O O . ALA A 1 238 ? -17.585 -21.294 -15.715 1.00 26.24 217 ALA A O 1
ATOM 1644 N N . ILE A 1 239 ? -18.620 -19.289 -15.731 1.00 24.87 218 ILE A N 1
ATOM 1645 C CA . ILE A 1 239 ? -18.663 -19.116 -14.271 1.00 27.32 218 ILE A CA 1
ATOM 1646 C C . ILE A 1 239 ? -19.510 -20.196 -13.589 1.00 28.69 218 ILE A C 1
ATOM 1647 O O . ILE A 1 239 ? -19.326 -20.458 -12.401 1.00 31.40 218 ILE A O 1
ATOM 1652 N N . GLU A 1 240 ? -20.416 -20.845 -14.336 1.00 26.67 219 GLU A N 1
ATOM 1653 C CA . GLU A 1 240 ? -21.341 -21.830 -13.757 1.00 28.01 219 GLU A CA 1
ATOM 1654 C C . GLU A 1 240 ? -20.651 -23.160 -13.452 1.00 29.40 219 GLU A C 1
ATOM 1655 O O . GLU A 1 240 ? -21.219 -24.039 -12.778 1.00 28.66 219 GLU A O 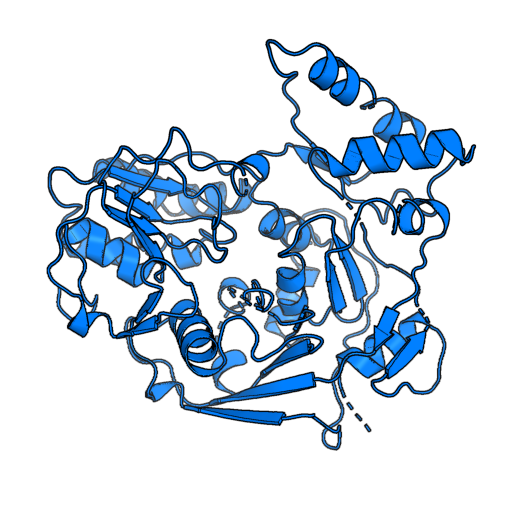1
ATOM 1669 N N . GLY A 1 242 ? -17.457 -22.825 -12.270 1.00 30.57 221 GLY A N 1
ATOM 1670 C CA . GLY A 1 242 ? -16.429 -22.355 -11.365 1.00 31.79 221 GLY A CA 1
ATOM 1671 C C . GLY A 1 242 ? -15.312 -21.689 -12.132 1.00 32.29 221 GLY A C 1
ATOM 1672 O O . GLY A 1 242 ? -14.353 -21.224 -11.534 1.00 33.06 221 GLY A O 1
ATOM 1673 N N . GLY A 1 243 ? -15.419 -21.676 -13.461 1.00 30.47 222 GLY A N 1
ATOM 1674 C CA . GLY A 1 243 ? -14.447 -20.999 -14.302 1.00 28.82 222 GLY A CA 1
ATOM 1675 C C . GLY A 1 243 ? -14.105 -19.576 -13.865 1.00 31.24 222 GLY A C 1
ATOM 1676 O O . GLY A 1 243 ? -14.979 -18.820 -13.401 1.00 32.70 222 GLY A O 1
ATOM 1677 N N . LYS A 1 244 ? -12.836 -19.197 -14.010 1.00 30.53 223 LYS A N 1
ATOM 1678 C CA . LYS A 1 244 ? -12.446 -17.796 -13.820 1.00 31.68 223 LYS A CA 1
ATOM 1679 C C . LYS A 1 244 ? -13.025 -16.928 -14.941 1.00 30.32 223 LYS A C 1
ATOM 1680 O O . LYS A 1 244 ? -13.393 -15.768 -14.725 1.00 31.01 223 LYS A O 1
ATOM 1686 N N . THR A 1 245 ? -13.099 -17.493 -16.146 1.00 27.75 224 THR A N 1
ATOM 1687 C CA . THR A 1 245 ? -13.686 -16.793 -17.273 1.00 22.71 224 THR A CA 1
ATOM 1688 C C . THR A 1 245 ? -13.904 -17.776 -18.387 1.00 24.67 224 THR A C 1
ATOM 1689 O O . THR A 1 245 ? -13.586 -18.943 -18.230 1.00 23.00 224 THR A O 1
ATOM 1693 N N . GLY A 1 246 ? -14.435 -17.288 -19.508 1.00 21.85 225 GLY A N 1
ATOM 1694 C CA . GLY A 1 246 ? -14.650 -18.091 -20.710 1.00 21.87 225 GLY A CA 1
ATOM 1695 C C . GLY A 1 246 ? -14.025 -17.291 -21.832 1.00 22.33 225 GLY A C 1
ATOM 1696 O O . GLY A 1 246 ? -14.031 -16.066 -21.776 1.00 21.75 225 GLY A O 1
ATOM 1697 N N . ILE A 1 247 ? -13.460 -17.945 -22.834 1.00 21.14 226 ILE A N 1
ATOM 1698 C CA . ILE A 1 247 ? -12.826 -17.188 -23.905 1.00 19.81 226 ILE A CA 1
ATOM 1699 C C . ILE A 1 247 ? -12.868 -17.990 -25.199 1.00 21.51 226 ILE A C 1
ATOM 1700 O O . ILE A 1 247 ? -12.755 -19.219 -25.191 1.00 21.62 226 ILE A O 1
ATOM 1705 N N . ILE A 1 248 ? -13.114 -17.288 -26.297 1.00 22.01 227 ILE A N 1
ATOM 1706 C CA . ILE A 1 248 ? -13.045 -17.879 -27.618 1.00 23.67 227 ILE A CA 1
ATOM 1707 C C . ILE A 1 248 ? -12.201 -16.943 -28.453 1.00 23.26 227 ILE A C 1
ATOM 1708 O O . ILE A 1 248 ? -12.381 -15.712 -28.398 1.00 25.72 227 ILE A O 1
ATOM 1713 N N . GLU A 1 249 ? -11.257 -17.505 -29.203 1.00 24.45 228 GLU A N 1
ATOM 1714 C CA . GLU A 1 249 ? -10.370 -16.695 -30.031 1.00 25.28 228 GLU A CA 1
ATOM 1715 C C . GLU A 1 249 ? -11.192 -16.020 -31.108 1.00 24.60 228 GLU A C 1
ATOM 1716 O O . GLU A 1 249 ? -12.246 -16.505 -31.493 1.00 25.39 228 GLU A O 1
ATOM 1722 N N . PRO A 1 250 ? -10.725 -14.864 -31.575 1.00 26.33 229 PRO A N 1
ATOM 1723 C CA . PRO A 1 250 ? -11.493 -14.149 -32.593 1.00 26.21 229 PRO A CA 1
ATOM 1724 C C . PRO A 1 250 ? -11.219 -14.746 -33.980 1.00 27.60 229 PRO A C 1
ATOM 1725 O O . PRO A 1 250 ? -10.112 -15.233 -34.244 1.00 28.58 229 PRO A O 1
ATOM 1729 N N . ASP A 1 251 ? -12.235 -14.723 -34.833 1.00 28.98 230 ASP A N 1
ATOM 1730 C CA . ASP A 1 251 ? -12.069 -14.947 -36.254 1.00 30.70 230 ASP A CA 1
ATOM 1731 C C . ASP A 1 251 ? -12.772 -13.838 -37.049 1.00 31.58 230 ASP A C 1
ATOM 1732 O O . ASP A 1 251 ? -13.152 -12.807 -36.496 1.00 30.06 230 ASP A O 1
ATOM 1737 N N . GLU A 1 252 ? -12.977 -14.077 -38.340 1.00 34.62 231 GLU A N 1
ATOM 1738 C CA . GLU A 1 252 ? -13.648 -13.131 -39.242 1.00 33.66 231 GLU A CA 1
ATOM 1739 C C . GLU A 1 252 ? -15.033 -12.692 -38.755 1.00 31.23 231 GLU A C 1
ATOM 1740 O O . GLU A 1 252 ? -15.409 -11.515 -38.888 1.00 30.98 231 GLU A O 1
ATOM 1746 N N . LYS A 1 253 ? -15.812 -13.627 -38.229 1.00 29.45 232 LYS A N 1
ATOM 1747 C CA . LYS A 1 253 ? -17.129 -13.270 -37.726 1.00 30.44 232 LYS A CA 1
ATOM 1748 C C . LYS A 1 253 ? -16.979 -12.288 -36.565 1.00 29.70 232 LYS A C 1
ATOM 1749 O O . LYS A 1 253 ? -17.708 -11.285 -36.484 1.00 29.45 232 LYS A O 1
ATOM 1755 N N . THR A 1 254 ? -16.038 -12.600 -35.672 1.00 27.78 233 THR A N 1
ATOM 1756 C CA . THR A 1 254 ? -15.780 -11.771 -34.509 1.00 27.54 233 THR A CA 1
ATOM 1757 C C . THR A 1 254 ? -15.378 -10.354 -34.915 1.00 28.52 233 THR A C 1
ATOM 1758 O O . THR A 1 254 ? -15.900 -9.351 -34.389 1.00 27.11 233 THR A O 1
ATOM 1762 N N . ILE A 1 255 ? -14.443 -10.278 -35.856 1.00 29.53 234 ILE A N 1
ATOM 1763 C CA . ILE A 1 255 ? -13.898 -8.995 -36.309 1.00 29.83 234 ILE A CA 1
ATOM 1764 C C . ILE A 1 255 ? -14.992 -8.161 -36.928 1.00 30.12 234 ILE A C 1
ATOM 1765 O O . ILE A 1 255 ? -15.148 -6.966 -36.620 1.00 30.97 234 ILE A O 1
ATOM 1770 N N . GLN A 1 256 ? -15.765 -8.791 -37.801 1.00 29.21 235 GLN A N 1
ATOM 1771 C CA . GLN A 1 256 ? -16.830 -8.069 -38.484 1.00 33.42 235 GLN A CA 1
ATOM 1772 C C . GLN A 1 256 ? -17.954 -7.621 -37.530 1.00 32.07 235 GLN A C 1
ATOM 1773 O O . GLN A 1 256 ? -18.503 -6.534 -37.686 1.00 30.91 235 GLN A O 1
ATOM 1779 N N . TYR A 1 257 ? -18.291 -8.445 -36.534 1.00 30.43 236 TYR A N 1
ATOM 1780 C CA . TYR A 1 257 ? -19.312 -8.047 -35.570 1.00 28.83 236 TYR A CA 1
ATOM 1781 C C . TYR A 1 257 ? -18.828 -6.793 -34.843 1.00 28.50 236 TYR A C 1
ATOM 1782 O O . TYR A 1 257 ? -19.533 -5.780 -34.774 1.00 28.12 236 TYR A O 1
ATOM 1791 N N . VAL A 1 258 ? -17.606 -6.864 -34.321 1.00 29.37 237 VAL A N 1
ATOM 1792 C CA . VAL A 1 258 ? -17.030 -5.768 -33.546 1.00 28.47 237 VAL A CA 1
ATOM 1793 C C . VAL A 1 258 ? -16.888 -4.477 -34.386 1.00 29.96 237 VAL A C 1
ATOM 1794 O O . VAL A 1 258 ? -17.264 -3.388 -33.940 1.00 31.46 237 VAL A O 1
ATOM 1798 N N . LYS A 1 259 ? -16.360 -4.595 -35.600 1.00 29.46 238 LYS A N 1
ATOM 1799 C CA . LYS A 1 259 ? -16.238 -3.424 -36.476 1.00 31.65 238 LYS A CA 1
ATOM 1800 C C . LYS A 1 259 ? -17.608 -2.823 -36.826 1.00 31.87 238 LYS A C 1
ATOM 1801 O O . LYS A 1 259 ? -17.795 -1.602 -36.751 1.00 31.84 238 LYS A O 1
ATOM 1807 N N . GLU A 1 260 ? -18.590 -3.666 -37.142 1.00 31.52 239 GLU A N 1
ATOM 1808 C CA . GLU A 1 260 ? -19.931 -3.151 -37.434 1.00 32.70 239 GLU A CA 1
ATOM 1809 C C . GLU A 1 260 ? -20.558 -2.469 -36.226 1.00 33.44 239 GLU A C 1
ATOM 1810 O O . GLU A 1 260 ? -21.208 -1.422 -36.366 1.00 31.73 239 GLU A O 1
ATOM 1816 N N . ALA A 1 261 ? -20.361 -3.051 -35.038 1.00 31.98 240 ALA A N 1
ATOM 1817 C CA . ALA A 1 261 ? -20.893 -2.450 -33.813 1.00 30.32 240 ALA A CA 1
ATOM 1818 C C . ALA A 1 261 ? -20.225 -1.085 -33.531 1.00 31.51 240 ALA A C 1
ATOM 1819 O O . ALA A 1 261 ? -20.901 -0.106 -33.184 1.00 31.08 240 ALA A O 1
ATOM 1829 N N . LYS A 1 263 ? -18.890 0.946 -35.696 1.00 35.43 242 LYS A N 1
ATOM 1830 C CA . LYS A 1 263 ? -19.339 1.932 -36.683 1.00 35.76 242 LYS A CA 1
ATOM 1831 C C . LYS A 1 263 ? -20.728 2.440 -36.359 1.00 33.59 242 LYS A C 1
ATOM 1832 O O . LYS A 1 263 ? -20.963 3.633 -36.403 1.00 37.19 242 LYS A O 1
ATOM 1838 N N . LYS A 1 264 ? -21.643 1.551 -35.994 1.00 31.28 243 LYS A N 1
ATOM 1839 C CA . LYS A 1 264 ? -22.991 1.977 -35.653 1.00 32.70 243 LYS A CA 1
ATOM 1840 C C . LYS A 1 264 ? -23.021 2.951 -34.467 1.00 36.01 243 LYS A C 1
ATOM 1841 O O . LYS A 1 264 ? -23.875 3.858 -34.412 1.00 36.92 243 LYS A O 1
ATOM 1847 N N . HIS A 1 265 ? -22.110 2.787 -33.510 1.00 32.32 244 HIS A N 1
ATOM 1848 C CA . HIS A 1 265 ? -22.234 3.599 -32.296 1.00 34.08 244 HIS A CA 1
ATOM 1849 C C . HIS A 1 265 ? -21.130 4.645 -32.112 1.00 35.29 244 HIS A C 1
ATOM 1850 O O . HIS A 1 265 ? -21.104 5.354 -31.101 1.00 36.55 244 HIS A O 1
ATOM 1857 N N . GLY A 1 266 ? -20.232 4.746 -33.094 1.00 34.06 245 GLY A N 1
ATOM 1858 C CA . GLY A 1 266 ? -19.173 5.740 -33.052 1.00 32.54 245 GLY A CA 1
ATOM 1859 C C . GLY A 1 266 ? -18.051 5.371 -32.099 1.00 36.53 245 GLY A C 1
ATOM 1860 O O . GLY A 1 266 ? -17.289 6.233 -31.671 1.00 35.55 245 GLY A O 1
ATOM 1861 N N . THR A 1 267 ? -17.923 4.079 -31.786 1.00 35.69 246 THR A N 1
ATOM 1862 C CA . THR A 1 267 ? -16.979 3.660 -30.746 1.00 34.37 246 THR A CA 1
ATOM 1863 C C . THR A 1 267 ? -15.704 3.037 -31.288 1.00 31.09 246 THR A C 1
ATOM 1864 O O . THR A 1 267 ? -15.076 2.240 -30.596 1.00 30.39 246 THR A O 1
ATOM 1868 N N . GLU A 1 268 ? -15.340 3.388 -32.522 1.00 31.12 247 GLU A N 1
ATOM 1869 C CA . GLU A 1 268 ? -14.096 2.919 -33.135 1.00 34.33 247 GLU A CA 1
ATOM 1870 C C . GLU A 1 268 ? -12.874 3.202 -32.277 1.00 32.97 247 GLU A C 1
ATOM 1871 O O . GLU A 1 268 ? -12.692 4.304 -31.759 1.00 35.15 247 GLU A O 1
ATOM 1877 N N . ARG A 1 269 ? -12.022 2.197 -32.152 1.00 31.51 248 ARG A N 1
ATOM 1878 C CA . ARG A 1 269 ? -10.713 2.372 -31.554 1.00 31.75 248 ARG A CA 1
ATOM 1879 C C . ARG A 1 269 ? -9.884 1.233 -32.112 1.00 32.82 248 ARG A C 1
ATOM 1880 O O . ARG A 1 269 ? -10.433 0.229 -32.589 1.00 31.71 248 ARG A O 1
ATOM 1888 N N . PRO A 1 270 ? -8.560 1.393 -32.109 1.00 34.76 249 PRO A N 1
ATOM 1889 C CA . PRO A 1 270 ? -7.752 0.297 -32.651 1.00 32.25 249 PRO A CA 1
ATOM 1890 C C . PRO A 1 270 ? -7.730 -0.892 -31.687 1.00 32.99 249 PRO A C 1
ATOM 1891 O O . PRO A 1 270 ? -7.883 -0.741 -30.458 1.00 29.35 249 PRO A O 1
ATOM 1895 N N . PHE A 1 271 ? -7.573 -2.086 -32.254 1.00 32.20 250 PHE A N 1
ATOM 1896 C CA . PHE A 1 271 ? -7.467 -3.278 -31.440 1.00 31.27 250 PHE A CA 1
ATOM 1897 C C . PHE A 1 271 ? -6.578 -4.273 -32.143 1.00 31.22 250 PHE A C 1
ATOM 1898 O O . PHE A 1 271 ? -6.476 -4.260 -33.376 1.00 31.44 250 PHE A O 1
ATOM 1906 N N . GLU A 1 272 ? -5.939 -5.128 -31.348 1.00 30.80 251 GLU A N 1
ATOM 1907 C CA . GLU A 1 272 ? -5.121 -6.209 -31.870 1.00 29.89 251 GLU A CA 1
ATOM 1908 C C . GLU A 1 272 ? -5.791 -7.566 -31.666 1.00 30.33 251 GLU A C 1
ATOM 1909 O O . GLU A 1 272 ? -6.151 -7.952 -30.554 1.00 28.76 251 GLU A O 1
ATOM 1915 N N . VAL A 1 273 ? -5.947 -8.299 -32.757 1.00 31.77 252 VAL A N 1
ATOM 1916 C CA . VAL A 1 273 ? -6.445 -9.662 -32.699 1.00 30.25 252 VAL A CA 1
ATOM 1917 C C . VAL A 1 273 ? -5.331 -10.523 -32.111 1.00 33.17 252 VAL A C 1
ATOM 1918 O O . VAL A 1 273 ? -4.229 -10.600 -32.676 1.00 35.89 252 VAL A O 1
ATOM 1922 N N . ILE A 1 274 ? -5.594 -11.133 -30.958 1.00 27.25 253 ILE A N 1
ATOM 1923 C CA . ILE A 1 274 ? -4.584 -11.922 -30.276 1.00 29.07 253 ILE A CA 1
ATOM 1924 C C . ILE A 1 274 ? -5.055 -13.363 -30.268 1.00 28.55 253 ILE A C 1
ATOM 1925 O O . ILE A 1 274 ? -6.230 -13.639 -29.982 1.00 26.23 253 ILE A O 1
ATOM 1930 N N . LYS A 1 275 ? -4.163 -14.289 -30.614 1.00 29.48 254 LYS A N 1
ATOM 1931 C CA . LYS A 1 275 ? -4.547 -15.697 -30.622 1.00 27.64 254 LYS A CA 1
ATOM 1932 C C . LYS A 1 275 ? -3.524 -16.514 -29.842 1.00 27.39 254 LYS A C 1
ATOM 1933 O O . LYS A 1 275 ? -2.367 -16.118 -29.750 1.00 30.57 254 LYS A O 1
ATOM 1939 N N . GLY A 1 276 ? -3.923 -17.655 -29.290 1.00 26.13 255 GLY A N 1
ATOM 1940 C CA . GLY A 1 276 ? -2.966 -18.452 -28.521 1.00 29.71 255 GLY A CA 1
ATOM 1941 C C . GLY A 1 276 ? -1.979 -19.171 -29.435 1.00 29.58 255 GLY A C 1
ATOM 1942 O O . GLY A 1 276 ? -2.231 -19.309 -30.620 1.00 32.69 255 GLY A O 1
ATOM 1943 N N . ASP A 1 277 ? -0.858 -19.636 -28.915 1.00 31.17 256 ASP A N 1
ATOM 1944 C CA . ASP A 1 277 ? 0.103 -20.314 -29.787 1.00 33.57 256 ASP A CA 1
ATOM 1945 C C . ASP A 1 277 ? -0.246 -21.787 -29.959 1.00 36.17 256 ASP A C 1
ATOM 1946 O O . ASP A 1 277 ? -0.816 -22.409 -29.054 1.00 35.60 256 ASP A O 1
ATOM 1951 N N . GLU A 1 278 ? 0.126 -22.355 -31.104 1.00 36.96 257 GLU A N 1
ATOM 1952 C CA . GLU A 1 278 ? -0.143 -23.771 -31.330 1.00 38.34 257 GLU A CA 1
ATOM 1953 C C . GLU A 1 278 ? 0.519 -24.644 -30.250 1.00 34.46 257 GLU A C 1
ATOM 1954 O O . GLU A 1 278 ? -0.077 -25.613 -29.778 1.00 38.41 257 GLU A O 1
ATOM 1960 N N . ASP A 1 279 ? 1.705 -24.264 -29.794 1.00 33.80 258 ASP A N 1
ATOM 1961 C CA . ASP A 1 279 ? 2.344 -25.038 -28.731 1.00 37.10 258 ASP A CA 1
ATOM 1962 C C . ASP A 1 279 ? 2.106 -24.508 -27.314 1.00 37.52 258 ASP A C 1
ATOM 1963 O O . ASP A 1 279 ? 2.936 -24.721 -26.424 1.00 37.92 258 ASP A O 1
ATOM 1968 N N . ALA A 1 280 ? 0.970 -23.850 -27.085 1.00 37.54 259 ALA A N 1
ATOM 1969 C CA . ALA A 1 280 ? 0.638 -23.369 -25.742 1.00 33.23 259 ALA A CA 1
ATOM 1970 C C . ALA A 1 280 ? 0.337 -24.553 -24.842 1.00 33.23 259 ALA A C 1
ATOM 1971 O O . ALA A 1 280 ? -0.139 -25.587 -25.317 1.00 35.24 259 ALA A O 1
ATOM 1973 N N . GLU A 1 281 ? 0.598 -24.403 -23.543 1.00 33.64 260 GLU A N 1
ATOM 1974 C CA . GLU A 1 281 ? 0.236 -25.413 -22.550 1.00 35.35 260 GLU A CA 1
ATOM 1975 C C . GLU A 1 281 ? -1.146 -25.183 -21.936 1.00 35.83 260 GLU A C 1
ATOM 1976 O O . GLU A 1 281 ? -1.500 -24.039 -21.573 1.00 32.70 260 GLU A O 1
ATOM 1982 N N . PHE A 1 282 ? -1.888 -26.280 -21.765 1.00 33.82 261 PHE A N 1
ATOM 1983 C CA . PHE A 1 282 ? -3.191 -26.259 -21.100 1.00 33.64 261 PHE A CA 1
ATOM 1984 C C . PHE A 1 282 ? -3.186 -27.187 -19.911 1.00 34.46 261 PHE A C 1
ATOM 1985 O O . PHE A 1 282 ? -2.530 -28.229 -19.948 1.00 35.62 261 PHE A O 1
ATOM 1993 N N . ALA A 1 283 ? -3.906 -26.823 -18.856 1.00 33.12 262 ALA A N 1
ATOM 1994 C CA . ALA A 1 283 ? -4.027 -27.713 -17.706 1.00 34.62 262 ALA A CA 1
ATOM 1995 C C . ALA A 1 283 ? -4.773 -28.985 -18.088 1.00 37.71 262 ALA A C 1
ATOM 1996 O O . ALA A 1 283 ? -4.526 -30.044 -17.509 1.00 39.33 262 ALA A O 1
ATOM 1998 N N . GLU A 1 284 ? -5.700 -28.861 -19.040 1.00 33.79 263 GLU A N 1
ATOM 1999 C CA . GLU A 1 284 ? -6.566 -29.956 -19.466 1.00 34.61 263 GLU A CA 1
ATOM 2000 C C . GLU A 1 284 ? -7.058 -29.636 -20.873 1.00 37.37 263 GLU A C 1
ATOM 2001 O O . GLU A 1 284 ? -7.170 -28.440 -21.258 1.00 32.55 263 GLU A O 1
ATOM 2007 N N . VAL A 1 285 ? -7.329 -30.692 -21.644 1.00 36.93 264 VAL A N 1
ATOM 2008 C CA . VAL A 1 285 ? -7.923 -30.561 -22.978 1.00 35.52 264 VAL A CA 1
ATOM 2009 C C . VAL A 1 285 ? -9.068 -31.550 -23.146 1.00 36.64 264 VAL A C 1
ATOM 2010 O O . VAL A 1 285 ? -8.873 -32.760 -23.007 1.00 36.79 264 VAL A O 1
ATOM 2014 N N . TYR A 1 286 ? -10.264 -31.039 -23.426 1.00 35.73 265 TYR A N 1
ATOM 2015 C CA . TYR A 1 286 ? -11.437 -31.889 -23.655 1.00 34.45 265 TYR A CA 1
ATOM 2016 C C . TYR A 1 286 ? -11.769 -31.936 -25.133 1.00 36.05 265 TYR A C 1
ATOM 2017 O O . TYR A 1 286 ? -11.849 -30.885 -25.799 1.00 34.72 265 TYR A O 1
ATOM 2026 N N . GLU A 1 287 ? -11.942 -33.146 -25.654 1.00 34.83 266 GLU A N 1
ATOM 2027 C CA . GLU A 1 287 ? -12.425 -33.335 -27.014 1.00 33.91 266 GLU A CA 1
ATOM 2028 C C . GLU A 1 287 ? -13.923 -33.552 -26.910 1.00 36.08 266 GLU A C 1
ATOM 2029 O O . GLU A 1 287 ? -14.383 -34.501 -26.282 1.00 36.53 266 GLU A O 1
ATOM 2035 N N . ILE A 1 288 ? -14.696 -32.641 -27.478 1.00 37.40 267 ILE A N 1
ATOM 2036 C CA . ILE A 1 288 ? -16.136 -32.694 -27.309 1.00 35.47 267 ILE A CA 1
ATOM 2037 C C . ILE A 1 288 ? -16.669 -33.088 -28.674 1.00 37.94 267 ILE A C 1
ATOM 2038 O O . ILE A 1 288 ? -16.369 -32.428 -29.687 1.00 36.32 267 ILE A O 1
ATOM 2043 N N . GLU A 1 289 ? -17.413 -34.187 -28.734 1.00 36.80 268 GLU A N 1
ATOM 2044 C CA . GLU A 1 289 ? -17.994 -34.590 -30.005 1.00 39.95 268 GLU A CA 1
ATOM 2045 C C . GLU A 1 289 ? -19.352 -33.928 -30.192 1.00 38.13 268 GLU A C 1
ATOM 2046 O O . GLU A 1 289 ? -20.344 -34.347 -29.586 1.00 36.93 268 GLU A O 1
ATOM 2052 N N . ALA A 1 290 ? -19.386 -32.891 -31.033 1.00 40.48 269 ALA A N 1
ATOM 2053 C CA . ALA A 1 290 ? -20.584 -32.062 -31.202 1.00 38.49 269 ALA A CA 1
ATOM 2054 C C . ALA A 1 290 ? -21.747 -32.825 -31.810 1.00 37.94 269 ALA A C 1
ATOM 2055 O O . ALA A 1 290 ? -22.904 -32.528 -31.499 1.00 37.16 269 ALA A O 1
ATOM 2057 N N . ASP A 1 291 ? -21.444 -33.797 -32.673 1.00 38.71 270 ASP A N 1
ATOM 2058 C CA . ASP A 1 291 ? -22.491 -34.566 -33.356 1.00 39.66 270 ASP A CA 1
ATOM 2059 C C . ASP A 1 291 ? -23.223 -35.487 -32.382 1.00 38.88 270 ASP A C 1
ATOM 2060 O O . ASP A 1 291 ? -24.309 -35.999 -32.686 1.00 39.61 270 ASP A O 1
ATOM 2065 N N . LYS A 1 292 ? -22.624 -35.668 -31.205 1.00 38.19 271 LYS A N 1
ATOM 2066 C CA . LYS A 1 292 ? -23.201 -36.453 -30.116 1.00 37.44 271 LYS A CA 1
ATOM 2067 C C . LYS A 1 292 ? -24.039 -35.633 -29.147 1.00 38.26 271 LYS A C 1
ATOM 2068 O O . LYS A 1 292 ? -24.782 -36.198 -28.342 1.00 36.40 271 LYS A O 1
ATOM 2074 N N . ILE A 1 293 ? -23.917 -34.306 -29.188 1.00 36.03 272 ILE A N 1
ATOM 2075 C CA . ILE A 1 293 ? -24.699 -33.501 -28.254 1.00 33.91 272 ILE A CA 1
ATOM 2076 C C . ILE A 1 293 ? -26.177 -33.615 -28.628 1.00 32.64 272 ILE A C 1
ATOM 2077 O O . ILE A 1 293 ? -26.518 -33.626 -29.806 1.00 33.23 272 ILE A O 1
ATOM 2082 N N . GLU A 1 294 ? -27.048 -33.720 -27.628 1.00 32.84 273 GLU A N 1
ATOM 2083 C CA . GLU A 1 294 ? -28.482 -33.783 -27.857 1.00 35.19 273 GLU A CA 1
ATOM 2084 C C . GLU A 1 294 ? -29.176 -32.658 -27.057 1.00 33.66 273 GLU A C 1
ATOM 2085 O O . GLU A 1 294 ? -28.531 -32.047 -26.201 1.00 33.46 273 GLU A O 1
ATOM 2091 N N . PRO A 1 295 ? -30.482 -32.388 -27.313 1.00 34.57 274 PRO A N 1
ATOM 2092 C CA . PRO A 1 295 ? -31.153 -31.350 -26.505 1.00 33.32 274 PRO A CA 1
ATOM 2093 C C . PRO A 1 295 ? -31.154 -31.757 -25.042 1.00 34.77 274 PRO A C 1
ATOM 2094 O O . PRO A 1 295 ? -31.432 -32.916 -24.743 1.00 37.12 274 PRO A O 1
ATOM 2098 N N . VAL A 1 296 ? -30.823 -30.837 -24.142 1.00 33.56 275 VAL A N 1
ATOM 2099 C CA . VAL A 1 296 ? -30.711 -31.189 -22.726 1.00 36.16 275 VAL A CA 1
ATOM 2100 C C . VAL A 1 296 ? 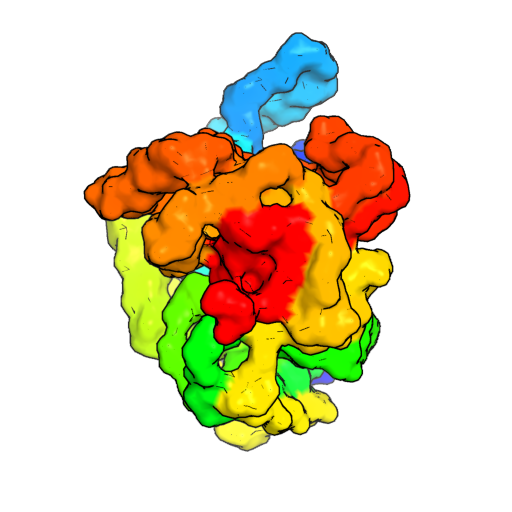-31.397 -30.137 -21.846 1.00 33.56 275 VAL A C 1
ATOM 2101 O O . VAL A 1 296 ? -31.724 -29.045 -22.315 1.00 32.09 275 VAL A O 1
ATOM 2105 N N . PHE A 1 297 ? -31.625 -30.489 -20.584 1.00 33.05 276 PHE A N 1
ATOM 2106 C CA . PHE A 1 297 ? -32.061 -29.546 -19.565 1.00 33.83 276 PHE A CA 1
ATOM 2107 C C . PHE A 1 297 ? -31.034 -29.515 -18.451 1.00 34.50 276 PHE A C 1
ATOM 2108 O O . PHE A 1 297 ? -30.431 -30.534 -18.131 1.00 36.84 276 PHE A O 1
ATOM 2116 N N . ALA A 1 298 ? -30.837 -28.353 -17.844 1.00 34.19 277 ALA A N 1
ATOM 2117 C CA . ALA A 1 298 ? -30.253 -28.303 -16.516 1.00 33.85 277 ALA A CA 1
ATOM 2118 C C . ALA A 1 298 ? -31.454 -28.321 -15.561 1.00 37.66 277 ALA A C 1
ATOM 2119 O O . ALA A 1 298 ? -32.351 -27.476 -15.658 1.00 35.10 277 ALA A O 1
ATOM 2121 N N . CYS A 1 299 ? -31.464 -29.302 -14.654 1.00 40.20 278 CYS A N 1
ATOM 2122 C CA . CYS A 1 299 ? -32.648 -29.622 -13.859 1.00 42.97 278 CYS A CA 1
ATOM 2123 C C . CYS A 1 299 ? -32.488 -29.138 -12.417 1.00 45.76 278 CYS A C 1
ATOM 2124 O O . CYS A 1 299 ? -31.355 -28.980 -11.936 1.00 44.95 278 CYS A O 1
ATOM 2127 N N . PRO A 1 300 ? -33.620 -28.905 -11.720 1.00 47.08 279 PRO A N 1
ATOM 2128 C CA . PRO A 1 300 ? -33.495 -28.480 -10.317 1.00 49.37 279 PRO A CA 1
ATOM 2129 C C . PRO A 1 300 ? -32.697 -29.499 -9.495 1.00 48.76 279 PRO A C 1
ATOM 2130 O O . PRO A 1 300 ? -32.792 -30.700 -9.758 1.00 49.36 279 PRO A O 1
ATOM 2134 N N . HIS A 1 301 ? -31.881 -29.029 -8.558 1.00 50.46 280 HIS A N 1
ATOM 2135 C CA . HIS A 1 301 ? -31.667 -27.601 -8.364 1.00 52.33 280 HIS A CA 1
ATOM 2136 C C . HIS A 1 301 ? -30.215 -27.197 -8.643 1.00 52.19 280 HIS A C 1
ATOM 2137 O O . HIS A 1 301 ? -29.665 -26.294 -7.994 1.00 52.94 280 HIS A O 1
ATOM 2144 N N . ASN A 1 302 ? -29.592 -27.864 -9.611 1.00 49.87 281 ASN A N 1
ATOM 2145 C CA . ASN A 1 302 ? -28.233 -27.492 -9.997 1.00 48.06 281 ASN A CA 1
ATOM 2146 C C . ASN A 1 302 ? -27.962 -27.471 -11.483 1.00 45.75 281 ASN A C 1
ATOM 2147 O O . ASN A 1 302 ? -28.371 -28.389 -12.205 1.00 44.67 281 ASN A O 1
ATOM 2152 N N . VAL A 1 303 ? -27.261 -26.418 -11.923 1.00 44.77 282 VAL A N 1
ATOM 2153 C CA . VAL A 1 303 ? -26.907 -26.230 -13.328 1.00 40.62 282 VAL A CA 1
ATOM 2154 C C . VAL A 1 303 ? -26.134 -27.459 -13.796 1.00 39.60 282 VAL A C 1
ATOM 2155 O O . VAL A 1 303 ? -26.236 -27.875 -14.942 1.00 39.51 282 VAL A O 1
ATOM 2159 N N . ASP A 1 304 ? -25.373 -27.999 -12.851 1.00 41.55 283 ASP A N 1
ATOM 2160 C CA . ASP A 1 304 ? -24.672 -29.283 -12.845 1.00 41.80 283 ASP A CA 1
ATOM 2161 C C . ASP A 1 304 ? -25.517 -30.523 -13.232 1.00 42.61 283 ASP A C 1
ATOM 2162 O O . ASP A 1 304 ? -24.996 -31.501 -13.804 1.00 39.53 283 ASP A O 1
ATOM 2167 N N . ASN A 1 305 ? -26.804 -30.487 -12.880 1.00 41.97 284 ASN A N 1
ATOM 2168 C CA . ASN A 1 305 ? -27.717 -31.638 -12.990 1.00 42.73 284 ASN A CA 1
ATOM 2169 C C . ASN A 1 305 ? -28.331 -31.696 -14.385 1.00 40.78 284 ASN A C 1
ATOM 2170 O O . ASN A 1 305 ? -29.519 -31.388 -14.572 1.00 41.05 284 ASN A O 1
ATOM 2175 N N . VAL A 1 306 ? -27.515 -32.085 -15.361 1.00 37.46 285 VAL A N 1
ATOM 2176 C CA . VAL A 1 306 ? -27.896 -31.999 -16.765 1.00 38.62 285 VAL A CA 1
ATOM 2177 C C . VAL A 1 306 ? -28.395 -33.341 -17.295 1.00 39.50 285 VAL A C 1
ATOM 2178 O O . VAL A 1 306 ? -27.709 -34.363 -17.160 1.00 39.98 285 VAL A O 1
ATOM 2182 N N . LYS A 1 307 ? -29.588 -33.332 -17.895 1.00 38.15 286 LYS A N 1
ATOM 2183 C CA . LYS A 1 307 ? -30.208 -34.557 -18.395 1.00 40.44 286 LYS A CA 1
ATOM 2184 C C . LYS A 1 307 ? -30.637 -34.412 -19.837 1.00 38.15 286 LYS A C 1
ATOM 2185 O O . LYS A 1 307 ? -31.126 -33.354 -20.246 1.00 35.15 286 LYS A O 1
ATOM 2191 N N . GLN A 1 308 ? -30.440 -35.475 -20.608 1.00 39.10 287 GLN A N 1
ATOM 2192 C CA . GLN A 1 308 ? -31.051 -35.558 -21.934 1.00 41.16 287 GLN A CA 1
ATOM 2193 C C . GLN A 1 308 ? -32.568 -35.336 -21.842 1.00 40.05 287 GLN A C 1
ATOM 2194 O O . GLN A 1 308 ? -33.226 -35.914 -20.976 1.00 41.55 287 GLN A O 1
ATOM 2200 N N . ALA A 1 309 ? -33.111 -34.494 -22.725 1.00 38.02 288 ALA A N 1
ATOM 2201 C CA . ALA A 1 309 ? -34.508 -34.067 -22.665 1.00 39.63 288 ALA A CA 1
ATOM 2202 C C . ALA A 1 309 ? -35.524 -35.201 -22.596 1.00 39.93 288 ALA A C 1
ATOM 2203 O O . ALA A 1 309 ? -36.587 -35.044 -22.005 1.00 38.86 288 ALA A O 1
ATOM 2205 N N . ARG A 1 310 ? -35.215 -36.317 -23.246 1.00 40.84 289 ARG A N 1
ATOM 2206 C CA . ARG A 1 310 ? -36.170 -37.417 -23.346 1.00 42.70 289 ARG A CA 1
ATOM 2207 C C . ARG A 1 310 ? -36.399 -38.040 -21.989 1.00 43.17 289 ARG A C 1
ATOM 2208 O O . ARG A 1 310 ? -37.514 -38.462 -21.672 1.00 44.57 289 ARG A O 1
ATOM 2216 N N . GLU A 1 311 ? -35.352 -38.061 -21.169 1.00 43.43 290 GLU A N 1
ATOM 2217 C CA . GLU A 1 311 ? -35.414 -38.790 -19.911 1.00 42.01 290 GLU A CA 1
ATOM 2218 C C . GLU A 1 311 ? -36.159 -38.035 -18.810 1.00 43.86 290 GLU A C 1
ATOM 2219 O O . GLU A 1 311 ? -36.400 -38.570 -17.717 1.00 45.40 290 GLU A O 1
ATOM 2225 N N . VAL A 1 312 ? -36.560 -36.802 -19.116 1.00 42.51 291 VAL A N 1
ATOM 2226 C CA . VAL A 1 312 ? -37.417 -36.032 -18.212 1.00 43.39 291 VAL A CA 1
ATOM 2227 C C . VAL A 1 312 ? -38.743 -35.656 -18.862 1.00 41.20 291 VAL A C 1
ATOM 2228 O O . VAL A 1 312 ? -39.603 -35.062 -18.213 1.00 41.48 291 VAL A O 1
ATOM 2232 N N . ALA A 1 313 ? -38.898 -35.977 -20.143 1.00 38.07 292 ALA A N 1
ATOM 2233 C CA . ALA A 1 313 ? -40.061 -35.520 -20.902 1.00 41.26 292 ALA A CA 1
ATOM 2234 C C . ALA A 1 313 ? -41.383 -36.007 -20.297 1.00 42.88 292 ALA A C 1
ATOM 2235 O O . ALA A 1 313 ? -41.470 -37.137 -19.813 1.00 41.65 292 ALA A O 1
ATOM 2237 N N . GLY A 1 314 ? -42.397 -35.147 -20.302 1.00 42.66 293 GLY A N 1
ATOM 2238 C CA . GLY A 1 314 ? -43.717 -35.522 -19.812 1.00 45.58 293 GLY A CA 1
ATOM 2239 C C . GLY A 1 314 ? -44.243 -34.676 -18.660 1.00 45.59 293 GLY A C 1
ATOM 2240 O O . GLY A 1 314 ? -45.449 -34.458 -18.526 1.00 45.87 293 GLY A O 1
ATOM 2241 N N . LYS A 1 315 ? -43.334 -34.204 -17.819 1.00 44.16 294 LYS A N 1
ATOM 2242 C CA . LYS A 1 315 ? -43.693 -33.348 -16.694 1.00 44.95 294 LYS A CA 1
ATOM 2243 C C . LYS A 1 315 ? -44.395 -32.074 -17.179 1.00 44.54 294 LYS A C 1
ATOM 2244 O O . LYS A 1 315 ? -43.837 -31.343 -17.988 1.00 43.44 294 LYS A O 1
ATOM 2250 N N . PRO A 1 316 ? -45.636 -31.824 -16.705 1.00 45.95 295 PRO A N 1
ATOM 2251 C CA . PRO A 1 316 ? -46.400 -30.619 -17.070 1.00 45.22 295 PRO A CA 1
ATOM 2252 C C . PRO A 1 316 ? -45.669 -29.352 -16.655 1.00 44.98 295 PRO A C 1
ATOM 2253 O O . PRO A 1 316 ? -44.911 -29.406 -15.686 1.00 45.36 295 PRO A O 1
ATOM 2257 N N . ILE A 1 317 ? -45.883 -28.244 -17.365 1.00 44.02 296 ILE A N 1
ATOM 2258 C CA . ILE A 1 317 ? -45.188 -26.999 -17.045 1.00 44.36 296 ILE A CA 1
ATOM 2259 C C . ILE A 1 317 ? -46.113 -25.803 -17.096 1.00 45.34 296 ILE A C 1
ATOM 2260 O O . ILE A 1 317 ? -47.081 -25.772 -17.871 1.00 45.67 296 ILE A O 1
ATOM 2265 N N . ASP A 1 318 ? -45.774 -24.797 -16.296 1.00 45.47 297 ASP A N 1
ATOM 2266 C CA . ASP A 1 318 ? -46.644 -23.644 -16.077 1.00 45.12 297 ASP A CA 1
ATOM 2267 C C . ASP A 1 318 ? -46.155 -22.407 -16.800 1.00 42.64 297 ASP A C 1
ATOM 2268 O O . ASP A 1 318 ? -46.954 -21.643 -17.340 1.00 43.05 297 ASP A O 1
ATOM 2273 N N . GLN A 1 319 ? -44.837 -22.215 -16.825 1.00 44.77 298 GLN A N 1
ATOM 2274 C CA . GLN A 1 319 ? -44.263 -21.048 -17.499 1.00 42.14 298 GLN A CA 1
ATOM 2275 C C . GLN A 1 319 ? -43.056 -21.375 -18.374 1.00 38.92 298 GLN A C 1
ATOM 2276 O O . GLN A 1 319 ? -42.325 -22.330 -18.122 1.00 39.30 298 GLN A O 1
ATOM 2282 N N . VAL A 1 320 ? -42.866 -20.578 -19.417 1.00 36.75 299 VAL A N 1
ATOM 2283 C CA . VAL A 1 320 ? -41.690 -20.712 -20.268 1.00 35.54 299 VAL A CA 1
ATOM 2284 C C . VAL A 1 320 ? -41.161 -19.312 -20.475 1.00 35.10 299 VAL A C 1
ATOM 2285 O O . VAL A 1 320 ? -41.946 -18.392 -20.777 1.00 32.48 299 VAL A O 1
ATOM 2289 N N . PHE A 1 321 ? -39.853 -19.132 -20.266 1.00 34.28 300 PHE A N 1
ATOM 2290 C CA . PHE A 1 321 ? -39.213 -17.847 -20.576 1.00 31.50 300 PHE A CA 1
ATOM 2291 C C . PHE A 1 321 ? -38.250 -18.040 -21.730 1.00 32.30 300 PHE A C 1
ATOM 2292 O O . PHE A 1 321 ? -37.287 -18.830 -21.644 1.00 32.72 300 PHE A O 1
ATOM 2300 N N . ILE A 1 322 ? -38.512 -17.313 -22.811 1.00 30.19 301 ILE A N 1
ATOM 2301 C CA . ILE A 1 322 ? -37.695 -17.405 -24.017 1.00 30.61 301 ILE A CA 1
ATOM 2302 C C . ILE A 1 322 ? -36.991 -16.078 -24.189 1.00 25.89 301 ILE A C 1
ATOM 2303 O O . ILE A 1 322 ? -37.618 -15.093 -24.520 1.00 27.32 301 ILE A O 1
ATOM 2308 N N . GLY A 1 323 ? -35.688 -16.061 -23.952 1.00 27.08 302 GLY A N 1
ATOM 2309 C CA . GLY A 1 323 ? -34.950 -14.810 -23.892 1.00 26.70 302 GLY A CA 1
ATOM 2310 C C . GLY A 1 323 ? -34.795 -14.514 -22.418 1.00 27.75 302 GLY A C 1
ATOM 2311 O O . GLY A 1 323 ? -35.775 -14.403 -21.666 1.00 28.97 302 GLY A O 1
ATOM 2312 N N . SER A 1 324 ? -33.554 -14.400 -21.979 1.00 28.15 303 SER A N 1
ATOM 2313 C CA . SER A 1 324 ? -33.286 -14.315 -20.562 1.00 27.62 303 SER A CA 1
ATOM 2314 C C . SER A 1 324 ? -31.875 -13.743 -20.411 1.00 28.71 303 SER A C 1
ATOM 2315 O O . SER A 1 324 ? -31.419 -12.956 -21.258 1.00 24.90 303 SER A O 1
ATOM 2318 N N . CYS A 1 325 ? -31.188 -14.132 -19.343 1.00 27.59 304 CYS A N 1
ATOM 2319 C CA . CYS A 1 325 ? -29.846 -13.618 -19.079 1.00 28.54 304 CYS A CA 1
ATOM 2320 C C . CYS A 1 325 ? -28.795 -14.669 -19.423 1.00 26.71 304 CYS A C 1
ATOM 2321 O O . CYS A 1 325 ? -28.718 -15.697 -18.750 1.00 26.78 304 CYS A O 1
ATOM 2324 N N . THR A 1 326 ? -27.990 -14.442 -20.460 1.00 26.88 305 THR A N 1
ATOM 2325 C CA . THR A 1 326 ? -28.067 -13.294 -21.366 1.00 25.02 305 THR A CA 1
ATOM 2326 C C . THR A 1 326 ? -28.271 -13.905 -22.749 1.00 27.03 305 THR A C 1
ATOM 2327 O O . THR A 1 326 ? -27.324 -14.440 -23.341 1.00 27.13 305 THR A O 1
ATOM 2331 N N . ASN A 1 327 ? -29.511 -13.864 -23.241 1.00 26.96 306 ASN A N 1
ATOM 2332 C CA . ASN A 1 327 ? -29.847 -14.347 -24.577 1.00 27.95 306 ASN A CA 1
ATOM 2333 C C . ASN A 1 327 ? -31.220 -13.784 -24.996 1.00 29.49 306 ASN A C 1
ATOM 2334 O O . ASN A 1 327 ? -31.733 -12.857 -24.363 1.00 28.00 306 ASN A O 1
ATOM 2339 N N . GLY A 1 328 ? -31.823 -14.335 -26.044 1.00 26.86 307 GLY A N 1
ATOM 2340 C CA . GLY A 1 328 ? -32.953 -13.655 -26.662 1.00 25.62 307 GLY A CA 1
ATOM 2341 C C . GLY A 1 328 ? -32.446 -12.689 -27.721 1.00 27.27 307 GLY A C 1
ATOM 2342 O O . GLY A 1 328 ? -33.078 -11.665 -28.019 1.00 26.39 307 GLY A O 1
ATOM 2343 N N . ARG A 1 329 ? -31.283 -13.016 -28.292 1.00 26.76 308 ARG A N 1
ATOM 2344 C CA . ARG A 1 329 ? -30.796 -12.328 -29.488 1.00 27.27 308 ARG A CA 1
ATOM 2345 C C . ARG A 1 329 ? -31.663 -12.789 -30.657 1.00 25.08 308 ARG A C 1
ATOM 2346 O O . ARG A 1 329 ? -32.443 -13.719 -30.492 1.00 27.61 308 ARG A O 1
ATOM 2354 N N . LEU A 1 330 ? -31.563 -12.131 -31.811 1.00 27.29 309 LEU A N 1
ATOM 2355 C CA . LEU A 1 330 ? -32.428 -12.439 -32.962 1.00 28.83 309 LEU A CA 1
ATOM 2356 C C . LEU A 1 330 ? -32.439 -13.932 -33.345 1.00 29.36 309 LEU A C 1
ATOM 2357 O O . LEU A 1 330 ? -33.510 -14.513 -33.518 1.00 29.90 309 LEU A O 1
ATOM 2362 N N . GLU A 1 331 ? -31.269 -14.574 -33.436 1.00 29.63 310 GLU A N 1
ATOM 2363 C CA . GLU A 1 331 ? -31.268 -16.002 -33.766 1.00 27.55 310 GLU A CA 1
ATOM 2364 C C . GLU A 1 331 ? -32.053 -16.826 -32.731 1.00 27.30 310 GLU A C 1
ATOM 2365 O O . GLU A 1 331 ? -32.697 -17.806 -33.088 1.00 28.16 310 GLU A O 1
ATOM 2371 N N . ASP A 1 332 ? -32.029 -16.429 -31.453 1.00 28.82 311 ASP A N 1
ATOM 2372 C CA . ASP A 1 332 ? -32.853 -17.125 -30.447 1.00 27.55 311 ASP A CA 1
ATOM 2373 C C . ASP A 1 332 ? -34.364 -16.940 -30.704 1.00 28.26 311 ASP A C 1
ATOM 2374 O O . ASP A 1 332 ? -35.147 -17.866 -30.557 1.00 26.57 311 ASP A O 1
ATOM 2379 N N . LEU A 1 333 ? -34.766 -15.728 -31.083 1.00 26.27 312 LEU A N 1
ATOM 2380 C CA . LEU A 1 333 ? -36.170 -15.447 -31.289 1.00 27.27 312 LEU A CA 1
ATOM 2381 C C . LEU A 1 333 ? -36.688 -16.133 -32.579 1.00 28.65 312 LEU A C 1
ATOM 2382 O O . LEU A 1 333 ? -37.821 -16.588 -32.618 1.00 27.47 312 LEU A O 1
ATOM 2387 N N . ARG A 1 334 ? -35.850 -16.195 -33.609 1.00 28.59 313 ARG A N 1
ATOM 2388 C CA . ARG A 1 334 ? -36.190 -16.922 -34.835 1.00 32.04 313 ARG A CA 1
ATOM 2389 C C . ARG A 1 334 ? -36.462 -18.372 -34.551 1.00 31.31 313 ARG A C 1
ATOM 2390 O O . ARG A 1 334 ? -37.527 -18.889 -34.891 1.00 31.19 313 ARG A O 1
ATOM 2406 N N . ALA A 1 336 ? -37.111 -19.881 -31.954 1.00 30.88 315 ALA A N 1
ATOM 2407 C CA . ALA A 1 336 ? -38.259 -20.085 -31.090 1.00 30.99 315 ALA A CA 1
ATOM 2408 C C . ALA A 1 336 ? -39.558 -19.886 -31.848 1.00 28.57 315 ALA A C 1
ATOM 2409 O O . ALA A 1 336 ? -40.496 -20.643 -31.652 1.00 31.00 315 ALA A O 1
ATOM 2411 N N . ILE A 1 337 ? -39.628 -18.867 -32.698 1.00 28.18 316 ILE A N 1
ATOM 2412 C CA . ILE A 1 337 ? -40.896 -18.556 -33.344 1.00 31.76 316 ILE A CA 1
ATOM 2413 C C . ILE A 1 337 ? -41.193 -19.584 -34.460 1.00 32.39 316 ILE A C 1
ATOM 2414 O O . ILE A 1 337 ? -42.351 -20.000 -34.625 1.00 32.60 316 ILE A O 1
ATOM 2419 N N . LYS A 1 338 ? -40.146 -20.021 -35.168 1.00 30.91 317 LYS A N 1
ATOM 2420 C CA . LYS A 1 338 ? -40.278 -21.117 -36.138 1.00 33.99 317 LYS A CA 1
ATOM 2421 C C . LYS A 1 338 ? -40.899 -22.395 -35.532 1.00 33.59 317 LYS A C 1
ATOM 2422 O O . LYS A 1 338 ? -41.824 -22.960 -36.099 1.00 34.29 317 LYS A O 1
ATOM 2428 N N . ILE A 1 339 ? -40.399 -22.828 -34.378 1.00 33.53 318 ILE A N 1
ATOM 2429 C CA . ILE A 1 339 ? -40.955 -23.981 -33.671 1.00 33.47 318 ILE A CA 1
ATOM 2430 C C . ILE A 1 339 ? -42.450 -23.767 -33.351 1.00 35.51 318 ILE A C 1
ATOM 2431 O O . ILE A 1 339 ? -43.298 -24.647 -33.564 1.00 35.57 318 ILE A O 1
ATOM 2436 N N . ILE A 1 340 ? -42.767 -22.599 -32.812 1.00 34.37 319 ILE A N 1
ATOM 2437 C CA . ILE A 1 340 ? -44.104 -22.334 -32.307 1.00 35.82 319 ILE A CA 1
ATOM 2438 C C . ILE A 1 340 ? -45.114 -22.216 -33.465 1.00 35.81 319 ILE A C 1
ATOM 2439 O O . ILE A 1 340 ? -46.174 -22.849 -33.460 1.00 37.29 319 ILE A O 1
ATOM 2444 N N . GLU A 1 341 ? -44.773 -21.402 -34.448 1.00 35.43 320 GLU A N 1
ATOM 2445 C CA . GLU A 1 341 ? -45.640 -21.185 -35.588 1.00 38.29 320 GLU A CA 1
ATOM 2446 C C . GLU A 1 341 ? -45.846 -22.489 -36.418 1.00 40.25 320 GLU A C 1
ATOM 2447 O O . GLU A 1 341 ? -46.955 -22.800 -36.851 1.00 40.42 320 GLU A O 1
ATOM 2453 N N . LYS A 1 342 ? -44.788 -23.270 -36.596 1.00 40.10 321 LYS A N 1
ATOM 2454 C CA . LYS A 1 342 ? -44.903 -24.570 -37.260 1.00 38.08 321 LYS A CA 1
ATOM 2455 C C . LYS A 1 342 ? -45.898 -25.549 -36.602 1.00 40.88 321 LYS A C 1
ATOM 2456 O O . LYS A 1 342 ? -46.608 -26.291 -37.303 1.00 41.28 321 LYS A O 1
ATOM 2462 N N . HIS A 1 343 ? -45.949 -25.550 -35.268 1.00 36.63 322 HIS A N 1
ATOM 2463 C CA . HIS A 1 343 ? -46.798 -26.481 -34.548 1.00 37.86 322 HIS A CA 1
ATOM 2464 C C . HIS A 1 343 ? -48.100 -25.855 -34.084 1.00 36.84 322 HIS A C 1
ATOM 2465 O O . HIS A 1 343 ? -48.819 -26.428 -33.267 1.00 37.49 322 HIS A O 1
ATOM 2472 N N . GLY A 1 344 ? -48.396 -24.680 -34.622 1.00 35.44 323 GLY A N 1
ATOM 2473 C CA . GLY A 1 344 ? -49.699 -24.082 -34.441 1.00 36.73 323 GLY A CA 1
ATOM 2474 C C . GLY A 1 344 ? -49.908 -23.366 -33.122 1.00 39.46 323 GLY A C 1
ATOM 2475 O O . GLY A 1 344 ? -51.040 -23.325 -32.622 1.00 39.87 323 GLY A O 1
ATOM 2476 N N . GLY A 1 345 ? -48.839 -22.811 -32.546 1.00 37.57 324 GLY A N 1
ATOM 2477 C CA . GLY A 1 345 ? -48.987 -22.025 -31.327 1.00 37.42 324 GLY A CA 1
ATOM 2478 C C . GLY A 1 345 ? -48.674 -22.738 -30.023 1.00 37.54 324 GLY A C 1
ATOM 2479 O O . GLY A 1 345 ? -48.116 -23.830 -30.005 1.00 37.50 324 GLY A O 1
ATOM 2480 N N . ILE A 1 346 ? -49.032 -22.099 -28.913 1.00 40.42 325 ILE A N 1
ATOM 2481 C CA . ILE A 1 346 ? -48.627 -22.594 -27.607 1.00 40.13 325 ILE A CA 1
ATOM 2482 C C . ILE A 1 346 ? -49.763 -23.318 -26.901 1.00 41.20 325 ILE A C 1
ATOM 2483 O O . ILE A 1 346 ? -50.940 -23.031 -27.127 1.00 40.35 325 ILE A O 1
ATOM 2488 N N . ALA A 1 347 ? -49.393 -24.266 -26.048 1.00 40.59 326 ALA A N 1
ATOM 2489 C CA . ALA A 1 347 ? -50.355 -25.069 -25.316 1.00 42.78 326 ALA A CA 1
ATOM 2490 C C . ALA A 1 347 ? -51.216 -24.219 -24.384 1.00 46.51 326 ALA A C 1
ATOM 2491 O O . ALA A 1 347 ? -50.927 -23.036 -24.150 1.00 45.56 326 ALA A O 1
ATOM 2493 N N . ASP A 1 348 ? -52.284 -24.835 -23.874 1.00 50.29 327 ASP A N 1
ATOM 2494 C CA . ASP A 1 348 ? -53.218 -24.188 -22.948 1.00 50.74 327 ASP A CA 1
ATOM 2495 C C . ASP A 1 348 ? -52.660 -24.167 -21.523 1.00 50.15 327 ASP A C 1
ATOM 2496 O O . ASP A 1 348 ? -52.051 -25.138 -21.071 1.00 49.30 327 ASP A O 1
ATOM 2501 N N . ASP A 1 349 ? -52.887 -23.066 -20.814 1.00 50.99 328 ASP A N 1
ATOM 2502 C CA . ASP A 1 349 ? -52.408 -22.942 -19.433 1.00 53.82 328 ASP A CA 1
ATOM 2503 C C . ASP A 1 349 ? -50.887 -23.021 -19.333 1.00 50.29 328 ASP A C 1
ATOM 2504 O O . ASP A 1 349 ? -50.336 -23.716 -18.465 1.00 50.78 328 ASP A O 1
ATOM 2509 N N . VAL A 1 350 ? -50.227 -22.324 -20.253 1.00 46.72 329 VAL A N 1
ATOM 2510 C CA . VAL A 1 350 ? -48.800 -22.073 -20.156 1.00 45.44 329 VAL A CA 1
ATOM 2511 C C . VAL A 1 350 ? -48.566 -20.595 -20.426 1.00 41.16 329 VAL A C 1
ATOM 2512 O O . VAL A 1 350 ? -48.909 -20.093 -21.495 1.00 41.91 329 VAL A O 1
ATOM 2516 N N . ARG A 1 351 ? -48.009 -19.891 -19.451 1.00 40.27 330 ARG A N 1
ATOM 2517 C CA . ARG A 1 351 ? -47.597 -18.511 -19.675 1.00 40.67 330 ARG A CA 1
ATOM 2518 C C . ARG A 1 351 ? -46.207 -18.495 -20.344 1.00 38.90 330 ARG A C 1
ATOM 2519 O O . ARG A 1 351 ? -45.250 -19.080 -19.822 1.00 38.15 330 ARG A O 1
ATOM 2527 N N . VAL A 1 352 ? -46.117 -17.860 -21.511 1.00 36.07 331 VAL A N 1
ATOM 2528 C CA . VAL A 1 352 ? -44.883 -17.828 -22.283 1.00 35.95 331 VAL A CA 1
ATOM 2529 C C . VAL A 1 352 ? -44.446 -16.387 -22.425 1.00 35.94 331 VAL A C 1
ATOM 2530 O O . VAL A 1 352 ? -45.109 -15.582 -23.096 1.00 34.27 331 VAL A O 1
ATOM 2534 N N . VAL A 1 353 ? -43.326 -16.061 -21.776 1.00 34.27 332 VAL A N 1
ATOM 2535 C CA . VAL A 1 353 ? -42.794 -14.699 -21.784 1.00 33.64 332 VAL A CA 1
ATOM 2536 C C . VAL A 1 353 ? -41.574 -14.611 -22.688 1.00 30.98 332 VAL A C 1
ATOM 2537 O O . VAL A 1 353 ? -40.610 -15.363 -22.523 1.00 33.36 332 VAL A O 1
ATOM 2541 N N . VAL A 1 354 ? -41.608 -13.679 -23.631 1.00 32.47 333 VAL A N 1
ATOM 2542 C CA . VAL A 1 354 ? -40.562 -13.558 -24.627 1.00 30.16 333 VAL A CA 1
ATOM 2543 C C . VAL A 1 354 ? -39.869 -12.235 -24.408 1.00 30.84 333 VAL A C 1
ATOM 2544 O O . VAL A 1 354 ? -40.501 -11.180 -24.468 1.00 31.73 333 VAL A O 1
ATOM 2548 N N . THR A 1 355 ? -38.561 -12.291 -24.162 1.00 30.06 334 THR A N 1
ATOM 2549 C CA . THR A 1 355 ? -37.836 -11.099 -23.795 1.00 29.03 334 THR A CA 1
ATOM 2550 C C . THR A 1 355 ? -36.609 -10.958 -24.654 1.00 27.90 334 THR A C 1
ATOM 2551 O O . THR A 1 355 ? -35.601 -11.623 -24.421 1.00 27.78 334 THR A O 1
ATOM 2555 N N . PRO A 1 356 ? -36.678 -10.075 -25.647 1.00 30.44 335 PRO A N 1
ATOM 2556 C CA . PRO A 1 356 ? -35.514 -9.888 -26.511 1.00 28.32 335 PRO A CA 1
ATOM 2557 C C . PRO A 1 356 ? -34.340 -9.347 -25.687 1.00 29.54 335 PRO A C 1
ATOM 2558 O O . PRO A 1 356 ? -34.585 -8.625 -24.708 1.00 27.64 335 PRO A O 1
ATOM 2562 N N . ALA A 1 357 ? -33.102 -9.711 -26.053 1.00 27.83 336 ALA A N 1
ATOM 2563 C CA . ALA A 1 357 ? -31.943 -9.461 -25.167 1.00 29.14 336 ALA A CA 1
ATOM 2564 C C . ALA A 1 357 ? -31.666 -7.964 -25.015 1.00 28.14 336 ALA A C 1
ATOM 2565 O O . ALA A 1 357 ? -31.123 -7.510 -23.991 1.00 28.05 336 ALA A O 1
ATOM 2567 N N . SER A 1 358 ? -32.026 -7.202 -26.041 1.00 24.61 337 SER A N 1
ATOM 2568 C CA . SER A 1 358 ? -31.824 -5.759 -26.002 1.00 26.82 337 SER A CA 1
ATOM 2569 C C . SER A 1 358 ? -32.834 -5.045 -26.879 1.00 29.20 337 SER A C 1
ATOM 2570 O O . SER A 1 358 ? -33.497 -5.662 -27.708 1.00 26.78 337 SER A O 1
ATOM 2573 N N . ARG A 1 359 ? -32.914 -3.728 -26.724 1.00 30.03 338 ARG A N 1
ATOM 2574 C CA . ARG A 1 359 ? -33.764 -2.927 -27.579 1.00 27.92 338 ARG A CA 1
ATOM 2575 C C . ARG A 1 359 ? -33.411 -3.122 -29.044 1.00 29.49 338 ARG A C 1
ATOM 2576 O O . ARG A 1 359 ? -34.303 -3.294 -29.890 1.00 29.21 338 ARG A O 1
ATOM 2584 N N . GLU A 1 360 ? -32.111 -3.079 -29.334 1.00 29.06 339 GLU A N 1
ATOM 2585 C CA . GLU A 1 360 ? -31.572 -3.269 -30.674 1.00 29.72 339 GLU A CA 1
ATOM 2586 C C . GLU A 1 360 ? -31.970 -4.643 -31.263 1.00 31.69 339 GLU A C 1
ATOM 2587 O O . GLU A 1 360 ? -32.299 -4.767 -32.455 1.00 29.53 339 GLU A O 1
ATOM 2593 N N . GLU A 1 361 ? -31.960 -5.666 -30.417 1.00 28.99 340 GLU A N 1
ATOM 2594 C CA . GLU A 1 361 ? -32.430 -6.979 -30.839 1.00 29.27 340 GLU A CA 1
ATOM 2595 C C . GLU A 1 361 ? -33.977 -6.986 -30.966 1.00 30.46 340 GLU A C 1
ATOM 2596 O O . GLU A 1 361 ? -34.549 -7.619 -31.864 1.00 28.71 340 GLU A O 1
ATOM 2602 N N . TYR A 1 362 ? -34.646 -6.266 -30.075 1.00 30.73 341 TYR A N 1
ATOM 2603 C CA . TYR A 1 362 ? -36.097 -6.113 -30.166 1.00 32.57 341 TYR A CA 1
ATOM 2604 C C . TYR A 1 362 ? -36.442 -5.511 -31.511 1.00 30.96 341 TYR A C 1
ATOM 2605 O O . TYR A 1 362 ? -37.356 -5.990 -32.168 1.00 31.87 341 TYR A O 1
ATOM 2614 N N . LEU A 1 363 ? -35.706 -4.487 -31.938 1.00 31.32 342 LEU A N 1
ATOM 2615 C CA . LEU A 1 363 ? -36.028 -3.848 -33.214 1.00 32.02 342 LEU A CA 1
ATOM 2616 C C . LEU A 1 363 ? -35.876 -4.827 -34.364 1.00 34.61 342 LEU A C 1
ATOM 2617 O O . LEU A 1 363 ? -36.712 -4.832 -35.271 1.00 33.70 342 LEU A O 1
ATOM 2622 N N . LYS A 1 364 ? -34.828 -5.661 -34.322 1.00 34.20 343 LYS A N 1
ATOM 2623 C CA . LYS A 1 364 ? -34.557 -6.566 -35.441 1.00 34.93 343 LYS A CA 1
ATOM 2624 C C . LYS A 1 364 ? -35.698 -7.556 -35.550 1.00 32.94 343 LYS A C 1
ATOM 2625 O O . LYS A 1 364 ? -36.182 -7.828 -36.631 1.00 36.16 343 LYS A O 1
ATOM 2631 N N . ALA A 1 365 ? -36.143 -8.064 -34.411 1.00 31.61 344 ALA A N 1
ATOM 2632 C CA . ALA A 1 365 ? -37.259 -8.989 -34.371 1.00 33.07 344 ALA A CA 1
ATOM 2633 C C . ALA A 1 365 ? -38.558 -8.327 -34.854 1.00 35.60 344 ALA A C 1
ATOM 2634 O O . ALA A 1 365 ? -39.396 -8.977 -35.501 1.00 35.36 344 ALA A O 1
ATOM 2636 N N . LEU A 1 366 ? -38.717 -7.045 -34.531 1.00 34.63 345 LEU A N 1
ATOM 2637 C CA . LEU A 1 366 ? -39.918 -6.290 -34.885 1.00 35.88 345 LEU A CA 1
ATOM 2638 C C . LEU A 1 366 ? -40.024 -6.174 -36.395 1.00 36.96 345 LEU A C 1
ATOM 2639 O O . LEU A 1 366 ? -41.060 -6.523 -36.987 1.00 37.20 345 LEU A O 1
ATOM 2644 N N . LYS A 1 367 ? -38.936 -5.709 -37.000 1.00 35.18 346 LYS A N 1
ATOM 2645 C CA . LYS A 1 367 ? -38.829 -5.580 -38.449 1.00 37.63 346 LYS A CA 1
ATOM 2646 C C . LYS A 1 367 ? -39.048 -6.903 -39.208 1.00 40.14 346 LYS A C 1
ATOM 2647 O O . LYS A 1 367 ? -39.590 -6.891 -40.322 1.00 43.53 346 LYS A O 1
ATOM 2653 N N . GLU A 1 368 ? -38.652 -8.037 -38.627 1.00 38.49 347 GLU A N 1
ATOM 2654 C CA . GLU A 1 368 ? -38.839 -9.334 -39.307 1.00 38.82 347 GLU A CA 1
ATOM 2655 C C . GLU A 1 368 ? -40.192 -9.960 -39.004 1.00 40.38 347 GLU A C 1
ATOM 2656 O O . GLU A 1 368 ? -40.423 -11.131 -39.332 1.00 40.84 347 GLU A O 1
ATOM 2662 N N . GLY A 1 369 ? -41.079 -9.214 -38.352 1.00 37.31 348 GLY A N 1
ATOM 2663 C CA . GLY A 1 369 ? -42.415 -9.709 -38.095 1.00 36.38 348 GLY A CA 1
ATOM 2664 C C . GLY A 1 369 ? -42.465 -10.758 -37.009 1.00 35.98 348 GLY A C 1
ATOM 2665 O O . GLY A 1 369 ? -43.531 -11.296 -36.712 1.00 36.04 348 GLY A O 1
ATOM 2666 N N . ILE A 1 370 ? -41.317 -11.032 -36.391 1.00 36.22 349 ILE A N 1
ATOM 2667 C CA . ILE A 1 370 ? -41.241 -12.065 -35.373 1.00 33.97 349 ILE A CA 1
ATOM 2668 C C . ILE A 1 370 ? -42.060 -11.691 -34.151 1.00 31.67 349 ILE A C 1
ATOM 2669 O O . ILE A 1 370 ? -42.789 -12.518 -33.608 1.00 32.80 349 ILE A O 1
ATOM 2674 N N . ILE A 1 371 ? -41.936 -10.446 -33.718 1.00 32.42 350 ILE A N 1
ATOM 2675 C CA . ILE A 1 371 ? -42.664 -9.981 -32.533 1.00 35.64 350 ILE A CA 1
ATOM 2676 C C . ILE A 1 371 ? -44.190 -10.083 -32.696 1.00 34.81 350 ILE A C 1
ATOM 2677 O O . ILE A 1 371 ? -44.898 -10.556 -31.797 1.00 35.35 350 ILE A O 1
ATOM 2682 N N . GLU A 1 372 ? -44.683 -9.625 -33.844 1.00 37.00 351 GLU A N 1
ATOM 2683 C CA . GLU A 1 372 ? -46.111 -9.724 -34.188 1.00 38.18 351 GLU A CA 1
ATOM 2684 C C . GLU A 1 372 ? -46.601 -11.164 -34.093 1.00 35.18 351 GLU A C 1
ATOM 2685 O O . GLU A 1 372 ? -47.687 -11.425 -33.570 1.00 36.88 351 GLU A O 1
ATOM 2691 N N . LYS A 1 373 ? -45.767 -12.108 -34.523 1.00 36.50 352 LYS A N 1
ATOM 2692 C CA . LYS A 1 373 ? -46.141 -13.521 -34.443 1.00 35.88 352 LYS A CA 1
ATOM 2693 C C . LYS A 1 373 ? -46.174 -14.099 -33.038 1.00 36.55 352 LYS A C 1
ATOM 2694 O O . LYS A 1 373 ? -47.113 -14.842 -32.708 1.00 37.71 352 LYS A O 1
ATOM 2700 N N . PHE A 1 374 ? -45.175 -13.783 -32.205 1.00 34.39 353 PHE A N 1
ATOM 2701 C CA . PHE A 1 374 ? -45.227 -14.203 -30.799 1.00 33.99 353 PHE A CA 1
ATOM 2702 C C . PHE A 1 374 ? -46.531 -13.697 -30.160 1.00 35.32 353 PHE A C 1
ATOM 2703 O O . PHE A 1 374 ? -47.212 -14.432 -29.420 1.00 35.42 353 PHE A O 1
ATOM 2711 N N . LEU A 1 375 ? -46.866 -12.438 -30.456 1.00 35.37 354 LEU A N 1
ATOM 2712 C CA . LEU A 1 375 ? -48.103 -11.829 -29.955 1.00 39.10 354 LEU A CA 1
ATOM 2713 C C . LEU A 1 375 ? -49.345 -12.624 -30.399 1.00 39.52 354 LEU A C 1
ATOM 2714 O O . LEU A 1 375 ? -50.189 -13.010 -29.571 1.00 39.95 354 LEU A O 1
ATOM 2719 N N . LYS A 1 376 ? -49.409 -12.914 -31.695 1.00 40.38 355 LYS A N 1
ATOM 2720 C CA . LYS A 1 376 ? -50.475 -13.739 -32.275 1.00 37.97 355 LYS A CA 1
ATOM 2721 C C . LYS A 1 376 ? -50.754 -15.044 -31.499 1.00 42.66 355 LYS A C 1
ATOM 2722 O O . LYS A 1 376 ? -51.932 -15.458 -31.347 1.00 42.11 355 LYS A O 1
ATOM 2728 N N . TYR A 1 377 ? -49.705 -15.687 -30.975 1.00 38.93 356 TYR A N 1
ATOM 2729 C CA . TYR A 1 377 ? -49.923 -16.963 -30.280 1.00 37.08 356 TYR A CA 1
ATOM 2730 C C . TYR A 1 377 ? -50.135 -16.802 -28.783 1.00 39.03 356 TYR A C 1
ATOM 2731 O O . TYR A 1 377 ? -50.090 -17.773 -28.031 1.00 42.99 356 TYR A O 1
ATOM 2740 N N . GLY A 1 378 ? -50.416 -15.575 -28.358 1.00 37.58 357 GLY A N 1
ATOM 2741 C CA . GLY A 1 378 ? -50.740 -15.321 -26.965 1.00 39.44 357 GLY A CA 1
ATOM 2742 C C . GLY A 1 378 ? -49.529 -15.418 -26.058 1.00 38.48 357 GLY A C 1
ATOM 2743 O O . GLY A 1 378 ? -49.654 -15.801 -24.887 1.00 39.32 357 GLY A O 1
ATOM 2744 N N . CYS A 1 379 ? -48.357 -15.103 -26.613 1.00 40.34 358 CYS A N 1
ATOM 2745 C CA . CYS A 1 379 ? -47.124 -14.985 -25.828 1.00 38.73 358 CYS A CA 1
ATOM 2746 C C . CYS A 1 379 ? -47.028 -13.549 -25.316 1.00 38.11 358 CYS A C 1
ATOM 2747 O O . CYS A 1 379 ? -47.335 -12.603 -26.048 1.00 38.44 358 CYS A O 1
ATOM 2750 N N . VAL A 1 380 ? -46.595 -13.376 -24.071 1.00 36.89 359 VAL A N 1
ATOM 2751 C CA . VAL A 1 380 ? -46.288 -12.037 -23.572 1.00 36.61 359 VAL A CA 1
ATOM 2752 C C . VAL A 1 380 ? -44.884 -11.621 -24.057 1.00 36.22 359 VAL A C 1
ATOM 2753 O O . VAL A 1 380 ? -43.916 -12.358 -23.855 1.00 35.54 359 VAL A O 1
ATOM 2757 N N . VAL A 1 381 ? -44.770 -10.471 -24.710 1.00 30.75 360 VAL A N 1
ATOM 2758 C CA . VAL A 1 381 ? -43.475 -9.944 -25.108 1.00 33.80 360 VAL A CA 1
ATOM 2759 C C . VAL A 1 381 ? -43.131 -8.752 -24.204 1.00 37.25 360 VAL A C 1
ATOM 2760 O O . VAL A 1 381 ? -43.831 -7.739 -24.218 1.00 37.20 360 VAL A O 1
ATOM 2764 N N . THR A 1 382 ? -42.052 -8.866 -23.437 1.00 34.80 361 THR A N 1
ATOM 2765 C CA . THR A 1 382 ? -41.705 -7.830 -22.467 1.00 35.28 361 THR A CA 1
ATOM 2766 C C . THR A 1 382 ? -40.297 -7.298 -22.713 1.00 35.59 361 THR A C 1
ATOM 2767 O O . THR A 1 382 ? -39.465 -7.977 -23.321 1.00 34.07 361 THR A O 1
ATOM 2771 N N . ASN A 1 383 ? -40.029 -6.065 -22.284 1.00 35.68 362 ASN A N 1
ATOM 2772 C CA . ASN A 1 383 ? -38.714 -5.469 -22.511 1.00 36.54 362 ASN A CA 1
ATOM 2773 C C . ASN A 1 383 ? -37.633 -6.056 -21.591 1.00 33.72 362 ASN A C 1
ATOM 2774 O O . ASN A 1 383 ? -37.940 -6.489 -20.480 1.00 35.79 362 ASN A O 1
ATOM 2779 N N . PRO A 1 384 ? -36.368 -6.095 -22.055 1.00 31.18 363 PRO A N 1
ATOM 2780 C CA . PRO A 1 384 ? -35.349 -6.706 -21.183 1.00 30.98 363 PRO A CA 1
ATOM 2781 C C . PRO A 1 384 ? -34.993 -5.767 -20.027 1.00 31.54 363 PRO A C 1
ATOM 2782 O O . PRO A 1 384 ? -35.201 -4.550 -20.128 1.00 30.16 363 PRO A O 1
ATOM 2786 N N . SER A 1 385 ? -34.457 -6.318 -18.951 1.00 30.37 364 SER A N 1
ATOM 2787 C CA . SER A 1 385 ? -33.862 -5.456 -17.924 1.00 34.74 364 SER A CA 1
ATOM 2788 C C . SER A 1 385 ? -32.681 -6.123 -17.260 1.00 31.42 364 SER A C 1
ATOM 2789 O O . SER A 1 385 ? -32.820 -7.221 -16.715 1.00 32.96 364 SER A O 1
ATOM 2792 N N . CYS A 1 386 ? -31.529 -5.446 -17.303 1.00 32.61 365 CYS A N 1
ATOM 2793 C CA . CYS A 1 386 ? -30.321 -5.910 -16.614 1.00 33.82 365 CYS A CA 1
ATOM 2794 C C . CYS A 1 386 ? -30.589 -6.221 -15.128 1.00 37.48 365 CYS A C 1
ATOM 2795 O O . CYS A 1 386 ? -30.072 -7.213 -14.580 1.00 37.24 365 CYS A O 1
ATOM 2798 N N . SER A 1 387 ? -31.422 -5.397 -14.484 1.00 37.70 366 SER A N 1
ATOM 2799 C CA . SER A 1 387 ? -31.777 -5.611 -13.068 1.00 37.98 366 SER A CA 1
ATOM 2800 C C . SER A 1 387 ? -32.456 -6.949 -12.817 1.00 37.98 366 SER A C 1
ATOM 2801 O O . SER A 1 387 ? -32.299 -7.541 -11.744 1.00 39.22 366 SER A O 1
ATOM 2804 N N . ALA A 1 388 ? -33.217 -7.430 -13.799 1.00 38.01 367 ALA A N 1
ATOM 2805 C CA . ALA A 1 388 ? -33.917 -8.702 -13.637 1.00 39.53 367 ALA A CA 1
ATOM 2806 C C . ALA A 1 388 ? -32.922 -9.854 -13.492 1.00 39.49 367 ALA A C 1
ATOM 2807 O O . ALA A 1 388 ? -33.140 -10.797 -12.718 1.00 37.57 367 ALA A O 1
ATOM 2809 N N . CYS A 1 389 ? -31.814 -9.758 -14.222 1.00 37.61 368 CYS A N 1
ATOM 2810 C CA . CYS A 1 389 ? -30.782 -10.798 -14.172 1.00 39.85 368 CYS A CA 1
ATOM 2811 C C . CYS A 1 389 ? -30.116 -10.923 -12.804 1.00 42.33 368 CYS A C 1
ATOM 2812 O O . CYS A 1 389 ? -29.648 -12.001 -12.432 1.00 40.83 368 CYS A O 1
ATOM 2823 N N . GLY A 1 391 ? -31.536 -10.206 -9.827 1.00 48.38 370 GLY A N 1
ATOM 2824 C CA . GLY A 1 391 ? -32.420 -10.150 -8.692 1.00 51.11 370 GLY A CA 1
ATOM 2825 C C . GLY A 1 391 ? -33.003 -11.413 -8.110 1.00 57.42 370 GLY A C 1
ATOM 2826 O O . GLY A 1 391 ? -32.531 -12.542 -8.330 1.00 56.56 370 GLY A O 1
ATOM 2827 N N . SER A 1 392 ? -34.051 -11.176 -7.327 1.00 58.63 371 SER A N 1
ATOM 2828 C CA . SER A 1 392 ? -34.897 -12.209 -6.773 1.00 59.70 371 SER A CA 1
ATOM 2829 C C . SER A 1 392 ? -35.935 -12.626 -7.812 1.00 60.19 371 SER A C 1
ATOM 2830 O O . SER A 1 392 ? -36.486 -11.788 -8.540 1.00 59.09 371 SER A O 1
ATOM 2833 N N . LEU A 1 393 ? -36.205 -13.924 -7.872 1.00 59.19 372 LEU A N 1
ATOM 2834 C CA . LEU A 1 393 ? -37.289 -14.420 -8.705 1.00 58.27 372 LEU A CA 1
ATOM 2835 C C . LEU A 1 393 ? -38.606 -14.432 -7.925 1.00 59.42 372 LEU A C 1
ATOM 2836 O O . LEU A 1 393 ? -39.619 -14.963 -8.402 1.00 58.87 372 LEU A O 1
ATOM 2841 N N . TYR A 1 394 ? -38.584 -13.850 -6.722 1.00 59.93 373 TYR A N 1
ATOM 2842 C CA . TYR A 1 394 ? -39.809 -13.699 -5.936 1.00 62.61 373 TYR A CA 1
ATOM 2843 C C . TYR A 1 394 ? -40.800 -12.802 -6.690 1.00 60.40 373 TYR A C 1
ATOM 2844 O O . TYR A 1 394 ? -40.493 -11.650 -7.017 1.00 58.35 373 TYR A O 1
ATOM 2853 N N . GLY A 1 395 ? -41.976 -13.342 -6.992 1.00 58.07 374 GLY A N 1
ATOM 2854 C CA . GLY A 1 395 ? -42.974 -12.564 -7.692 1.00 58.02 374 GLY A CA 1
ATOM 2855 C C . GLY A 1 395 ? -43.197 -13.005 -9.124 1.00 58.94 374 GLY A C 1
ATOM 2856 O O . GLY A 1 395 ? -44.268 -12.747 -9.687 1.00 57.85 374 GLY A O 1
ATOM 2857 N N . VAL A 1 396 ? -42.202 -13.664 -9.722 1.00 59.26 375 VAL A N 1
ATOM 2858 C CA . VAL A 1 396 ? -42.339 -14.123 -11.106 1.00 56.66 375 VAL A CA 1
ATOM 2859 C C . VAL A 1 396 ? -42.844 -15.560 -11.181 1.00 58.10 375 VAL A C 1
ATOM 2860 O O . VAL A 1 396 ? -43.712 -15.871 -11.999 1.00 58.56 375 VAL A O 1
ATOM 2864 N N . LEU A 1 397 ? -42.329 -16.435 -10.323 1.00 56.53 376 LEU A N 1
ATOM 2865 C CA . LEU A 1 397 ? -42.866 -17.790 -10.272 1.00 58.92 376 LEU A CA 1
ATOM 2866 C C . LEU A 1 397 ? -43.784 -17.991 -9.064 1.00 62.66 376 LEU A C 1
ATOM 2867 O O . LEU A 1 397 ? -43.447 -17.578 -7.955 1.00 64.09 376 LEU A O 1
ATOM 2872 N N . GLY A 1 398 ? -44.947 -18.610 -9.283 1.00 62.84 377 GLY A N 1
ATOM 2873 C CA . GLY A 1 398 ? -45.850 -18.948 -8.196 1.00 62.81 377 GLY A CA 1
ATOM 2874 C C . GLY A 1 398 ? -45.317 -20.168 -7.477 1.00 64.53 377 GLY A C 1
ATOM 2875 O O . GLY A 1 398 ? -44.408 -20.834 -7.978 1.00 64.73 377 GLY A O 1
ATOM 2876 N N . PRO A 1 399 ? -45.867 -20.473 -6.294 1.00 66.74 378 PRO A N 1
ATOM 2877 C CA . PRO A 1 399 ? -45.420 -21.659 -5.548 1.00 65.90 378 PRO A CA 1
ATOM 2878 C C . PRO A 1 399 ? -45.768 -22.961 -6.269 1.00 63.21 378 PRO A C 1
ATOM 2879 O O . PRO A 1 399 ? -46.864 -23.095 -6.821 1.00 61.35 378 PRO A O 1
ATOM 2883 N N . GLY A 1 400 ? -44.827 -23.903 -6.276 1.00 64.25 379 GLY A N 1
ATOM 2884 C CA . GLY A 1 400 ? -45.044 -25.204 -6.889 1.00 61.57 379 GLY A CA 1
ATOM 2885 C C . GLY A 1 400 ? -45.120 -25.214 -8.408 1.00 59.29 379 GLY A C 1
ATOM 2886 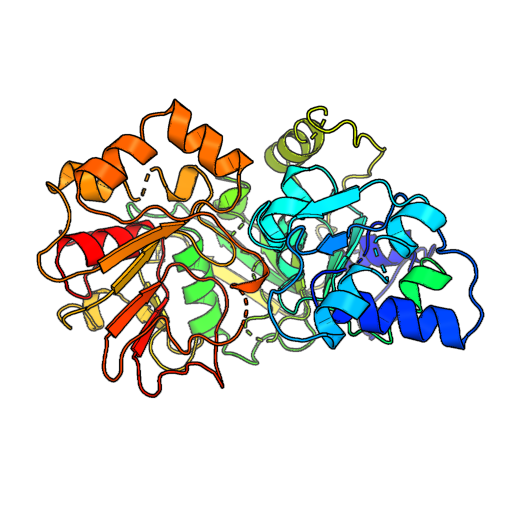O O . GLY A 1 400 ? -45.379 -26.264 -9.002 1.00 58.32 379 GLY A O 1
ATOM 2887 N N . GLU A 1 401 ? -44.899 -24.056 -9.036 1.00 58.95 380 GLU A N 1
ATOM 2888 C CA . GLU A 1 401 ? -44.906 -23.942 -10.498 1.00 53.78 380 GLU A CA 1
ATOM 2889 C C . GLU A 1 401 ? -43.643 -24.515 -11.143 1.00 52.05 380 GLU A C 1
ATOM 2890 O O . GLU A 1 401 ? -42.542 -24.397 -10.597 1.00 52.59 380 GLU A O 1
ATOM 2896 N N . VAL A 1 402 ? -43.804 -25.143 -12.306 1.00 49.97 381 VAL A N 1
ATOM 2897 C CA . VAL A 1 402 ? -42.659 -25.633 -13.076 1.00 47.24 381 VAL A CA 1
ATOM 2898 C C . VAL A 1 402 ? -42.403 -24.653 -14.230 1.00 45.07 381 VAL A C 1
ATOM 2899 O O . VAL A 1 402 ? -43.337 -24.220 -14.913 1.00 42.60 381 VAL A O 1
ATOM 2903 N N . CYS A 1 403 ? -41.140 -24.281 -14.421 1.00 44.43 382 CYS A N 1
ATOM 2904 C CA . CYS A 1 403 ? -40.770 -23.300 -15.440 1.00 41.53 382 CYS A CA 1
ATOM 2905 C C . CYS A 1 403 ? -39.617 -23.820 -16.304 1.00 39.46 382 CYS A C 1
ATOM 2906 O O . CYS A 1 403 ? -38.696 -24.470 -15.801 1.00 39.74 382 CYS A O 1
ATOM 2909 N N . VAL A 1 404 ? -39.687 -23.558 -17.606 1.00 38.85 383 VAL A N 1
ATOM 2910 C CA . VAL A 1 404 ? -38.554 -23.778 -18.495 1.00 35.26 383 VAL A CA 1
ATOM 2911 C C . VAL A 1 404 ? -38.003 -22.412 -18.906 1.00 34.60 383 VAL A C 1
ATOM 2912 O O . VAL A 1 404 ? -38.769 -21.520 -19.287 1.00 33.90 383 VAL A O 1
ATOM 2916 N N . SER A 1 405 ? -36.684 -22.241 -18.790 1.00 32.72 384 SER A N 1
ATOM 2917 C CA . SER A 1 405 ? -36.041 -20.950 -19.068 1.00 33.27 384 SER A CA 1
ATOM 2918 C C . SER A 1 405 ? -34.825 -21.097 -19.979 1.00 29.38 384 SER A C 1
ATOM 2919 O O . SER A 1 405 ? -34.057 -22.078 -19.875 1.00 29.12 384 SER A O 1
ATOM 2922 N N . THR A 1 406 ? -34.622 -20.114 -20.851 1.00 28.01 385 THR A N 1
ATOM 2923 C CA . THR A 1 406 ? -33.384 -20.078 -21.638 1.00 27.20 385 THR A CA 1
ATOM 2924 C C . THR A 1 406 ? -32.264 -19.344 -20.878 1.00 28.06 385 THR A C 1
ATOM 2925 O O . THR A 1 406 ? -31.226 -19.000 -21.467 1.00 26.62 385 THR A O 1
ATOM 2929 N N . SER A 1 407 ? -32.471 -19.089 -19.582 1.00 28.24 386 SER A N 1
ATOM 2930 C CA . SER A 1 407 ? -31.444 -18.384 -18.812 1.00 29.07 386 SER A CA 1
ATOM 2931 C C . SER A 1 407 ? -30.101 -19.100 -18.903 1.00 27.18 386 SER A C 1
ATOM 2932 O O . SER A 1 407 ? -30.070 -20.323 -19.015 1.00 27.36 386 SER A O 1
ATOM 2935 N N . ASN A 1 408 ? -29.008 -18.335 -18.905 1.00 26.61 387 ASN A N 1
ATOM 2936 C CA . ASN A 1 408 ? -27.663 -18.921 -18.873 1.00 29.69 387 ASN A CA 1
ATOM 2937 C C . ASN A 1 408 ? -26.999 -18.764 -17.519 1.00 29.87 387 ASN A C 1
ATOM 2938 O O . ASN A 1 408 ? -25.823 -19.088 -17.370 1.00 29.30 387 ASN A O 1
ATOM 2943 N N . ARG A 1 409 ? -27.752 -18.269 -16.544 1.00 33.10 388 ARG A N 1
ATOM 2944 C CA . ARG A 1 409 ? -27.247 -18.130 -15.176 1.00 33.21 388 ARG A CA 1
ATOM 2945 C C . ARG A 1 409 ? -28.222 -18.759 -14.208 1.00 34.84 388 ARG A C 1
ATOM 2946 O O . ARG A 1 409 ? -29.428 -18.785 -14.472 1.00 37.50 388 ARG A O 1
ATOM 2954 N N . ASN A 1 410 ? -27.697 -19.292 -13.110 1.00 36.09 389 ASN A N 1
ATOM 2955 C CA . ASN A 1 410 ? -28.523 -19.818 -12.024 1.00 40.56 389 ASN A CA 1
ATOM 2956 C C . ASN A 1 410 ? -29.025 -18.682 -11.140 1.00 43.30 389 ASN A C 1
ATOM 2957 O O . ASN A 1 410 ? -28.387 -17.623 -11.063 1.00 40.68 389 ASN A O 1
ATOM 2962 N N . PHE A 1 411 ? -30.160 -18.914 -10.476 1.00 44.85 390 PHE A N 1
ATOM 2963 C CA . PHE A 1 411 ? -30.678 -17.985 -9.474 1.00 49.50 390 PHE A CA 1
ATOM 2964 C C . PHE A 1 411 ? -30.735 -18.685 -8.126 1.00 52.38 390 PHE A C 1
ATOM 2965 O O . PHE A 1 411 ? -31.655 -18.474 -7.342 1.00 56.05 390 PHE A O 1
ATOM 2973 N N . ARG A 1 412 ? -29.747 -19.527 -7.860 1.00 53.04 391 ARG A N 1
ATOM 2974 C CA . ARG A 1 412 ? -29.736 -20.285 -6.613 1.00 56.85 391 ARG A CA 1
ATOM 2975 C C . ARG A 1 412 ? -29.659 -19.374 -5.377 1.00 60.51 391 ARG A C 1
ATOM 2976 O O . ARG A 1 412 ? -29.122 -18.254 -5.429 1.00 59.37 391 ARG A O 1
ATOM 2984 N N . GLY A 1 413 ? -30.218 -19.862 -4.274 1.00 62.18 392 GLY A N 1
ATOM 2985 C CA . GLY A 1 413 ? -30.519 -19.011 -3.142 1.00 61.26 392 GLY A CA 1
ATOM 2986 C C . GLY A 1 413 ? -31.926 -18.493 -3.364 1.00 66.62 392 GLY A C 1
ATOM 2987 O O . GLY A 1 413 ? -32.912 -19.155 -3.002 1.00 69.50 392 GLY A O 1
ATOM 2988 N N . ARG A 1 414 ? -32.025 -17.327 -3.998 1.00 64.70 393 ARG A N 1
ATOM 2989 C CA . ARG A 1 414 ? -33.322 -16.704 -4.274 1.00 66.56 393 ARG A CA 1
ATOM 2990 C C . ARG A 1 414 ? -34.033 -17.224 -5.538 1.00 68.43 393 ARG A C 1
ATOM 2991 O O . ARG A 1 414 ? -34.560 -16.437 -6.346 1.00 65.58 393 ARG A O 1
ATOM 2999 N N . GLN A 1 415 ? -34.025 -18.549 -5.709 1.00 68.21 394 GLN A N 1
ATOM 3000 C CA . GLN A 1 415 ? -35.080 -19.228 -6.462 1.00 66.09 394 GLN A CA 1
ATOM 3001 C C . GLN A 1 415 ? -35.793 -20.196 -5.494 1.00 69.83 394 GLN A C 1
ATOM 3002 O O . GLN A 1 415 ? -35.472 -21.386 -5.384 1.00 71.09 394 GLN A O 1
ATOM 3008 N N . GLY A 1 416 ? -36.734 -19.640 -4.735 1.00 72.53 395 GLY A N 1
ATOM 3009 C CA . GLY A 1 416 ? -37.031 -18.218 -4.792 1.00 71.22 395 GLY A CA 1
ATOM 3010 C C . GLY A 1 416 ? -38.468 -17.959 -4.422 1.00 72.36 395 GLY A C 1
ATOM 3011 O O . GLY A 1 416 ? -38.774 -17.065 -3.624 1.00 74.66 395 GLY A O 1
ATOM 3012 N N . SER A 1 417 ? -39.356 -18.753 -5.006 1.00 71.99 396 SER A N 1
ATOM 3013 C CA . SER A 1 417 ? -40.771 -18.651 -4.690 1.00 72.09 396 SER A CA 1
ATOM 3014 C C . SER A 1 417 ? -41.529 -19.996 -4.661 1.00 72.71 396 SER A C 1
ATOM 3015 O O . SER A 1 417 ? -42.499 -20.159 -5.407 1.00 71.17 396 SER A O 1
ATOM 3018 N N . LEU A 1 418 ? -41.103 -20.974 -3.850 1.00 73.85 397 LEU A N 1
ATOM 3019 C CA . LEU A 1 418 ? -39.806 -21.019 -3.161 1.00 74.43 397 LEU A CA 1
ATOM 3020 C C . LEU A 1 418 ? -39.183 -22.344 -3.593 1.00 73.40 397 LEU A C 1
ATOM 3021 O O . LEU A 1 418 ? -37.976 -22.448 -3.852 1.00 74.20 397 LEU A O 1
ATOM 3026 N N . GLU A 1 419 ? -40.040 -23.359 -3.667 1.00 72.84 398 GLU A N 1
ATOM 3027 C CA . GLU A 1 419 ? -39.682 -24.646 -4.241 1.00 73.66 398 GLU A CA 1
ATOM 3028 C C . GLU A 1 419 ? -40.194 -24.719 -5.673 1.00 72.34 398 GLU A C 1
ATOM 3029 O O . GLU A 1 419 ? -40.553 -25.803 -6.151 1.00 71.66 398 GLU A O 1
ATOM 3035 N N . ALA A 1 420 ? -40.272 -23.567 -6.341 1.00 69.42 399 ALA A N 1
ATOM 3036 C CA . ALA A 1 420 ? -40.584 -23.542 -7.766 1.00 63.29 399 ALA A CA 1
ATOM 3037 C C . ALA A 1 420 ? -39.497 -24.337 -8.476 1.00 60.05 399 ALA A C 1
ATOM 3038 O O . ALA A 1 420 ? -38.341 -24.353 -8.033 1.00 60.88 399 ALA A O 1
ATOM 3040 N N . GLU A 1 421 ? -39.867 -25.023 -9.550 1.00 54.38 400 GLU A N 1
ATOM 3041 C CA . GLU A 1 421 ? -38.899 -25.796 -10.310 1.00 52.52 400 GLU A CA 1
ATOM 3042 C C . GLU A 1 421 ? -38.532 -25.071 -11.598 1.00 49.35 400 GLU A C 1
ATOM 3043 O O . GLU A 1 421 ? -39.404 -24.565 -12.310 1.00 49.06 400 GLU A O 1
ATOM 3049 N N . ILE A 1 422 ? -37.233 -24.995 -11.876 1.00 47.95 401 ILE A N 1
ATOM 3050 C CA . ILE A 1 422 ? -36.752 -24.285 -13.056 1.00 45.36 401 ILE A CA 1
ATOM 3051 C C . ILE A 1 422 ? -35.754 -25.124 -13.830 1.00 42.31 401 ILE A C 1
ATOM 3052 O O . ILE A 1 422 ? -34.736 -25.569 -13.299 1.00 43.33 401 ILE A O 1
ATOM 3057 N N . TYR A 1 423 ? -36.069 -25.328 -15.098 1.00 39.74 402 TYR A N 1
ATOM 3058 C CA . TYR A 1 423 ? -35.273 -26.140 -15.974 1.00 37.92 402 TYR A CA 1
ATOM 3059 C C . TYR A 1 423 ? -34.637 -25.203 -16.985 1.00 33.49 402 TYR A C 1
ATOM 3060 O O . TYR A 1 423 ? -35.350 -24.441 -17.628 1.00 34.62 402 TYR A O 1
ATOM 3069 N N . LEU A 1 424 ? -33.313 -25.234 -17.127 1.00 33.31 403 LEU A N 1
ATOM 3070 C CA . LEU A 1 424 ? -32.664 -24.425 -18.174 1.00 32.22 403 LEU A CA 1
ATOM 3071 C C . LEU A 1 424 ? -32.568 -25.215 -19.476 1.00 30.04 403 LEU A C 1
ATOM 3072 O O . LEU A 1 424 ? -32.293 -26.409 -19.450 1.00 32.40 403 LEU A O 1
ATOM 3077 N N . ALA A 1 425 ? -32.762 -24.537 -20.606 1.00 31.41 404 ALA A N 1
ATOM 3078 C CA . ALA A 1 425 ? -32.850 -25.179 -21.918 1.00 28.25 404 ALA A CA 1
ATOM 3079 C C . ALA A 1 425 ? -32.412 -24.198 -22.994 1.00 28.80 404 ALA A C 1
ATOM 3080 O O . ALA A 1 425 ? -32.224 -23.027 -22.715 1.00 25.80 404 ALA A O 1
ATOM 3082 N N . SER A 1 426 ? -32.277 -24.676 -24.230 1.00 28.18 405 SER A N 1
ATOM 3083 C CA . SER A 1 426 ? -32.040 -23.799 -25.356 1.00 26.43 405 SER A CA 1
ATOM 3084 C C . SER A 1 426 ? -33.354 -23.109 -25.753 1.00 28.32 405 SER A C 1
ATOM 3085 O O . SER A 1 426 ? -34.425 -23.481 -25.288 1.00 27.40 405 SER A O 1
ATOM 3088 N N . PRO A 1 427 ? -33.278 -22.101 -26.636 1.00 27.35 406 PRO A N 1
ATOM 3089 C CA . PRO A 1 427 ? -34.533 -21.488 -27.079 1.00 26.46 406 PRO A CA 1
ATOM 3090 C C . PRO A 1 427 ? -35.417 -22.445 -27.901 1.00 30.49 406 PRO A C 1
ATOM 3091 O O . PRO A 1 427 ? -36.655 -22.282 -27.920 1.00 28.55 406 PRO A O 1
ATOM 3095 N N . ILE A 1 428 ? -34.797 -23.409 -28.589 1.00 28.72 407 ILE A N 1
ATOM 3096 C CA . ILE A 1 428 ? -35.564 -24.387 -29.368 1.00 30.65 407 ILE A CA 1
ATOM 3097 C C . ILE A 1 428 ? -36.346 -25.309 -28.437 1.00 30.26 407 ILE A C 1
ATOM 3098 O O . ILE A 1 428 ? -37.556 -25.523 -28.611 1.00 28.97 407 ILE A O 1
ATOM 3103 N N . THR A 1 429 ? -35.647 -25.873 -27.454 1.00 29.70 408 THR A N 1
ATOM 3104 C CA . THR A 1 429 ? -36.301 -26.726 -26.475 1.00 29.00 408 THR A CA 1
ATOM 3105 C C . THR A 1 429 ? -37.337 -25.951 -25.648 1.00 33.29 408 THR A C 1
ATOM 3106 O O . THR A 1 429 ? -38.447 -26.457 -25.375 1.00 33.61 408 THR A O 1
ATOM 3110 N N . ALA A 1 430 ? -36.997 -24.723 -25.252 1.00 30.85 409 ALA A N 1
ATOM 3111 C CA . ALA A 1 430 ? -37.968 -23.905 -24.535 1.00 30.32 409 ALA A CA 1
ATOM 3112 C C . ALA A 1 430 ? -39.233 -23.719 -25.363 1.00 30.87 409 ALA A C 1
ATOM 3113 O O . ALA A 1 430 ? -40.333 -23.796 -24.829 1.00 31.55 409 ALA A O 1
ATOM 3115 N N . ALA A 1 431 ? -39.075 -23.475 -26.661 1.00 30.51 410 ALA A N 1
ATOM 3116 C CA . ALA A 1 431 ? -40.222 -23.262 -27.536 1.00 31.99 410 ALA A CA 1
ATOM 3117 C C . ALA A 1 431 ? -41.048 -24.553 -27.652 1.00 34.82 410 ALA A C 1
ATOM 3118 O O . ALA A 1 431 ? -42.284 -24.523 -27.572 1.00 36.96 410 ALA A O 1
ATOM 3120 N N . ALA A 1 432 ? -40.363 -25.675 -27.831 1.00 32.87 411 ALA A N 1
ATOM 3121 C CA . ALA A 1 432 ? -41.019 -26.981 -27.839 1.00 35.70 411 ALA A CA 1
ATOM 3122 C C . ALA A 1 432 ? -41.886 -27.173 -26.593 1.00 37.64 411 ALA A C 1
ATOM 3123 O O . ALA A 1 432 ? -43.072 -27.535 -26.689 1.00 36.99 411 ALA A O 1
ATOM 3125 N N . CYS A 1 433 ? -41.287 -26.938 -25.428 1.00 36.45 412 CYS A N 1
ATOM 3126 C CA . CYS A 1 433 ? -42.002 -27.058 -24.153 1.00 36.00 412 CYS A CA 1
ATOM 3127 C C . CYS A 1 433 ? -43.247 -26.168 -24.090 1.00 35.76 412 CYS A C 1
ATOM 3128 O O . CYS A 1 433 ? -44.259 -26.537 -23.504 1.00 37.25 412 CYS A O 1
ATOM 3131 N N . ALA A 1 434 ? -43.166 -25.001 -24.714 1.00 34.51 413 ALA A N 1
ATOM 3132 C CA . ALA A 1 434 ? -44.276 -24.070 -24.723 1.00 35.35 413 ALA A CA 1
ATOM 3133 C C . ALA A 1 434 ? -45.398 -24.665 -25.580 1.00 39.21 413 ALA A C 1
ATOM 3134 O O . ALA A 1 434 ? -46.573 -24.571 -25.227 1.00 38.38 413 ALA A O 1
ATOM 3136 N N . VAL A 1 435 ? -45.006 -25.269 -26.706 1.00 37.05 414 VAL A N 1
ATOM 3137 C CA . VAL A 1 435 ? -45.917 -25.971 -27.614 1.00 38.02 414 VAL A CA 1
ATOM 3138 C C . VAL A 1 435 ? -46.670 -27.156 -26.975 1.00 41.73 414 VAL A C 1
ATOM 3139 O O . VAL A 1 435 ? -47.897 -27.231 -27.068 1.00 42.15 414 VAL A O 1
ATOM 3143 N N . LYS A 1 436 ? -45.954 -28.060 -26.308 1.00 38.43 415 LYS A N 1
ATOM 3144 C CA . LYS A 1 436 ? -46.592 -29.240 -25.731 1.00 41.85 415 LYS A CA 1
ATOM 3145 C C . LYS A 1 436 ? -47.174 -29.050 -24.326 1.00 44.82 415 LYS A C 1
ATOM 3146 O O . LYS A 1 436 ? -48.000 -29.857 -23.880 1.00 45.69 415 LYS A O 1
ATOM 3152 N N . GLY A 1 437 ? -46.734 -28.020 -23.609 1.00 42.74 416 GLY A N 1
ATOM 3153 C CA . GLY A 1 437 ? -47.212 -27.825 -22.249 1.00 42.09 416 GLY A CA 1
ATOM 3154 C C . GLY A 1 437 ? -46.546 -28.777 -21.275 1.00 42.21 416 GLY A C 1
ATOM 3155 O O . GLY A 1 437 ? -46.956 -28.887 -20.119 1.00 44.98 416 GLY A O 1
ATOM 3156 N N . GLU A 1 438 ? -45.510 -29.467 -21.739 1.00 41.75 417 GLU A N 1
ATOM 3157 C CA . GLU A 1 438 ? -44.702 -30.308 -20.858 1.00 43.37 417 GLU A CA 1
ATOM 3158 C C . GLU A 1 438 ? -43.228 -30.337 -21.283 1.00 42.98 417 GLU A C 1
ATOM 3159 O O . GLU A 1 438 ? -42.892 -29.993 -22.424 1.00 39.85 417 GLU A O 1
ATOM 3165 N N . LEU A 1 439 ? -42.351 -30.725 -20.360 1.00 39.74 418 LEU A N 1
ATOM 3166 C CA . LEU A 1 439 ? -40.969 -31.004 -20.720 1.00 40.86 418 LEU A CA 1
ATOM 3167 C C . LEU A 1 439 ? -41.019 -31.966 -21.903 1.00 41.13 418 LEU A C 1
ATOM 3168 O O . LEU A 1 439 ? -41.725 -32.975 -21.838 1.00 42.35 418 LEU A O 1
ATOM 3173 N N . VAL A 1 440 ? -40.319 -31.635 -22.991 1.00 39.48 419 VAL A N 1
ATOM 3174 C CA . VAL A 1 440 ? -40.317 -32.465 -24.199 1.00 39.59 419 VAL A CA 1
ATOM 3175 C C . VAL A 1 440 ? -39.005 -32.307 -24.933 1.00 38.66 419 VAL A C 1
ATOM 3176 O O . VAL A 1 440 ? -38.374 -31.262 -24.830 1.00 39.89 419 VAL A O 1
ATOM 3180 N N . ASP A 1 441 ? -38.581 -33.337 -25.657 1.00 37.05 420 ASP A N 1
ATOM 3181 C CA . ASP A 1 441 ? -37.451 -33.196 -26.570 1.00 36.56 420 ASP A CA 1
ATOM 3182 C C . ASP A 1 441 ? -37.974 -32.559 -27.861 1.00 38.21 420 ASP A C 1
ATOM 3183 O O . ASP A 1 441 ? -38.945 -33.028 -28.435 1.00 39.43 420 ASP A O 1
ATOM 3188 N N . PRO A 1 442 ? -37.356 -31.454 -28.307 1.00 38.15 421 PRO A N 1
ATOM 3189 C CA . PRO A 1 442 ? -37.877 -30.757 -29.491 1.00 37.54 421 PRO A CA 1
ATOM 3190 C C . PRO A 1 442 ? -37.944 -31.644 -30.730 1.00 38.30 421 PRO A C 1
ATOM 3191 O O . PRO A 1 442 ? -38.765 -31.391 -31.608 1.00 40.40 421 PRO A O 1
ATOM 3195 N N . ARG A 1 443 ? -37.098 -32.668 -30.804 1.00 40.66 422 ARG A N 1
ATOM 3196 C CA . ARG A 1 443 ? -37.133 -33.603 -31.937 1.00 39.58 422 ARG A CA 1
ATOM 3197 C C . ARG A 1 443 ? -38.382 -34.503 -31.920 1.00 42.11 422 ARG A C 1
ATOM 3198 O O . ARG A 1 443 ? -38.666 -35.192 -32.899 1.00 43.66 422 ARG A O 1
ATOM 3206 N N . ASP A 1 444 ? -39.124 -34.484 -30.811 1.00 41.81 423 ASP A N 1
ATOM 3207 C CA . ASP A 1 444 ? -40.264 -35.377 -30.616 1.00 41.77 423 ASP A CA 1
ATOM 3208 C C . ASP A 1 444 ? -41.622 -34.693 -30.776 1.00 43.48 423 ASP A C 1
ATOM 3209 O O . ASP A 1 444 ? -42.645 -35.293 -30.449 1.00 45.20 423 ASP A O 1
ATOM 3214 N N . LEU A 1 445 ? -41.653 -33.454 -31.263 1.00 40.92 424 LEU A N 1
ATOM 3215 C CA . LEU A 1 445 ? -42.934 -32.749 -31.414 1.00 42.80 424 LEU A CA 1
ATOM 3216 C C . LEU A 1 445 ? -43.730 -33.221 -32.647 1.00 41.09 424 LEU A C 1
ATOM 3217 O O . LEU A 1 445 ? -43.137 -33.696 -33.618 1.00 39.92 424 LEU A O 1
#

Foldseek 3Di:
DFLLFVLACVQQVHPTDDFQDKGGFAQAEEEDPLVVLLLVVCVVVVQQEFPDLARYAYEYAPDQDPDDPVSNVVVVSVCCCVSRVRPHYHYLLQFADQPVCQLLLSAAASGEYEYQDQLQLLSLLLNYNYAHDHSVLNVCRRPSDGIDRRAFEEEEAEEDEADPLDALCLVVLVVCLVCDCQNAARYEYEYDYPHSVPASQRSLLSQVNRHRHYHYFDDPRSVVSSVVSVVNPSDDDDDRGGTDPPDDHPYYHYHYNHPGFWWKCWPPGSNNIDHLAVFWDAFAQEFEQQAVAHQAQVLLCLLCLQVVLPAFDPRYAYEREHRRPVRVVVCVVVCSVVSCVVRVYHYDGHGNVVNDACPPVDAPQGEYEYCHSDHPPPPCDNPPHIYMHTGSQQSSCCRHVSIRHRSVVD

Radius of gyration: 21.03 Å; Cα contacts (8 Å, |Δi|>4): 980; chains: 1; bounding box: 61×55×40 Å

Solvent-accessible surface area: 17334 Å² total

CATH classification: 3.30.499.10 (+1 more: 3.30.499.10)

InterPro domains:
  IPR001030 Aconitase/3-isopropylmalate dehydratase large subunit, alpha/beta/alpha domain [PF00330] (8-286)
  IPR001030 Aconitase/3-isopropylmalate dehydratase large subunit, alpha/beta/alpha domain [PF00330] (287-416)
  IPR001030 Aconitase/3-isopropylmalate dehydratase large subunit, alpha/beta/alpha domain [PR00415] (113-126)
  IPR001030 Aconitase/3-isopropylmalate dehydratase large subunit, alpha/beta/alpha domain [PR00415] (127-142)
  IPR001030 Aconitase/3-isopropylmalate dehydratase large subunit, alpha/beta/alpha domain [PR00415] (189-202)
  IPR001030 Aconitase/3-isopropylmalate dehydratase large subunit, alpha/beta/alpha domain [PR00415] (203-216)
  IPR001030 Aconitase/3-isopropylmalate dehydratase large subunit, alpha/beta/alpha domain [PR00415] (300-311)
  IPR001030 Aconitase/3-isopropylmalate dehydratase large subunit, alpha/beta/alpha domain [PR00415] (357-370)
  IPR006251 Homoaconitase/3-isopropylmalate dehydratase, large subunit [TIGR01343] (4-422)
  IPR011826 Homoaconitase/3-isopropylmalate dehydratase, large subunit, prokaryotic [MF_01027] (3-424)
  IPR011826 Homoaconitase/3-isopropylmalate dehydratase, large subunit, prokaryotic [TIGR02086] (3-423)
  IPR015931 Aconitase/3-isopropylmalate dehydratase large subunit, alpha/beta/alpha, subdomain 1/3 [G3DSA:3.30.499.10] (4-274)
  IPR015931 Aconitase/3-isopropylmalate dehydratase large subunit, alpha/beta/alpha, subdomain 1/3 [G3DSA:3.30.499.10] (277-424)
  IPR018136 Aconitase family, 4Fe-4S cluster binding site [PS00450] (296-312)
  IPR018136 Aconitase family, 4Fe-4S cluster binding site [PS01244] (357-370)
  IPR033941 3-Isopropylmalate dehydratase, catalytic domain [cd01583] (31-418)
  IPR036008 Aconitase, iron-sulfur domain [SSF53732] (1-424)
  IPR050067 Isopropylmalate dehydratase and related enzymes [PTHR43822] (2-423)

Organism: Methanocaldococcus jannaschii (strain ATCC 43067 / DSM 2661 / JAL-1 / JCM 10045 / NBRC 100440) (NCBI:txid243232)

Secondary structure (DSSP, 8-state):
--HHHHHHHHHHT-S---TT-B--B-SB--BTTHHHHHHHHHHHTT--S-S-TTS-EEE--SSPPSS-HHHHHHHH--HHHHHHT--EEE-TTSB-HHHHHHHTT---TT-EEEESSTTGGGGGGGT-EEEE--S---HHHHHSB---BPPPEEEEEEES-PPTT--HHHHHHHHHHHH-TTTTBT-EEEEESHHHH--TTT--------BSEEE----HHHHHHHHH---SS-----------TT---SEEEEEEGGG---EEE-TT-TT-EEEGGGGTT-B-SEEEES-TT---HHHH--HHHHHHTTSPPTT-EEEE--SBHHHHHHHHHTTHHHHHHHTT-EE----GGG----BTTBPTT-EEEE--SS---SS--SSS-EEEE--HHHHHHHHHHSB---GGG-